Protein AF-0000000084445106 (afdb_homodimer)

Organism: NCBI:txid207340

Sequence (430 aa):
MARELQQRLFGEDIYAGFAPTLRKDLQGWNSHHPALTREITARRPRIVIDVGVWKGASTIHMAKHMQALGLDGAVIAVDTFLGSPEHWNRDRPDRIFEDLGLKHGWPSLYWQFLSNVVAEGVSDLVLPVPQTSENAAVILQRLGLRAGMVHIDAAHEYEPVLRDARMYWDLLEPGGLLIGDDHPWPGVARAARDFAAEVGQPLRVEEPKWMIEKAMARELQQRLFGEDIYAGFAPTLRKDLQGWNSHHPALTREITARRPRIVIDVGVWKGASTIHMAKHMQALGLDGAVIAVDTFLGSPEHWNRDRPDRIFEDLGLKHGWPSLYWQFLSNVVAEGVSDLVLPVPQTSENAAVILQRLGLRAGMVHIDAAHEYEPVLRDARMYWDLLEPGGLLIGDDHPWPGVARAARDFAAEVGQPLRVEEPKWMIEKA

pLDDT: mean 97.46, std 1.74, range [87.75, 98.94]

Nearest PDB structures (foldseek):
  2br4-assembly1_C  TM=5.781E-01  e=8.153E-06  Streptomyces clavuligerus
  2bm8-assembly1_F  TM=6.014E-01  e=1.943E-05  Streptomyces clavuligerus
  2br5-assembly1_D  TM=6.025E-01  e=3.845E-05  Streptomyces clavuligerus
  6fnr-assembly1_A  TM=4.358E-01  e=4.091E-05  Mycolicibacterium smegmatis
  4pim-assembly1_A  TM=4.526E-01  e=6.316E-05  Mycolicibacterium smegmatis

InterPro domains:
  IPR029063 S-adenosyl-L-methionine-dependent methyltransferase superfamily [G3DSA:3.40.50.150] (5-211)
  IPR029063 S-adenosyl-L-methionine-dependent methyltransferase superfamily [SSF53335] (29-188)

Foldseek 3Di:
DAVVVCCVQPVDQPCVVDAQPDDQDLDDDCLQPPVLLVVCVVQVKQEEEEEAQQQNSNVLNNLVSSVVVVRNHAYEYEELLQDDPVLCPCPDPVNSVVVQVDDVRGGCRVSSNSSNCVVSPRSSHYHYDNDHLVVVLVSCVVVVAAIQEYEHDHDLAQVVLLVSCVSVVVRHDAFHKYKYFQCVRPSNVVSQVVNCVVQVFDWDCDPPMIMTTHD/DAVVVCCVQPVDQPCVVDAQPDDQDLDDDCLQPPVLLVVCVVQVKQEEEEEAQQQNSNVLNNLVSSVVVVRNHAYEYEELLQDDPVLCPCPDPVNSVVVQVDDVRGGCRVSSNSSNCVVSPRSSHYHYDNDHLVVVLVSCVVVVAAIQEYEHDHDLAQVVLLVSCVSVVVRHDAFHKYKYFQCVRPSNVVSQVVNCVVQVFDWDDDPPMIMTTHD

Secondary structure (DSSP, 8-state):
-HHHHHHHHHSS-TTTT----S------SSTT-HHHHHHHHHH--SEEEEE--TTSHHHHHHHHHHHHHT---EEEEEE-SS--GGGG-TT-TT-GGGGG--BTTB--HHHHHHHHHHHTT-TTTEEEEES-HHHHHHHHHHTT--EEEEEE-S--SHHHHHHHHHHHHTTEEEEEEEEES-TTSHHHHHHHHHHHHHHT-PPEEETTEEEEE--/-HHHHHHHHHSS-TTTT----S------SSTT-HHHHHHHHHH--SEEEEE--TTSHHHHHHHHHHHHHT---EEEEEE-SS--GGGG-TT-TT-GGGGG--BTTB--HHHHHHHHHHHTT-TTTEEEEES-HHHHHHHHHHTT--EEEEEE-S--SHHHHHHHHHHHHTTEEEEEEEEES-TTSHHHHHHHHHHHHHHT-PPEEETTEEEEE--

Solvent-accessible surface area (backbone atoms only — not comparable to full-atom values): 22506 Å² total; per-residue (Å²): 87,28,62,60,49,35,39,71,68,66,71,44,70,47,61,67,91,64,68,67,84,50,79,84,58,64,62,69,73,80,39,76,47,63,65,61,56,51,49,42,68,74,64,58,47,48,27,34,38,33,32,42,37,73,28,28,30,42,54,49,47,51,40,51,50,38,53,74,70,66,55,78,24,25,36,36,37,30,26,62,41,53,74,55,50,74,37,63,37,75,84,45,88,82,48,53,35,66,72,36,46,64,57,65,71,40,46,38,28,54,58,42,20,52,18,35,37,51,74,70,70,40,56,74,27,51,44,79,42,59,25,52,73,69,45,40,45,53,48,43,52,73,71,67,54,59,21,37,31,36,40,41,51,61,66,64,46,34,66,59,35,35,52,49,51,54,54,50,54,72,32,39,34,76,68,9,37,42,34,35,48,52,35,83,39,68,31,26,35,50,23,51,51,52,48,24,60,74,72,71,38,68,72,45,75,56,86,47,32,32,35,38,59,39,110,88,27,62,59,50,35,38,71,68,66,69,44,69,49,62,66,90,65,68,68,85,51,78,83,58,63,64,69,73,80,38,76,46,63,66,62,56,52,49,43,68,74,64,59,47,48,27,34,38,32,32,40,37,72,29,29,30,40,54,49,47,51,40,51,49,38,54,74,70,66,56,77,24,25,35,36,37,29,26,63,41,52,72,55,50,75,38,64,39,75,83,45,88,81,48,54,34,65,71,37,47,63,57,65,72,40,46,37,28,53,56,43,20,53,18,34,37,51,75,68,68,40,56,73,28,51,42,79,42,59,25,50,74,69,44,42,45,53,46,43,51,73,71,67,55,59,20,36,31,37,39,41,52,60,67,64,45,34,69,59,35,36,50,49,53,56,54,51,53,72,32,38,36,77,68,8,37,42,34,35,50,52,34,82,39,67,34,26,34,50,23,50,52,52,47,24,60,72,72,71,37,67,74,44,75,57,84,47,32,33,35,39,58,38,112

Structure (mmCIF, N/CA/C/O backbone):
data_AF-0000000084445106-model_v1
#
loop_
_entity.id
_entity.type
_entity.pdbx_description
1 polymer Methyltransferase
#
loop_
_atom_site.group_PDB
_atom_site.id
_atom_site.type_symbol
_atom_site.label_atom_id
_atom_site.label_alt_id
_atom_site.label_comp_id
_atom_site.label_asym_id
_atom_site.label_entity_id
_atom_site.label_seq_id
_atom_site.pdbx_PDB_ins_code
_atom_site.Cartn_x
_atom_site.Cartn_y
_atom_site.Cartn_z
_atom_site.occupancy
_atom_site.B_iso_or_equiv
_atom_site.auth_seq_id
_atom_site.auth_comp_id
_atom_site.auth_asym_id
_atom_site.auth_atom_id
_atom_site.pdbx_PDB_model_num
ATOM 1 N N . MET A 1 1 ? 7.664 -17.156 -20.156 1 92.69 1 MET A N 1
ATOM 2 C CA . MET A 1 1 ? 6.488 -16.484 -19.625 1 92.69 1 MET A CA 1
ATOM 3 C C . MET A 1 1 ? 6.895 -15.328 -18.703 1 92.69 1 MET A C 1
ATOM 5 O O . MET A 1 1 ? 6.453 -14.195 -18.891 1 92.69 1 MET A O 1
ATOM 9 N N . ALA A 1 2 ? 7.781 -15.531 -17.734 1 93.25 2 ALA A N 1
ATOM 10 C CA . ALA A 1 2 ? 8.195 -14.508 -16.766 1 93.25 2 ALA A CA 1
ATOM 11 C C . ALA A 1 2 ? 8.891 -13.344 -17.469 1 93.25 2 ALA A C 1
ATOM 13 O O . ALA A 1 2 ? 8.641 -12.18 -17.141 1 93.25 2 ALA A O 1
ATOM 14 N N . ARG A 1 3 ? 9.711 -13.672 -18.453 1 93 3 ARG A N 1
ATOM 15 C CA . ARG A 1 3 ? 10.438 -12.633 -19.172 1 93 3 ARG A CA 1
ATOM 16 C C . ARG A 1 3 ? 9.477 -11.758 -19.984 1 93 3 ARG A C 1
ATOM 18 O O . ARG A 1 3 ? 9.641 -10.539 -20.047 1 93 3 ARG A O 1
ATOM 25 N N . GLU A 1 4 ? 8.57 -12.359 -20.594 1 94.12 4 GLU A N 1
ATOM 26 C CA . GLU A 1 4 ? 7.566 -11.625 -21.359 1 94.12 4 GLU A CA 1
ATOM 27 C C . GLU A 1 4 ? 6.758 -10.695 -20.453 1 94.12 4 GLU A C 1
ATOM 29 O O . GLU A 1 4 ? 6.527 -9.531 -20.797 1 94.12 4 GLU A O 1
ATOM 34 N N . LEU A 1 5 ? 6.324 -11.219 -19.344 1 95.12 5 LEU A N 1
ATOM 35 C CA . LEU A 1 5 ? 5.547 -10.422 -18.391 1 95.12 5 LEU A CA 1
ATOM 36 C C . LEU A 1 5 ? 6.371 -9.266 -17.844 1 95.12 5 LEU A C 1
ATOM 38 O O . LEU A 1 5 ? 5.852 -8.164 -17.641 1 95.12 5 LEU A O 1
ATOM 42 N N . GLN A 1 6 ? 7.621 -9.57 -17.578 1 95.56 6 GLN A N 1
ATOM 43 C CA . GLN A 1 6 ? 8.531 -8.531 -17.094 1 95.56 6 GLN A CA 1
ATOM 44 C C . GLN A 1 6 ? 8.625 -7.375 -18.094 1 95.56 6 GLN A C 1
ATOM 46 O O . GLN A 1 6 ? 8.609 -6.207 -17.703 1 95.56 6 GLN A O 1
ATOM 51 N N . GLN A 1 7 ? 8.75 -7.742 -19.344 1 94.75 7 GLN A N 1
ATOM 52 C CA . GLN A 1 7 ? 8.828 -6.723 -20.375 1 94.75 7 GLN A CA 1
ATOM 53 C C . GLN A 1 7 ? 7.543 -5.906 -20.453 1 94.75 7 GLN A C 1
ATOM 55 O O . GLN A 1 7 ? 7.582 -4.688 -20.641 1 94.75 7 GLN A O 1
ATOM 60 N N . ARG A 1 8 ? 6.477 -6.523 -20.297 1 94.88 8 ARG A N 1
ATOM 61 C CA . ARG A 1 8 ? 5.188 -5.84 -20.391 1 94.88 8 ARG A CA 1
ATOM 62 C C . ARG A 1 8 ? 4.957 -4.941 -19.188 1 94.88 8 ARG A C 1
ATOM 64 O O . ARG A 1 8 ? 4.402 -3.848 -19.312 1 94.88 8 ARG A O 1
ATOM 71 N N . LEU A 1 9 ? 5.348 -5.383 -18.016 1 95.75 9 LEU A N 1
ATOM 72 C CA . LEU A 1 9 ? 5.074 -4.664 -16.781 1 95.75 9 LEU A CA 1
ATOM 73 C C . LEU A 1 9 ? 6.09 -3.547 -16.562 1 95.75 9 LEU A C 1
ATOM 75 O O . LEU A 1 9 ? 5.727 -2.438 -16.172 1 95.75 9 LEU A O 1
ATOM 79 N N . PHE A 1 10 ? 7.359 -3.881 -16.859 1 96.38 10 PHE A N 1
ATOM 80 C CA . PHE A 1 10 ? 8.422 -2.971 -16.453 1 96.38 10 PHE A CA 1
ATOM 81 C C . PHE A 1 10 ? 9.094 -2.346 -17.688 1 96.38 10 PHE A C 1
ATOM 83 O O . PHE A 1 10 ? 9.727 -1.293 -17.578 1 96.38 10 PHE A O 1
ATOM 90 N N . GLY A 1 11 ? 9.047 -2.932 -18.828 1 94.12 11 GLY A N 1
ATOM 91 C CA . GLY A 1 11 ? 9.75 -2.471 -20.016 1 94.12 11 GLY A CA 1
ATOM 92 C C . GLY A 1 11 ? 11.234 -2.779 -19.984 1 94.12 11 GLY A C 1
ATOM 93 O O . GLY A 1 11 ? 11.984 -2.352 -20.859 1 94.12 11 GLY A O 1
ATOM 94 N N . GLU A 1 12 ? 11.656 -3.498 -18.922 1 93.38 12 GLU A N 1
ATOM 95 C CA . GLU A 1 12 ? 13.062 -3.848 -18.75 1 93.38 12 GLU A CA 1
ATOM 96 C C . GLU A 1 12 ? 13.219 -5.094 -17.875 1 93.38 12 GLU A C 1
ATOM 98 O O . GLU A 1 12 ? 12.258 -5.543 -17.25 1 93.38 12 GLU A O 1
ATOM 103 N N . ASP A 1 13 ? 14.383 -5.684 -18 1 95.88 13 ASP A N 1
ATOM 104 C CA . ASP A 1 13 ? 14.758 -6.762 -17.094 1 95.88 13 ASP A CA 1
ATOM 105 C C . ASP A 1 13 ? 15.125 -6.215 -15.719 1 95.88 13 ASP A C 1
ATOM 107 O O . ASP A 1 13 ? 16.203 -5.645 -15.539 1 95.88 13 ASP A O 1
ATOM 111 N N . ILE A 1 14 ? 14.312 -6.508 -14.695 1 97.25 14 ILE A N 1
ATOM 112 C CA . ILE A 1 14 ? 14.5 -5.875 -13.398 1 97.25 14 ILE A CA 1
ATOM 113 C C . ILE A 1 14 ? 15.656 -6.539 -12.664 1 97.25 14 ILE A C 1
ATOM 115 O O . ILE A 1 14 ? 16.156 -6.008 -11.672 1 97.25 14 ILE A O 1
ATOM 119 N N . TYR A 1 15 ? 16.062 -7.66 -13.094 1 97.38 15 TYR A N 1
ATOM 120 C CA . TYR A 1 15 ? 17.141 -8.375 -12.43 1 97.38 15 TYR A CA 1
ATOM 121 C C . TYR A 1 15 ? 18.484 -8.039 -13.07 1 97.38 15 TYR A C 1
ATOM 123 O O . TYR A 1 15 ? 19.547 -8.383 -12.531 1 97.38 15 TYR A O 1
ATOM 131 N N . ALA A 1 16 ? 18.406 -7.434 -14.242 1 96.25 16 ALA A N 1
ATOM 132 C CA . ALA A 1 16 ? 19.641 -7.09 -14.93 1 96.25 16 ALA A CA 1
ATOM 133 C C . ALA A 1 16 ? 20.547 -6.238 -14.039 1 96.25 16 ALA A C 1
ATOM 135 O O . ALA A 1 16 ? 20.141 -5.176 -13.562 1 96.25 16 ALA A O 1
ATOM 136 N N . GLY A 1 17 ? 21.75 -6.688 -13.789 1 95.62 17 GLY A N 1
ATOM 137 C CA . GLY A 1 17 ? 22.75 -5.945 -13.023 1 95.62 17 GLY A CA 1
ATOM 138 C C . GLY A 1 17 ? 22.484 -5.98 -11.531 1 95.62 17 GLY A C 1
ATOM 139 O O . GLY A 1 17 ? 23.219 -5.352 -10.758 1 95.62 17 GLY A O 1
ATOM 140 N N . PHE A 1 18 ? 21.453 -6.703 -11.164 1 96.69 18 PHE A N 1
ATOM 141 C CA . PHE A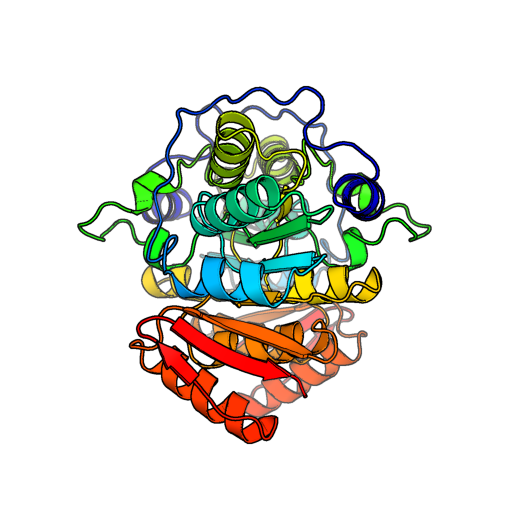 1 18 ? 21.156 -6.777 -9.734 1 96.69 18 PHE A CA 1
ATOM 142 C C . PHE A 1 18 ? 22.078 -7.781 -9.047 1 96.69 18 PHE A C 1
ATOM 144 O O . PHE A 1 18 ? 22.188 -8.93 -9.484 1 96.69 18 PHE A O 1
ATOM 151 N N . ALA A 1 19 ? 22.781 -7.34 -7.996 1 93.31 19 ALA A N 1
ATOM 152 C CA . ALA A 1 19 ? 23.562 -8.188 -7.102 1 93.31 19 ALA A CA 1
ATOM 153 C C . ALA A 1 19 ? 23.016 -8.141 -5.676 1 93.31 19 ALA A C 1
ATOM 155 O O . ALA A 1 19 ? 22.719 -7.062 -5.16 1 93.31 19 ALA A O 1
ATOM 156 N N . PRO A 1 20 ? 22.859 -9.359 -5.129 1 92.94 20 PRO A N 1
ATOM 157 C CA . PRO A 1 20 ? 22.359 -9.336 -3.746 1 92.94 20 PRO A CA 1
ATOM 158 C C . PRO A 1 20 ? 23.219 -8.469 -2.83 1 92.94 20 PRO A C 1
ATOM 160 O O . PRO A 1 20 ? 24.453 -8.578 -2.844 1 92.94 20 PRO A O 1
ATOM 163 N N . THR A 1 21 ? 22.562 -7.621 -2.127 1 87.75 21 THR A N 1
ATOM 164 C CA . THR A 1 21 ? 23.281 -6.73 -1.22 1 87.75 21 THR A CA 1
ATOM 165 C C . THR A 1 21 ? 23.031 -7.121 0.234 1 87.75 21 THR A C 1
ATOM 167 O O . THR A 1 21 ? 23.719 -6.645 1.138 1 87.75 21 THR A O 1
ATOM 170 N N . LEU A 1 22 ? 22.031 -7.918 0.43 1 94.94 22 LEU A N 1
ATOM 171 C CA . LEU A 1 22 ? 21.656 -8.359 1.771 1 94.94 22 LEU A CA 1
ATOM 172 C C . LEU A 1 22 ? 21.844 -9.859 1.921 1 94.94 22 LEU A C 1
ATOM 174 O O . LEU A 1 22 ? 21.703 -10.609 0.953 1 94.94 22 LEU A O 1
ATOM 178 N N . ARG A 1 23 ? 22.203 -10.312 3.143 1 95.38 23 ARG A N 1
ATOM 179 C CA . ARG A 1 23 ? 22.328 -11.742 3.428 1 95.38 23 ARG A CA 1
ATOM 180 C C . ARG A 1 23 ? 20.984 -12.445 3.305 1 95.38 23 ARG A C 1
ATOM 182 O O . ARG A 1 23 ? 19.953 -11.875 3.645 1 95.38 23 ARG A O 1
ATOM 189 N N . LYS A 1 24 ? 21.125 -13.656 2.873 1 96.75 24 LYS A N 1
ATOM 190 C CA . LYS A 1 24 ? 19.922 -14.469 2.729 1 96.75 24 LYS A CA 1
ATOM 191 C C . LYS A 1 24 ? 19.141 -14.523 4.035 1 96.75 24 LYS A C 1
ATOM 193 O O . LYS A 1 24 ? 19.719 -14.766 5.102 1 96.75 24 LYS A O 1
ATOM 198 N N . ASP A 1 25 ? 17.906 -14.172 4.043 1 97.56 25 ASP A N 1
ATOM 199 C CA . ASP A 1 25 ? 16.938 -14.219 5.129 1 97.56 25 ASP A CA 1
ATOM 200 C C . ASP A 1 25 ? 15.555 -14.594 4.605 1 97.56 25 ASP A C 1
ATOM 202 O O . ASP A 1 25 ? 14.805 -13.727 4.137 1 97.56 25 ASP A O 1
ATOM 206 N N . LEU A 1 26 ? 15.188 -15.844 4.707 1 96.56 26 LEU A N 1
ATOM 207 C CA . LEU A 1 26 ? 13.93 -16.328 4.156 1 96.56 26 LEU A CA 1
ATOM 208 C C . LEU A 1 26 ? 12.867 -16.438 5.242 1 96.56 26 LEU A C 1
ATOM 210 O O . LEU A 1 26 ? 12.062 -17.375 5.25 1 96.56 26 LEU A O 1
ATOM 214 N N . GLN A 1 27 ? 12.984 -15.531 6.234 1 95.5 27 GLN A N 1
ATOM 215 C CA . GLN A 1 27 ? 11.953 -15.5 7.262 1 95.5 27 GLN A CA 1
ATOM 216 C C . GLN A 1 27 ? 10.562 -15.5 6.641 1 95.5 27 GLN A C 1
ATOM 218 O O . GLN A 1 27 ? 10.297 -14.766 5.688 1 95.5 27 GLN A O 1
ATOM 223 N N . GLY A 1 28 ? 9.695 -16.359 7.047 1 94.12 28 GLY A N 1
ATOM 224 C CA . GLY A 1 28 ? 8.312 -16.484 6.602 1 94.12 28 GLY A CA 1
ATOM 225 C C . GLY A 1 28 ? 7.5 -17.438 7.465 1 94.12 28 GLY A C 1
ATOM 226 O O . GLY A 1 28 ? 8.016 -18 8.43 1 94.12 28 GLY A O 1
ATOM 227 N N . TRP A 1 29 ? 6.25 -17.5 7.156 1 94.19 29 TRP A N 1
ATOM 228 C CA . TRP A 1 29 ? 5.312 -18.312 7.922 1 94.19 29 TRP A CA 1
ATOM 229 C C . TRP A 1 29 ? 4.457 -19.172 6.992 1 94.19 29 TRP A C 1
ATOM 231 O O . TRP A 1 29 ? 3.965 -18.688 5.969 1 94.19 29 TRP A O 1
ATOM 241 N N . ASN A 1 30 ? 4.324 -20.438 7.289 1 96.75 30 ASN A N 1
ATOM 242 C CA . ASN A 1 30 ? 3.5 -21.406 6.57 1 96.75 30 ASN A CA 1
ATOM 243 C C . ASN A 1 30 ? 3.885 -21.484 5.094 1 96.75 30 ASN A C 1
ATOM 245 O O . ASN A 1 30 ? 3.082 -21.906 4.262 1 96.75 30 ASN A O 1
ATOM 249 N N . SER A 1 31 ? 5.07 -21.141 4.746 1 97.94 31 SER A N 1
ATOM 250 C CA . SER A 1 31 ? 5.504 -20.953 3.365 1 97.94 31 SER A CA 1
ATOM 251 C C . SER A 1 31 ? 5.695 -22.297 2.664 1 97.94 31 SER A C 1
ATOM 253 O O . SER A 1 31 ? 5.703 -22.359 1.433 1 97.94 31 SER A O 1
ATOM 255 N N . HIS A 1 32 ? 5.859 -23.375 3.424 1 98.06 32 HIS A N 1
ATOM 256 C CA . HIS A 1 32 ? 6.168 -24.672 2.85 1 98.06 32 HIS A CA 1
ATOM 257 C C . HIS A 1 32 ? 5.004 -25.641 3.02 1 98.06 32 HIS A C 1
ATOM 259 O O . HIS A 1 32 ? 5.191 -26.859 2.977 1 98.06 32 HIS A O 1
ATOM 265 N N . HIS A 1 33 ? 3.861 -25.047 3.27 1 98.56 33 HIS A N 1
ATOM 266 C CA . HIS A 1 33 ? 2.689 -25.891 3.395 1 98.56 33 HIS A CA 1
ATOM 267 C C . HIS A 1 33 ? 2.545 -26.812 2.186 1 98.56 33 HIS A C 1
ATOM 269 O O . HIS A 1 33 ? 2.656 -26.359 1.043 1 98.56 33 HIS A O 1
ATOM 275 N N . PRO A 1 34 ? 2.258 -28.062 2.342 1 98.44 34 PRO A N 1
ATOM 276 C CA . PRO A 1 34 ? 2.27 -29.047 1.254 1 98.44 34 PRO A CA 1
ATOM 277 C C . PRO A 1 34 ? 1.213 -28.766 0.19 1 98.44 34 PRO A C 1
ATOM 279 O O . PRO A 1 34 ? 1.38 -29.156 -0.97 1 98.44 34 PRO A O 1
ATOM 282 N N . ALA A 1 35 ? 0.178 -28.094 0.567 1 98.62 35 ALA A N 1
ATOM 283 C CA . ALA A 1 35 ? -0.872 -27.766 -0.395 1 98.62 35 ALA A CA 1
ATOM 284 C C . ALA A 1 35 ? -0.31 -26.969 -1.574 1 98.62 35 ALA A C 1
ATOM 286 O O . ALA A 1 35 ? -0.778 -27.125 -2.705 1 98.62 35 ALA A O 1
ATOM 287 N N . LEU A 1 36 ? 0.643 -26.141 -1.328 1 98.81 36 LEU A N 1
ATOM 288 C CA . LEU A 1 36 ? 1.185 -25.281 -2.379 1 98.81 36 LEU A CA 1
ATOM 289 C C . LEU A 1 36 ? 1.844 -26.109 -3.473 1 98.81 36 LEU A C 1
ATOM 291 O O . LEU A 1 36 ? 1.515 -25.969 -4.652 1 98.81 36 LEU A O 1
ATOM 295 N N . THR A 1 37 ? 2.709 -27.047 -3.104 1 98.56 37 THR A N 1
ATOM 296 C CA . THR A 1 37 ? 3.406 -27.844 -4.105 1 98.56 37 THR A CA 1
ATOM 297 C C . THR A 1 37 ? 2.484 -28.922 -4.676 1 98.56 37 THR A C 1
ATOM 299 O O . THR A 1 37 ? 2.568 -29.25 -5.859 1 98.56 37 THR A O 1
ATOM 302 N N . ARG A 1 38 ? 1.618 -29.453 -3.832 1 98.75 38 ARG A N 1
ATOM 303 C CA . ARG A 1 38 ? 0.662 -30.453 -4.309 1 98.75 38 ARG A CA 1
ATOM 304 C C . ARG A 1 38 ? -0.212 -29.875 -5.418 1 98.75 38 ARG A C 1
ATOM 306 O O . ARG A 1 38 ? -0.396 -30.516 -6.457 1 98.75 38 ARG A O 1
ATOM 313 N N . GLU A 1 39 ? -0.718 -28.703 -5.215 1 98.56 39 GLU A N 1
ATOM 314 C CA . GLU A 1 39 ? -1.634 -28.109 -6.184 1 98.56 39 GLU A CA 1
ATOM 315 C C . GLU A 1 39 ? -0.894 -27.672 -7.441 1 98.56 39 GLU A C 1
ATOM 317 O O . GLU A 1 39 ? -1.443 -27.734 -8.547 1 98.56 39 GLU A O 1
ATOM 322 N N . ILE A 1 40 ? 0.32 -27.188 -7.336 1 98.75 40 ILE A N 1
ATOM 323 C CA . ILE A 1 40 ? 1.127 -26.828 -8.5 1 98.75 40 ILE A CA 1
ATOM 324 C C . ILE A 1 40 ? 1.41 -28.078 -9.328 1 98.75 40 ILE A C 1
ATOM 326 O O . ILE A 1 40 ? 1.364 -28.047 -10.562 1 98.75 40 ILE A O 1
ATOM 330 N N . THR A 1 41 ? 1.743 -29.172 -8.641 1 98.75 41 THR A N 1
ATOM 331 C CA . THR A 1 41 ? 1.991 -30.422 -9.344 1 98.75 41 THR A CA 1
ATOM 332 C C . THR A 1 41 ? 0.75 -30.875 -10.109 1 98.75 41 THR A C 1
ATOM 334 O O . THR A 1 41 ? 0.844 -31.266 -11.273 1 98.75 41 THR A O 1
ATOM 337 N N . ALA A 1 42 ? -0.36 -30.75 -9.508 1 98 42 ALA A N 1
ATOM 338 C CA . ALA A 1 42 ? -1.611 -31.234 -10.078 1 98 42 ALA A CA 1
ATOM 339 C C . ALA A 1 42 ? -2.072 -30.359 -11.234 1 98 42 ALA A C 1
ATOM 341 O O . ALA A 1 42 ? -2.555 -30.844 -12.25 1 98 42 ALA A O 1
ATOM 342 N N . ARG A 1 43 ? -1.922 -29.031 -11.125 1 97.44 43 ARG A N 1
ATOM 343 C CA . ARG A 1 43 ? -2.545 -28.078 -12.047 1 97.44 43 ARG A CA 1
ATOM 344 C C . ARG A 1 43 ? -1.547 -27.594 -13.086 1 97.44 43 ARG A C 1
ATOM 346 O O . ARG A 1 43 ? -1.938 -27.172 -14.18 1 97.44 43 ARG A O 1
ATOM 353 N N . ARG A 1 44 ? -0.31 -27.656 -12.711 1 98.12 44 ARG A N 1
ATOM 354 C CA . ARG A 1 44 ? 0.765 -27.188 -13.586 1 98.12 44 ARG A CA 1
ATOM 355 C C . ARG A 1 44 ? 0.466 -25.812 -14.141 1 98.12 44 ARG A C 1
ATOM 357 O O . ARG A 1 44 ? 0.494 -25.594 -15.352 1 98.12 44 ARG A O 1
ATOM 364 N N . PRO A 1 45 ? 0.193 -24.844 -13.219 1 98.12 45 PRO A N 1
ATOM 365 C CA . PRO A 1 45 ? -0.197 -23.5 -13.656 1 98.12 45 PRO A CA 1
ATOM 366 C C . PRO A 1 45 ? 0.918 -22.781 -14.406 1 98.12 45 PRO A C 1
ATOM 368 O O . PRO A 1 45 ? 2.094 -22.922 -14.062 1 98.12 45 PRO A O 1
ATOM 371 N N . ARG A 1 46 ? 0.559 -22.047 -15.414 1 97 46 ARG A N 1
ATOM 372 C CA . ARG A 1 46 ? 1.513 -21.188 -16.094 1 97 46 ARG A CA 1
ATOM 373 C C . ARG A 1 46 ? 1.823 -19.938 -15.266 1 97 46 ARG A C 1
ATOM 375 O O . ARG A 1 46 ? 2.965 -19.484 -15.234 1 97 46 ARG A O 1
ATOM 382 N N . ILE A 1 47 ? 0.787 -19.422 -14.633 1 98.44 47 ILE A N 1
ATOM 383 C CA . ILE A 1 47 ? 0.947 -18.234 -13.805 1 98.44 47 ILE A CA 1
ATOM 384 C C . ILE A 1 47 ? 0.437 -18.5 -12.391 1 98.44 47 ILE A C 1
ATOM 386 O O . ILE A 1 47 ? -0.679 -19 -12.219 1 98.44 47 ILE A O 1
ATOM 390 N N . VAL A 1 48 ? 1.24 -18.266 -11.43 1 98.88 48 VAL A N 1
ATOM 391 C CA . VAL A 1 48 ? 0.877 -18.219 -10.023 1 98.88 48 VAL A CA 1
ATOM 392 C C . VAL A 1 48 ? 1.015 -16.781 -9.5 1 98.88 48 VAL A C 1
ATOM 394 O O . VAL A 1 48 ? 1.995 -16.094 -9.797 1 98.88 48 VAL A O 1
ATOM 397 N N . ILE A 1 49 ? 0.004 -16.312 -8.781 1 98.94 49 ILE A N 1
ATOM 398 C CA . ILE A 1 49 ? 0.098 -15.023 -8.117 1 98.94 49 ILE A CA 1
ATOM 399 C C . ILE A 1 49 ? 0.176 -15.227 -6.602 1 98.94 49 ILE A C 1
ATOM 401 O O . ILE A 1 49 ? -0.662 -15.922 -6.02 1 98.94 49 ILE A O 1
ATOM 405 N N . ASP A 1 50 ? 1.217 -14.75 -6 1 98.94 50 ASP A N 1
ATOM 406 C CA . ASP A 1 50 ? 1.409 -14.75 -4.551 1 98.94 50 ASP A CA 1
ATOM 407 C C . ASP A 1 50 ? 1.205 -13.352 -3.975 1 98.94 50 ASP A C 1
ATOM 409 O O . ASP A 1 50 ? 1.979 -12.43 -4.262 1 98.94 50 ASP A O 1
ATOM 413 N N . VAL A 1 51 ? 0.138 -13.164 -3.162 1 98.88 51 VAL A N 1
ATOM 414 C CA . VAL A 1 51 ? -0.235 -11.859 -2.609 1 98.88 51 VAL A CA 1
ATOM 415 C C . VAL A 1 51 ? 0.146 -11.805 -1.132 1 98.88 51 VAL A C 1
ATOM 417 O O . VAL A 1 51 ? -0.401 -12.547 -0.312 1 98.88 51 VAL A O 1
ATOM 420 N N . GLY A 1 52 ? 0.977 -10.852 -0.768 1 98.56 52 GLY A N 1
ATOM 421 C CA . GLY A 1 52 ? 1.604 -10.859 0.544 1 98.56 52 GLY A CA 1
ATOM 422 C C . GLY A 1 52 ? 2.783 -11.812 0.634 1 98.56 52 GLY A C 1
ATOM 423 O O . GLY A 1 52 ? 2.611 -12.992 0.938 1 98.56 52 GLY A O 1
ATOM 424 N N . VAL A 1 53 ? 4.062 -11.188 0.379 1 98.69 53 VAL A N 1
ATOM 425 C CA . VAL A 1 53 ? 5.152 -12.141 0.172 1 98.69 53 VAL A CA 1
ATOM 426 C C . VAL A 1 53 ? 6.266 -11.875 1.182 1 98.69 53 VAL A C 1
ATOM 428 O O . VAL A 1 53 ? 7.195 -12.672 1.312 1 98.69 53 VAL A O 1
ATOM 431 N N . TRP A 1 54 ? 6.234 -10.695 1.922 1 98.19 54 TRP A N 1
ATOM 432 C CA . TRP A 1 54 ? 7.262 -10.383 2.912 1 98.19 54 TRP A CA 1
ATOM 433 C C . TRP A 1 54 ? 8.656 -10.547 2.318 1 98.19 54 TRP A C 1
ATOM 435 O O . TRP A 1 54 ? 9.023 -9.852 1.374 1 98.19 54 TRP A O 1
ATOM 445 N N . LYS A 1 55 ? 9.391 -11.523 2.746 1 98.5 55 LYS A N 1
ATOM 446 C CA . LYS A 1 55 ? 10.758 -11.703 2.26 1 98.5 55 LYS A CA 1
ATOM 447 C C . LYS A 1 55 ? 10.828 -12.805 1.203 1 98.5 55 LYS A C 1
ATOM 449 O O . LYS A 1 55 ? 11.914 -13.172 0.756 1 98.5 55 LYS A O 1
ATOM 454 N N . GLY A 1 56 ? 9.688 -13.438 0.79 1 98.75 56 GLY A N 1
ATOM 455 C CA . GLY A 1 56 ? 9.609 -14.234 -0.425 1 98.75 56 GLY A CA 1
ATOM 456 C C . GLY A 1 56 ? 9.609 -15.727 -0.161 1 98.75 56 GLY A C 1
ATOM 457 O O . GLY A 1 56 ? 9.727 -16.531 -1.092 1 98.75 56 GLY A O 1
ATOM 458 N N . ALA A 1 57 ? 9.398 -16.172 1.085 1 98.81 57 ALA A N 1
ATOM 459 C CA . ALA A 1 57 ? 9.508 -17.594 1.407 1 98.81 57 ALA A CA 1
ATOM 460 C C . ALA A 1 57 ? 8.531 -18.422 0.583 1 98.81 57 ALA A C 1
ATOM 462 O O . ALA A 1 57 ? 8.914 -19.406 -0.065 1 98.81 57 ALA A O 1
ATOM 463 N N . SER A 1 58 ? 7.262 -18.062 0.585 1 98.81 58 SER A N 1
ATOM 464 C CA . SER A 1 58 ? 6.266 -18.812 -0.173 1 98.81 58 SER A CA 1
ATOM 465 C C . SER A 1 58 ? 6.504 -18.688 -1.674 1 98.81 58 SER A C 1
ATOM 467 O O . SER A 1 58 ? 6.41 -19.672 -2.408 1 98.81 58 SER A O 1
ATOM 469 N N . THR A 1 59 ? 6.824 -17.5 -2.121 1 98.94 59 THR A N 1
ATOM 470 C CA . THR A 1 59 ? 7.09 -17.25 -3.531 1 98.94 59 THR A CA 1
ATOM 471 C C . THR A 1 59 ? 8.211 -18.141 -4.043 1 98.94 59 THR A C 1
ATOM 473 O O . THR A 1 59 ? 8.07 -18.797 -5.074 1 98.94 59 THR A O 1
ATOM 476 N N . ILE A 1 60 ? 9.297 -18.156 -3.299 1 98.88 60 ILE A N 1
ATOM 477 C CA . ILE A 1 60 ? 10.484 -18.906 -3.688 1 98.88 60 ILE A CA 1
ATOM 478 C C . ILE A 1 60 ? 10.188 -20.406 -3.629 1 98.88 60 ILE A C 1
ATOM 480 O O . ILE A 1 60 ? 10.602 -21.156 -4.512 1 98.88 60 ILE A O 1
ATOM 484 N N . HIS A 1 61 ? 9.43 -20.812 -2.629 1 98.88 61 HIS A N 1
ATOM 485 C CA . HIS A 1 61 ? 9.031 -22.203 -2.504 1 98.88 61 HIS A CA 1
ATOM 486 C C . HIS A 1 61 ? 8.25 -22.672 -3.727 1 98.88 61 HIS A C 1
ATOM 488 O O . HIS A 1 61 ? 8.547 -23.719 -4.305 1 98.88 61 HIS A O 1
ATOM 494 N N . MET A 1 62 ? 7.309 -21.906 -4.129 1 98.88 62 MET A N 1
ATOM 495 C CA . MET A 1 62 ? 6.48 -22.25 -5.281 1 98.88 62 MET A CA 1
ATOM 496 C C . MET A 1 62 ? 7.281 -22.172 -6.574 1 98.88 62 MET A C 1
ATOM 498 O O . MET A 1 62 ? 7.168 -23.047 -7.434 1 98.88 62 MET A O 1
ATOM 502 N N . ALA A 1 63 ? 8.133 -21.188 -6.691 1 98.88 63 ALA A N 1
ATOM 503 C CA . ALA A 1 63 ? 8.961 -21.031 -7.887 1 98.88 63 ALA A CA 1
ATOM 504 C C . ALA A 1 63 ? 9.922 -22.203 -8.047 1 98.88 63 ALA A C 1
ATOM 506 O O . ALA A 1 63 ? 10.086 -22.734 -9.148 1 98.88 63 ALA A O 1
ATOM 507 N N . LYS A 1 64 ? 10.539 -22.594 -6.953 1 98.81 64 LYS A N 1
ATOM 508 C CA . LYS A 1 64 ? 11.461 -23.719 -6.992 1 98.81 64 LYS A CA 1
ATOM 509 C C . LYS A 1 64 ? 10.742 -25 -7.422 1 98.81 64 LYS A C 1
ATOM 511 O O . LYS A 1 64 ? 11.305 -25.812 -8.164 1 98.81 64 LYS A O 1
ATOM 516 N N . HIS A 1 65 ? 9.562 -25.141 -6.91 1 98.88 65 HIS A N 1
ATOM 517 C CA . HIS A 1 65 ? 8.797 -26.328 -7.273 1 98.88 65 HIS A CA 1
ATOM 518 C C . HIS A 1 65 ? 8.438 -26.328 -8.75 1 98.88 65 HIS A C 1
ATOM 520 O O . HIS A 1 65 ? 8.547 -27.359 -9.43 1 98.88 65 HIS A O 1
ATOM 526 N N . MET A 1 66 ? 8.016 -25.203 -9.25 1 98.75 66 MET A N 1
ATOM 527 C CA . MET A 1 66 ? 7.727 -25.078 -10.68 1 98.75 66 MET A CA 1
ATOM 528 C C . MET A 1 66 ? 8.977 -25.344 -11.516 1 98.75 66 MET A C 1
ATOM 530 O O . MET A 1 66 ? 8.906 -26.031 -12.539 1 98.75 66 MET A O 1
ATOM 534 N N . GLN A 1 67 ? 10.039 -24.797 -11.055 1 98.44 67 GLN A N 1
ATOM 535 C CA . GLN A 1 67 ? 11.32 -25.016 -11.719 1 98.44 67 GLN A CA 1
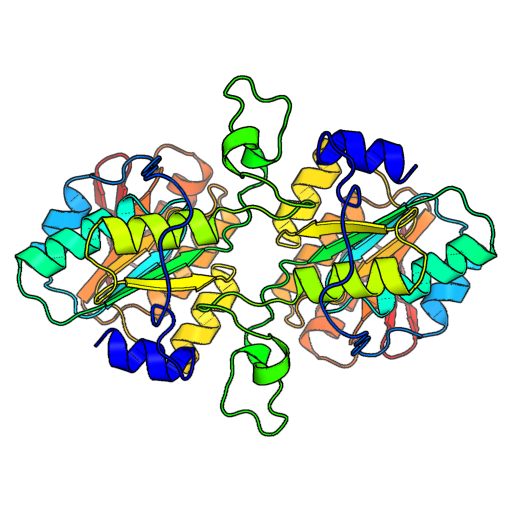ATOM 536 C C . GLN A 1 67 ? 11.648 -26.516 -11.773 1 98.44 67 GLN A C 1
ATOM 538 O O . GLN A 1 67 ? 12.055 -27.031 -12.82 1 98.44 67 GLN A O 1
ATOM 543 N N . ALA A 1 68 ? 11.484 -27.188 -10.695 1 98.5 68 ALA A N 1
ATOM 544 C CA . ALA A 1 68 ? 11.781 -28.625 -10.594 1 98.5 68 ALA A CA 1
ATOM 545 C C . ALA A 1 68 ? 10.898 -29.438 -11.531 1 98.5 68 ALA A C 1
ATOM 547 O O . ALA A 1 68 ? 11.328 -30.469 -12.062 1 98.5 68 ALA A O 1
ATOM 548 N N . LEU A 1 69 ? 9.711 -28.938 -11.742 1 98.38 69 LEU A N 1
ATOM 549 C CA . LEU A 1 69 ? 8.766 -29.625 -12.617 1 98.38 69 LEU A CA 1
ATOM 550 C C . LEU A 1 69 ? 9.023 -29.281 -14.078 1 98.38 69 LEU A C 1
ATOM 552 O O . LEU A 1 69 ? 8.406 -29.859 -14.977 1 98.38 69 LEU A O 1
ATOM 556 N N . GLY A 1 70 ? 9.844 -28.297 -14.32 1 97.75 70 GLY A N 1
ATOM 557 C CA . GLY A 1 70 ? 10.156 -27.875 -15.68 1 97.75 70 GLY A CA 1
ATOM 558 C C . GLY A 1 70 ? 9.062 -27.031 -16.312 1 97.75 70 GLY A C 1
ATOM 559 O O . GLY A 1 70 ? 8.906 -27.031 -17.531 1 97.75 70 GLY A O 1
ATOM 560 N N . LEU A 1 71 ? 8.32 -26.391 -15.5 1 97.06 71 LEU A N 1
ATOM 561 C CA . LEU A 1 71 ? 7.234 -25.547 -16.016 1 97.06 71 LEU A CA 1
ATOM 562 C C . LEU A 1 71 ? 7.773 -24.234 -16.578 1 97.06 71 LEU A C 1
ATOM 564 O O . LEU A 1 71 ? 8.695 -23.641 -16 1 97.06 71 LEU A O 1
ATOM 568 N N . ASP A 1 72 ? 7.281 -23.891 -17.719 1 94.38 72 ASP A N 1
ATOM 569 C CA . ASP A 1 72 ? 7.547 -22.578 -18.281 1 94.38 72 ASP A CA 1
ATOM 570 C C . ASP A 1 72 ? 6.508 -21.562 -17.812 1 94.38 72 ASP A C 1
ATOM 572 O O . ASP A 1 72 ? 5.59 -21.219 -18.547 1 94.38 72 ASP A O 1
ATOM 576 N N . GLY A 1 73 ? 6.609 -21.141 -16.578 1 97.12 73 GLY A N 1
ATOM 577 C CA . GLY A 1 73 ? 5.621 -20.266 -15.992 1 97.12 73 GLY A CA 1
ATOM 578 C C . GLY A 1 73 ? 6.242 -19.094 -15.234 1 97.12 73 GLY A C 1
ATOM 579 O O . GLY A 1 73 ? 7.398 -18.75 -15.469 1 97.12 73 GLY A O 1
ATOM 580 N N . ALA A 1 74 ? 5.406 -18.375 -14.5 1 98.5 74 ALA A N 1
ATOM 581 C CA . ALA A 1 74 ? 5.836 -17.234 -13.695 1 98.5 74 ALA A CA 1
ATOM 582 C C . ALA A 1 74 ? 5.121 -17.219 -12.344 1 98.5 74 ALA A C 1
ATOM 584 O O . ALA A 1 74 ? 3.953 -17.594 -12.25 1 98.5 74 ALA A O 1
ATOM 585 N N . VAL A 1 75 ? 5.848 -16.859 -11.367 1 98.88 75 VAL A N 1
ATOM 586 C CA . VAL A 1 75 ? 5.273 -16.531 -10.07 1 98.88 75 VAL A CA 1
ATOM 587 C C . VAL A 1 75 ? 5.309 -15.016 -9.859 1 98.88 75 VAL A C 1
ATOM 589 O O . VAL A 1 75 ? 6.383 -14.43 -9.734 1 98.88 75 VAL A O 1
ATOM 592 N N . ILE A 1 76 ? 4.121 -14.438 -9.852 1 98.88 76 ILE A N 1
ATOM 593 C CA . ILE A 1 76 ? 3.988 -13 -9.617 1 98.88 76 ILE A CA 1
ATOM 594 C C . ILE A 1 76 ? 3.834 -12.734 -8.125 1 98.88 76 ILE A C 1
ATOM 596 O O . ILE A 1 76 ? 2.91 -13.242 -7.484 1 98.88 76 ILE A O 1
ATOM 600 N N . ALA A 1 77 ? 4.773 -11.992 -7.582 1 98.94 77 ALA A N 1
ATOM 601 C CA . ALA A 1 77 ? 4.793 -11.688 -6.152 1 98.94 77 ALA A CA 1
ATOM 602 C C . ALA A 1 77 ? 4.289 -10.266 -5.895 1 98.94 77 ALA A C 1
ATOM 604 O O . ALA A 1 77 ? 4.973 -9.289 -6.207 1 98.94 77 ALA A O 1
ATOM 605 N N . VAL A 1 78 ? 3.133 -10.18 -5.289 1 98.88 78 VAL A N 1
ATOM 606 C CA . VAL A 1 78 ? 2.5 -8.898 -5.008 1 98.88 78 VAL A CA 1
ATOM 607 C C . VAL A 1 78 ? 2.697 -8.539 -3.537 1 98.88 78 VAL A C 1
ATOM 609 O O . VAL A 1 78 ? 2.328 -9.305 -2.646 1 98.88 78 VAL A O 1
ATOM 612 N N . ASP A 1 79 ? 3.268 -7.395 -3.311 1 98.81 79 ASP A N 1
ATOM 613 C CA . ASP A 1 79 ? 3.455 -6.875 -1.959 1 98.81 79 ASP A CA 1
ATOM 614 C C . ASP A 1 79 ? 3.787 -5.387 -1.986 1 98.81 79 ASP A C 1
ATOM 616 O O . ASP A 1 79 ? 4.426 -4.902 -2.924 1 98.81 79 ASP A O 1
ATOM 620 N N . THR A 1 80 ? 3.365 -4.684 -0.955 1 98.69 80 THR A N 1
ATOM 621 C CA . THR A 1 80 ? 3.832 -3.305 -0.84 1 98.69 80 THR A CA 1
ATOM 622 C C . THR A 1 80 ? 5.297 -3.262 -0.421 1 98.69 80 THR A C 1
ATOM 624 O O . THR A 1 80 ? 5.984 -2.262 -0.641 1 98.69 80 THR A O 1
ATOM 627 N N . PHE A 1 81 ? 5.695 -4.277 0.277 1 98.69 81 PHE A N 1
ATOM 628 C CA . PHE A 1 81 ? 7.023 -4.398 0.875 1 98.69 81 PHE A CA 1
ATOM 629 C C . PHE A 1 81 ? 7.262 -3.283 1.889 1 98.69 81 PHE A C 1
ATOM 631 O O . PHE A 1 81 ? 8.391 -2.826 2.059 1 98.69 81 PHE A O 1
ATOM 638 N N . LEU A 1 82 ? 6.191 -2.797 2.492 1 98.56 82 LEU A N 1
ATOM 639 C CA . LEU A 1 82 ? 6.266 -1.734 3.488 1 98.56 82 LEU A CA 1
ATOM 640 C C . LEU A 1 82 ? 5.984 -2.277 4.883 1 98.56 82 LEU A C 1
ATOM 642 O O . LEU A 1 82 ? 6.168 -1.57 5.879 1 98.56 82 LEU A O 1
ATOM 646 N N . GLY A 1 83 ? 5.602 -3.504 4.941 1 97.62 83 GLY A N 1
ATOM 647 C CA . GLY A 1 83 ? 5.184 -4.082 6.207 1 97.62 83 GLY A CA 1
ATOM 648 C C . GLY A 1 83 ? 3.748 -3.748 6.57 1 97.62 83 GLY A C 1
ATOM 649 O O . GLY A 1 83 ? 3.137 -2.869 5.957 1 97.62 83 GLY A O 1
ATOM 650 N N . SER A 1 84 ? 3.182 -4.492 7.5 1 96.56 84 SER A N 1
ATOM 651 C CA . SER A 1 84 ? 1.844 -4.262 8.039 1 96.56 84 SER A CA 1
ATOM 652 C C . SER A 1 84 ? 1.902 -3.512 9.367 1 96.56 84 SER A C 1
ATOM 654 O O . SER A 1 84 ? 2.982 -3.311 9.922 1 96.56 84 SER A O 1
ATOM 656 N N . PRO A 1 85 ? 0.749 -3.012 9.836 1 96.31 85 PRO A N 1
ATOM 657 C CA . PRO A 1 85 ? 0.765 -2.203 11.062 1 96.31 85 PRO A CA 1
ATOM 658 C C . PRO A 1 85 ? 1.456 -2.908 12.227 1 96.31 85 PRO A C 1
ATOM 660 O O . PRO A 1 85 ? 2.146 -2.264 13.023 1 96.31 85 PRO A O 1
ATOM 663 N N . GLU A 1 86 ? 1.3 -4.207 12.32 1 94.88 86 GLU A N 1
ATOM 664 C CA . GLU A 1 86 ? 1.917 -4.941 13.422 1 94.88 86 GLU A CA 1
ATOM 665 C C . GLU A 1 86 ? 3.439 -4.879 13.336 1 94.88 86 GLU A C 1
ATOM 667 O O . GLU A 1 86 ? 4.121 -4.859 14.367 1 94.88 86 GLU A O 1
ATOM 672 N N . HIS A 1 87 ? 4.035 -4.828 12.164 1 96.75 87 HIS A N 1
ATOM 673 C CA . HIS A 1 87 ? 5.48 -4.73 11.984 1 96.75 87 HIS A CA 1
ATOM 674 C C . HIS A 1 87 ? 6 -3.371 12.438 1 96.75 87 HIS A C 1
ATOM 676 O O . HIS A 1 87 ? 7.156 -3.25 12.852 1 96.75 87 HIS A O 1
ATOM 682 N N . TRP A 1 88 ? 5.109 -2.396 12.391 1 96.94 88 TRP A N 1
ATOM 683 C CA . TRP A 1 88 ? 5.5 -1.028 12.711 1 96.94 88 TRP A CA 1
ATOM 684 C C . TRP A 1 88 ? 5.262 -0.725 14.188 1 96.94 88 TRP A C 1
ATOM 686 O O . TRP A 1 88 ? 5.453 0.409 14.633 1 96.94 88 TRP A O 1
ATOM 696 N N . ASN A 1 89 ? 4.777 -1.663 14.938 1 96.06 89 ASN A N 1
ATOM 697 C CA . ASN A 1 89 ? 4.637 -1.536 16.375 1 96.06 89 ASN A CA 1
ATOM 698 C C . ASN A 1 89 ? 5.953 -1.829 17.094 1 96.06 89 ASN A C 1
ATOM 700 O O . ASN A 1 89 ? 6.273 -2.988 17.359 1 96.06 89 ASN A O 1
ATOM 704 N N . ARG A 1 90 ? 6.664 -0.849 17.531 1 94.44 90 ARG A N 1
ATOM 705 C CA . ARG A 1 90 ? 8 -0.961 18.094 1 94.44 90 ARG A CA 1
ATOM 706 C C . ARG A 1 90 ? 7.953 -1.583 19.484 1 94.44 90 ARG A C 1
ATOM 708 O O . ARG A 1 90 ? 8.977 -2.02 20.016 1 94.44 90 ARG A O 1
ATOM 715 N N . ASP A 1 91 ? 6.762 -1.595 20.078 1 93.62 91 ASP A N 1
ATOM 716 C CA . ASP A 1 91 ? 6.621 -2.061 21.453 1 93.62 91 ASP A CA 1
ATOM 717 C C . ASP A 1 91 ? 6.43 -3.574 21.5 1 93.62 91 ASP A C 1
ATOM 719 O O . ASP A 1 91 ? 6.395 -4.168 22.578 1 93.62 91 ASP A O 1
ATOM 723 N N . ARG A 1 92 ? 6.344 -4.148 20.344 1 95.12 92 ARG A N 1
ATOM 724 C CA . ARG A 1 92 ? 6.148 -5.594 20.328 1 95.12 92 ARG A CA 1
ATOM 725 C C . ARG A 1 92 ? 7.367 -6.316 20.906 1 95.12 92 ARG A C 1
ATOM 727 O O . ARG A 1 92 ? 8.508 -5.957 20.594 1 95.12 92 ARG A O 1
ATOM 734 N N . PRO A 1 93 ? 7.195 -7.391 21.578 1 95.75 93 PRO A N 1
ATOM 735 C CA . PRO A 1 93 ? 8.305 -8.102 22.219 1 95.75 93 PRO A CA 1
ATOM 736 C C . PRO A 1 93 ? 9.156 -8.883 21.234 1 95.75 93 PRO A C 1
ATOM 738 O O . PRO A 1 93 ? 10.336 -9.133 21.484 1 95.75 93 PRO A O 1
ATOM 741 N N . ASP A 1 94 ? 8.594 -9.25 20.109 1 94.06 94 ASP A N 1
ATOM 742 C CA . ASP A 1 94 ? 9.328 -10.07 19.156 1 94.06 94 ASP A CA 1
ATOM 743 C C . ASP A 1 94 ? 10.242 -9.211 18.281 1 94.06 94 ASP A C 1
ATOM 745 O O . ASP A 1 94 ? 10.984 -9.727 17.453 1 94.06 94 ASP A O 1
ATOM 749 N N . ARG A 1 95 ? 10.227 -7.887 18.469 1 94.44 95 ARG A N 1
ATOM 750 C CA . ARG A 1 95 ? 11.109 -6.922 17.828 1 94.44 95 ARG A CA 1
ATOM 751 C C . ARG A 1 95 ? 11.031 -7.027 16.312 1 94.44 95 ARG A C 1
ATOM 753 O O . ARG A 1 95 ? 12.031 -6.844 15.617 1 94.44 95 ARG A O 1
ATOM 760 N N . ILE A 1 96 ? 9.828 -7.387 15.766 1 96.19 96 ILE A N 1
ATOM 761 C CA . ILE A 1 96 ? 9.641 -7.59 14.336 1 96.19 96 ILE A CA 1
ATOM 762 C C . ILE A 1 96 ? 9.883 -6.273 13.594 1 96.19 96 ILE A C 1
ATOM 764 O O . ILE A 1 96 ? 10.156 -6.273 12.391 1 96.19 96 ILE A O 1
ATOM 768 N N . PHE A 1 97 ? 9.797 -5.219 14.289 1 97.19 97 PHE A N 1
ATOM 769 C CA . PHE A 1 97 ? 10.094 -3.908 13.727 1 97.19 97 PHE A CA 1
ATOM 770 C C . PHE A 1 97 ? 11.492 -3.885 13.125 1 97.19 97 PHE A C 1
ATOM 772 O O . PHE A 1 97 ? 11.711 -3.264 12.078 1 97.19 97 PHE A O 1
ATOM 779 N N . GLU A 1 98 ? 12.422 -4.543 13.734 1 96.25 98 GLU A N 1
ATOM 780 C CA . GLU A 1 98 ? 13.812 -4.555 13.281 1 96.25 98 GLU A CA 1
ATOM 781 C C . GLU A 1 98 ? 13.945 -5.266 11.938 1 96.25 98 GLU A C 1
ATOM 783 O O . GLU A 1 98 ? 14.852 -4.969 11.164 1 96.25 98 GLU A O 1
ATOM 788 N N . ASP A 1 99 ? 12.992 -6.133 11.648 1 96.69 99 ASP A N 1
ATOM 789 C CA . ASP A 1 99 ? 13.031 -6.91 10.414 1 96.69 99 ASP A CA 1
ATOM 790 C C . ASP A 1 99 ? 12.68 -6.043 9.203 1 96.69 99 ASP A C 1
ATOM 792 O O . ASP A 1 99 ? 12.93 -6.43 8.062 1 96.69 99 ASP A O 1
ATOM 796 N N . LEU A 1 100 ? 12.086 -4.887 9.391 1 97.5 100 LEU A N 1
ATOM 797 C CA . LEU A 1 100 ? 11.781 -3.975 8.297 1 97.5 100 LEU A CA 1
ATOM 798 C C . LEU A 1 100 ? 13.055 -3.455 7.645 1 97.5 100 LEU A C 1
ATOM 800 O O . LEU A 1 100 ? 13.07 -3.146 6.453 1 97.5 100 LEU A O 1
ATOM 804 N N . GLY A 1 101 ? 14.164 -3.336 8.484 1 96.5 101 GLY A N 1
ATOM 805 C CA . GLY A 1 101 ? 15.414 -2.812 7.961 1 96.5 101 GLY A CA 1
ATOM 806 C C . GLY A 1 101 ? 15.281 -1.414 7.391 1 96.5 101 GLY A C 1
ATOM 807 O O . GLY A 1 101 ? 15.672 -1.166 6.246 1 96.5 101 GLY A O 1
ATOM 808 N N . LEU A 1 102 ? 14.789 -0.504 8.219 1 96.62 102 LEU A N 1
ATOM 809 C CA . LEU A 1 102 ? 14.492 0.84 7.738 1 96.62 102 LEU A CA 1
ATOM 810 C C . LEU A 1 102 ? 15.773 1.571 7.34 1 96.62 102 LEU A C 1
ATOM 812 O O . LEU A 1 102 ? 16.797 1.452 8.016 1 96.62 102 LEU A O 1
ATOM 816 N N . LYS A 1 103 ? 15.773 2.188 6.25 1 95.44 103 LYS A N 1
ATOM 817 C CA . LYS A 1 103 ? 16.75 3.186 5.816 1 95.44 103 LYS A CA 1
ATOM 818 C C . LYS A 1 103 ? 16.078 4.531 5.555 1 95.44 103 LYS A C 1
ATOM 820 O O . LYS A 1 103 ? 15.352 4.688 4.562 1 95.44 103 LYS A O 1
ATOM 825 N N . HIS A 1 104 ? 16.297 5.492 6.375 1 97.06 104 HIS A N 1
ATOM 826 C CA . HIS A 1 104 ? 15.641 6.793 6.332 1 97.06 104 HIS A CA 1
ATOM 827 C C . HIS A 1 104 ? 14.125 6.645 6.32 1 97.06 104 HIS A C 1
ATOM 829 O O . HIS A 1 104 ? 13.438 7.301 5.535 1 97.06 104 HIS A O 1
ATOM 835 N N . GLY A 1 105 ? 13.688 5.707 7.105 1 96.94 105 GLY A N 1
ATOM 836 C CA . GLY A 1 105 ? 12.258 5.543 7.285 1 96.94 105 GLY A CA 1
ATOM 837 C C . GLY A 1 105 ? 11.633 4.598 6.273 1 96.94 105 GLY A C 1
ATOM 838 O O . GLY A 1 105 ? 10.445 4.289 6.355 1 96.94 105 GLY A O 1
ATOM 839 N N . TRP A 1 106 ? 12.367 4.133 5.312 1 96.94 106 TRP A N 1
ATOM 840 C CA . TRP A 1 106 ? 11.875 3.266 4.246 1 96.94 106 TRP A CA 1
ATOM 841 C C . TRP A 1 106 ? 12.32 1.825 4.473 1 96.94 106 TRP A C 1
ATOM 843 O O . TRP A 1 106 ? 13.508 1.561 4.684 1 96.94 106 TRP A O 1
ATOM 853 N N . PRO A 1 107 ? 11.359 0.836 4.438 1 97.56 107 PRO A N 1
ATOM 854 C CA . PRO A 1 107 ? 11.734 -0.561 4.668 1 97.56 107 PRO A CA 1
ATOM 855 C C . PRO A 1 107 ? 12.609 -1.131 3.553 1 97.56 107 PRO A C 1
ATOM 857 O O . PRO A 1 107 ? 12.406 -0.809 2.379 1 97.56 107 PRO A O 1
ATOM 860 N N . SER A 1 108 ? 13.477 -2.068 3.83 1 97 108 SER A N 1
ATOM 861 C CA . SER A 1 108 ? 14.383 -2.699 2.879 1 97 108 SER A CA 1
ATOM 862 C C . SER A 1 108 ? 13.836 -4.039 2.396 1 97 108 SER A C 1
ATOM 864 O O . SER A 1 108 ? 14.555 -4.82 1.771 1 97 108 SER A O 1
ATOM 866 N N . LEU A 1 109 ? 12.578 -4.277 2.67 1 98.38 109 LEU A N 1
ATOM 867 C CA . LEU A 1 109 ? 11.961 -5.582 2.434 1 98.38 109 LEU A CA 1
ATOM 868 C C . LEU A 1 109 ? 12.047 -5.961 0.959 1 98.38 109 LEU A C 1
ATOM 870 O O . LEU A 1 109 ? 12.305 -7.121 0.626 1 98.38 109 LEU A O 1
ATOM 874 N N . TYR A 1 110 ? 11.844 -4.996 0.071 1 98.44 110 TYR A N 1
ATOM 875 C CA . TYR A 1 110 ? 11.922 -5.281 -1.357 1 98.44 110 TYR A CA 1
ATOM 876 C C . TYR A 1 110 ? 13.312 -5.773 -1.745 1 98.44 110 TYR A C 1
ATOM 878 O O . TYR A 1 110 ? 13.445 -6.742 -2.494 1 98.44 110 TYR A O 1
ATOM 886 N N . TRP A 1 111 ? 14.297 -5.137 -1.249 1 98.12 111 TRP A N 1
ATOM 887 C CA . TRP A 1 111 ? 15.68 -5.492 -1.561 1 98.12 111 TRP A CA 1
ATOM 888 C C . TRP A 1 111 ? 16.047 -6.844 -0.956 1 98.12 111 TRP A C 1
ATOM 890 O O . TRP A 1 111 ? 16.781 -7.629 -1.567 1 98.12 111 TRP A O 1
ATOM 900 N N . GLN A 1 112 ? 15.562 -7.059 0.262 1 98.44 112 GLN A N 1
ATOM 901 C CA . GLN A 1 112 ? 15.727 -8.383 0.861 1 98.44 112 GLN A CA 1
ATOM 902 C C . GLN A 1 112 ? 15.07 -9.453 -0 1 98.44 112 GLN A C 1
ATOM 904 O O . GLN A 1 112 ? 15.672 -10.5 -0.259 1 98.44 112 GLN A O 1
ATOM 909 N N . PHE A 1 113 ? 13.859 -9.156 -0.488 1 98.75 113 PHE A N 1
ATOM 910 C CA . PHE A 1 113 ? 13.117 -10.078 -1.335 1 98.75 113 PHE A CA 1
ATOM 911 C C . PHE A 1 113 ? 13.891 -10.398 -2.607 1 98.75 113 PHE A C 1
ATOM 913 O O . PHE A 1 113 ? 14.094 -11.562 -2.943 1 98.75 113 PHE A O 1
ATOM 920 N N . LEU A 1 114 ? 14.375 -9.398 -3.336 1 98.44 114 LEU A N 1
ATOM 921 C CA . LEU A 1 114 ? 15.117 -9.602 -4.574 1 98.44 114 LEU A CA 1
ATOM 922 C C . LEU A 1 114 ? 16.391 -10.391 -4.316 1 98.44 114 LEU A C 1
ATOM 924 O O . LEU A 1 114 ? 16.766 -11.266 -5.098 1 98.44 114 LEU A O 1
ATOM 928 N N . SER A 1 115 ? 17.078 -9.977 -3.223 1 98.56 115 SER A N 1
ATOM 929 C CA . SER A 1 115 ? 18.312 -10.68 -2.865 1 98.56 115 SER A CA 1
ATOM 930 C C . SER A 1 115 ? 18.047 -12.164 -2.646 1 98.56 115 SER A C 1
ATOM 932 O O . SER A 1 115 ? 18.828 -13.008 -3.102 1 98.56 115 SER A O 1
ATOM 934 N N . ASN A 1 116 ? 16.953 -12.469 -1.979 1 98.75 116 ASN A N 1
ATOM 935 C CA . ASN A 1 116 ? 16.594 -13.859 -1.728 1 98.75 116 ASN A CA 1
ATOM 936 C C . ASN A 1 116 ? 16.281 -14.602 -3.025 1 98.75 116 ASN A C 1
ATOM 938 O O . ASN A 1 116 ? 16.719 -15.727 -3.225 1 98.75 116 ASN A O 1
ATOM 942 N N . VAL A 1 117 ? 15.484 -13.969 -3.881 1 98.56 117 VAL A N 1
ATOM 943 C CA . VAL A 1 117 ? 15.07 -14.57 -5.148 1 98.56 117 VAL A CA 1
ATOM 944 C C . VAL A 1 117 ? 16.297 -14.922 -5.98 1 98.56 117 VAL A C 1
ATOM 946 O O . VAL A 1 117 ? 16.406 -16.031 -6.504 1 98.56 117 VAL A O 1
ATOM 949 N N . VAL A 1 118 ? 17.234 -14.016 -6.094 1 98.25 118 VAL A N 1
ATOM 950 C CA . VAL A 1 118 ? 18.438 -14.219 -6.891 1 98.25 118 VAL A CA 1
ATOM 951 C C . VAL A 1 118 ? 19.328 -15.281 -6.238 1 98.25 118 VAL A C 1
ATOM 953 O O . VAL A 1 118 ? 19.828 -16.172 -6.918 1 98.25 118 VAL A O 1
ATOM 956 N N . ALA A 1 119 ? 19.484 -15.18 -4.953 1 97.69 119 ALA A N 1
ATOM 957 C CA . ALA A 1 119 ? 20.328 -16.125 -4.223 1 97.69 119 ALA A CA 1
ATOM 958 C C . ALA A 1 119 ? 19.797 -17.547 -4.371 1 97.69 119 ALA A C 1
ATOM 960 O O . ALA A 1 119 ? 20.562 -18.516 -4.402 1 97.69 119 ALA A O 1
ATOM 961 N N . GLU A 1 120 ? 18.484 -17.656 -4.469 1 98.06 120 GLU A N 1
ATOM 962 C CA . GLU A 1 120 ? 17.844 -18.984 -4.512 1 98.06 120 GLU A CA 1
ATOM 963 C C . GLU A 1 120 ? 17.719 -19.484 -5.945 1 98.06 120 GLU A C 1
ATOM 965 O O . GLU A 1 120 ? 17.25 -20.594 -6.176 1 98.06 120 GLU A O 1
ATOM 970 N N . GLY A 1 121 ? 18.141 -18.719 -6.914 1 97.38 121 GLY A N 1
ATOM 971 C CA . GLY A 1 121 ? 18.281 -19.172 -8.289 1 97.38 121 GLY A CA 1
ATOM 972 C C . GLY A 1 121 ? 16.953 -19.281 -9.023 1 97.38 121 GLY A C 1
ATOM 973 O O . GLY A 1 121 ? 16.766 -20.156 -9.867 1 97.38 121 GLY A O 1
ATOM 974 N N . VAL A 1 122 ? 15.977 -18.422 -8.672 1 98.19 122 VAL A N 1
ATOM 975 C CA . VAL A 1 122 ? 14.672 -18.547 -9.312 1 98.19 122 VAL A CA 1
ATOM 976 C C . VAL A 1 122 ? 14.258 -17.203 -9.914 1 98.19 122 VAL A C 1
ATOM 978 O O . VAL A 1 122 ? 13.07 -16.953 -10.133 1 98.19 122 VAL A O 1
ATOM 981 N N . SER A 1 123 ? 15.211 -16.297 -10.211 1 97.69 123 SER A N 1
ATOM 982 C CA . SER A 1 123 ? 14.922 -14.977 -10.758 1 97.69 123 SER A CA 1
ATOM 983 C C . SER A 1 123 ? 14.312 -15.07 -12.148 1 97.69 123 SER A C 1
ATOM 985 O O . SER A 1 123 ? 13.664 -14.133 -12.617 1 97.69 123 SER A O 1
ATOM 987 N N . ASP A 1 124 ? 14.461 -16.188 -12.805 1 97.12 124 ASP A N 1
ATOM 988 C CA . ASP A 1 124 ? 13.914 -16.375 -14.148 1 97.12 124 ASP A CA 1
ATOM 989 C C . ASP A 1 124 ? 12.414 -16.656 -14.086 1 97.12 124 ASP A C 1
ATOM 991 O O . ASP A 1 124 ? 11.727 -16.578 -15.109 1 97.12 124 ASP A O 1
ATOM 995 N N . LEU A 1 125 ? 11.875 -16.969 -12.922 1 98.25 125 LEU A N 1
ATOM 996 C CA . LEU A 1 125 ? 10.469 -17.344 -12.789 1 98.25 125 LEU A CA 1
ATOM 997 C C . LEU A 1 125 ? 9.703 -16.297 -11.984 1 98.25 125 LEU A C 1
ATOM 999 O O . LEU A 1 125 ? 8.477 -16.219 -12.078 1 98.25 125 LEU A O 1
ATOM 1003 N N . VAL A 1 126 ? 10.375 -15.516 -11.172 1 98.75 126 VAL A N 1
ATOM 1004 C CA . VAL A 1 126 ? 9.703 -14.68 -10.188 1 98.75 126 VAL A CA 1
ATOM 1005 C C . VAL A 1 126 ? 9.641 -13.234 -10.688 1 98.75 126 VAL A C 1
ATOM 1007 O O . VAL A 1 126 ? 10.656 -12.68 -11.117 1 98.75 126 VAL A O 1
ATOM 1010 N N . LEU A 1 127 ? 8.469 -12.641 -10.602 1 98.19 127 LEU A N 1
ATOM 1011 C CA . LEU A 1 127 ? 8.219 -11.25 -10.969 1 98.19 127 LEU A CA 1
ATOM 1012 C C . LEU A 1 127 ? 7.578 -10.484 -9.812 1 98.19 127 LEU A C 1
ATOM 1014 O O . LEU A 1 127 ? 6.406 -10.711 -9.492 1 98.19 127 LEU A O 1
ATOM 1018 N N . PRO A 1 128 ? 8.32 -9.57 -9.18 1 98.5 128 PRO A N 1
ATOM 1019 C CA . PRO A 1 128 ? 7.691 -8.758 -8.133 1 98.5 128 PRO A CA 1
ATOM 1020 C C . PRO A 1 128 ? 6.785 -7.672 -8.695 1 98.5 128 PRO A C 1
ATOM 1022 O O . PRO A 1 128 ? 7.078 -7.105 -9.75 1 98.5 128 PRO A O 1
ATOM 1025 N N . VAL A 1 129 ? 5.68 -7.422 -8.109 1 98.38 129 VAL A N 1
ATOM 1026 C CA . VAL A 1 129 ? 4.797 -6.281 -8.32 1 98.38 129 VAL A CA 1
ATOM 1027 C C . VAL A 1 129 ? 4.637 -5.496 -7.02 1 98.38 129 VAL A C 1
ATOM 1029 O O . VAL A 1 129 ? 3.717 -5.758 -6.242 1 98.38 129 VAL A O 1
ATOM 1032 N N . PRO A 1 130 ? 5.562 -4.523 -6.77 1 98.56 130 PRO A N 1
ATOM 1033 C CA . PRO A 1 130 ? 5.469 -3.721 -5.547 1 98.56 130 PRO A CA 1
ATOM 1034 C C . PRO A 1 130 ? 4.254 -2.797 -5.539 1 98.56 130 PRO A C 1
ATOM 1036 O O . PRO A 1 130 ? 4.336 -1.657 -6.004 1 98.56 130 PRO A O 1
ATOM 1039 N N . GLN A 1 131 ? 3.176 -3.262 -5.023 1 98.62 131 GLN A N 1
ATOM 1040 C CA . GLN A 1 131 ? 1.892 -2.568 -5.012 1 98.62 131 GLN A CA 1
ATOM 1041 C C . GLN A 1 131 ? 0.998 -3.086 -3.887 1 98.62 131 GLN A C 1
ATOM 1043 O O . GLN A 1 131 ? 1.261 -4.145 -3.314 1 98.62 131 GLN A O 1
ATOM 1048 N N . THR A 1 132 ? 0.004 -2.273 -3.568 1 98.12 132 THR A N 1
ATOM 1049 C CA . THR A 1 132 ? -1.083 -2.84 -2.777 1 98.12 132 THR A CA 1
ATOM 1050 C C . THR A 1 132 ? -1.757 -3.986 -3.525 1 98.12 132 THR A C 1
ATOM 1052 O O . THR A 1 132 ? -1.71 -4.043 -4.758 1 98.12 132 THR A O 1
ATOM 1055 N N . SER A 1 133 ? -2.381 -4.898 -2.738 1 98.31 133 SER A N 1
ATOM 1056 C CA . SER A 1 133 ? -3.088 -6 -3.383 1 98.31 133 SER A CA 1
ATOM 1057 C C . SER A 1 133 ? -4.168 -5.488 -4.328 1 98.31 133 SER A C 1
ATOM 1059 O O . SER A 1 133 ? -4.32 -5.996 -5.441 1 98.31 133 SER A O 1
ATOM 1061 N N . GLU A 1 134 ? -4.828 -4.402 -3.955 1 97.56 134 GLU A N 1
ATOM 1062 C CA . GLU A 1 134 ? -5.895 -3.828 -4.77 1 97.56 134 GLU A CA 1
ATOM 1063 C C . GLU A 1 134 ? -5.348 -3.258 -6.074 1 97.56 134 GLU A C 1
ATOM 1065 O O . GLU A 1 134 ? -5.859 -3.562 -7.152 1 97.56 134 GLU A O 1
ATOM 1070 N N . ASN A 1 135 ? -4.352 -2.43 -5.988 1 97.94 135 ASN A N 1
ATOM 1071 C CA . ASN A 1 135 ? -3.77 -1.8 -7.168 1 97.94 135 ASN A CA 1
ATOM 1072 C C . ASN A 1 135 ? -3.137 -2.832 -8.102 1 97.94 135 ASN A C 1
ATOM 1074 O O . ASN A 1 135 ? -3.236 -2.713 -9.32 1 97.94 135 ASN A O 1
ATOM 1078 N N . ALA A 1 136 ? -2.475 -3.828 -7.508 1 98.5 136 ALA A N 1
ATOM 1079 C CA . ALA A 1 136 ? -1.856 -4.879 -8.312 1 98.5 136 ALA A CA 1
ATOM 1080 C C . ALA A 1 136 ? -2.902 -5.633 -9.125 1 98.5 136 ALA A C 1
ATOM 1082 O O . ALA A 1 136 ? -2.674 -5.961 -10.297 1 98.5 136 ALA A O 1
ATOM 1083 N N . ALA A 1 137 ? -4.035 -5.941 -8.5 1 98.38 137 ALA A N 1
ATOM 1084 C CA . ALA A 1 137 ? -5.09 -6.648 -9.219 1 98.38 137 ALA A CA 1
ATOM 1085 C C . ALA A 1 137 ? -5.531 -5.867 -10.453 1 98.38 137 ALA A C 1
ATOM 1087 O O . ALA A 1 137 ? -5.734 -6.445 -11.523 1 98.38 137 ALA A O 1
ATOM 1088 N N . VAL A 1 138 ? -5.641 -4.551 -10.305 1 97.38 138 VAL A N 1
ATOM 1089 C CA . VAL A 1 138 ? -6.043 -3.684 -11.406 1 97.38 138 VAL A CA 1
ATOM 1090 C C . VAL A 1 138 ? -4.98 -3.715 -12.5 1 97.38 138 VAL A C 1
ATOM 1092 O O . VAL A 1 138 ? -5.305 -3.838 -13.688 1 97.38 138 VAL A O 1
ATOM 1095 N N . ILE A 1 139 ? -3.74 -3.598 -12.117 1 97.81 139 ILE A N 1
ATOM 1096 C CA . ILE A 1 139 ? -2.627 -3.588 -13.055 1 97.81 139 ILE A CA 1
ATOM 1097 C C . ILE A 1 139 ? -2.578 -4.914 -13.812 1 97.81 139 ILE A C 1
ATOM 1099 O O . ILE A 1 139 ? -2.449 -4.934 -15.039 1 97.81 139 ILE A O 1
ATOM 1103 N N . LEU A 1 140 ? -2.73 -6.023 -13.094 1 97.94 140 LEU A N 1
ATOM 1104 C CA . LEU A 1 140 ? -2.639 -7.352 -13.688 1 97.94 140 LEU A CA 1
ATOM 1105 C C . LEU A 1 140 ? -3.836 -7.629 -14.586 1 97.94 140 LEU A C 1
ATOM 1107 O O . LEU A 1 140 ? -3.703 -8.297 -15.617 1 97.94 140 LEU A O 1
ATOM 1111 N N . GLN A 1 141 ? -4.98 -7.156 -14.172 1 97.31 141 GLN A N 1
ATOM 1112 C CA . GLN A 1 141 ? -6.16 -7.285 -15.023 1 97.31 141 GLN A CA 1
ATOM 1113 C C . GLN A 1 141 ? -5.965 -6.562 -16.344 1 97.31 141 GLN A C 1
ATOM 1115 O O . GLN A 1 141 ? -6.348 -7.07 -17.406 1 97.31 141 GLN A O 1
ATOM 1120 N N . ARG A 1 142 ? -5.418 -5.383 -16.297 1 95.75 142 ARG A N 1
ATOM 1121 C CA . ARG A 1 142 ? -5.168 -4.602 -17.516 1 95.75 142 ARG A CA 1
ATOM 1122 C C . ARG A 1 142 ? -4.23 -5.34 -18.453 1 95.75 142 ARG A C 1
ATOM 1124 O O . ARG A 1 142 ? -4.352 -5.215 -19.672 1 95.75 142 ARG A O 1
ATOM 1131 N N . LEU A 1 143 ? -3.344 -6.133 -17.922 1 94.25 143 LEU A N 1
ATOM 1132 C CA . LEU A 1 143 ? -2.398 -6.898 -18.719 1 94.25 143 LEU A CA 1
ATOM 1133 C C . LEU A 1 143 ? -3.076 -8.109 -19.359 1 94.25 143 LEU A C 1
ATOM 1135 O O . LEU A 1 143 ? -2.477 -8.805 -20.188 1 94.25 143 LEU A O 1
ATOM 1139 N N . GLY A 1 144 ? -4.297 -8.406 -18.969 1 94.12 144 GLY A N 1
ATOM 1140 C CA . GLY A 1 144 ? -5.039 -9.516 -19.531 1 94.12 144 GLY A CA 1
ATOM 1141 C C . GLY A 1 144 ? -4.559 -10.867 -19.031 1 94.12 144 GLY A C 1
ATOM 1142 O O . GLY A 1 144 ? -4.723 -11.883 -19.719 1 94.12 144 GLY A O 1
ATOM 1143 N N . LEU A 1 145 ? -3.984 -10.906 -17.844 1 92.75 145 LEU A N 1
ATOM 1144 C CA . LEU A 1 145 ? -3.42 -12.133 -17.297 1 92.75 145 LEU A CA 1
ATOM 1145 C C . LEU A 1 145 ? -4.504 -12.984 -16.641 1 92.75 145 LEU A C 1
ATOM 1147 O O . LEU A 1 145 ? -5.461 -12.445 -16.078 1 92.75 145 LEU A O 1
ATOM 1151 N N . ARG A 1 146 ? -4.309 -14.273 -16.781 1 96.06 146 ARG A N 1
ATOM 1152 C CA . ARG A 1 146 ? -5.121 -15.227 -16.031 1 96.06 146 ARG A CA 1
ATOM 1153 C C . ARG A 1 146 ? -4.242 -16.234 -15.305 1 96.06 146 ARG A C 1
ATOM 1155 O O . ARG A 1 146 ? -3.355 -16.844 -15.906 1 96.06 146 ARG A O 1
ATOM 1162 N N . ALA A 1 147 ? -4.508 -16.422 -14.086 1 98.5 147 ALA A N 1
ATOM 1163 C CA . ALA A 1 147 ? -3.666 -17.266 -13.234 1 98.5 147 ALA A CA 1
ATOM 1164 C C . ALA A 1 147 ? -4.297 -18.641 -13.023 1 98.5 147 ALA A C 1
ATOM 1166 O O . ALA A 1 147 ? -5.52 -18.766 -12.93 1 98.5 147 ALA A O 1
ATOM 1167 N N . GLY A 1 148 ? -3.424 -19.594 -12.969 1 98.75 148 GLY A N 1
ATOM 1168 C CA . GLY A 1 148 ? -3.904 -20.922 -12.609 1 98.75 148 GLY A CA 1
ATOM 1169 C C . GLY A 1 148 ? -4.016 -21.125 -11.117 1 98.75 148 GLY A C 1
ATOM 1170 O O . GLY A 1 148 ? -4.699 -22.047 -10.656 1 98.75 148 GLY A O 1
ATOM 1171 N N . MET A 1 149 ? -3.303 -20.328 -10.367 1 98.88 149 MET A N 1
ATOM 1172 C CA . MET A 1 149 ? -3.307 -20.406 -8.906 1 98.88 149 MET A CA 1
ATOM 1173 C C . MET A 1 149 ? -3.012 -19.047 -8.289 1 98.88 149 MET A C 1
ATOM 1175 O O . MET A 1 149 ? -2.15 -18.312 -8.781 1 98.88 149 MET A O 1
ATOM 1179 N N . VAL A 1 150 ? -3.779 -18.703 -7.27 1 98.94 150 VAL A N 1
ATOM 1180 C CA . VAL A 1 150 ? -3.535 -17.516 -6.461 1 98.94 150 VAL A CA 1
ATOM 1181 C C . VAL A 1 150 ? -3.377 -17.906 -4.996 1 98.94 150 VAL A C 1
ATOM 1183 O O . VAL A 1 150 ? -4.18 -18.672 -4.465 1 98.94 150 VAL A O 1
ATOM 1186 N N . HIS A 1 151 ? -2.311 -17.484 -4.402 1 98.94 151 HIS A N 1
ATOM 1187 C CA . HIS A 1 151 ? -2.082 -17.609 -2.967 1 98.94 151 HIS A CA 1
ATOM 1188 C C . HIS A 1 151 ? -2.182 -16.266 -2.264 1 98.94 151 HIS A C 1
ATOM 1190 O O . HIS A 1 151 ? -1.494 -15.312 -2.637 1 98.94 151 HIS A O 1
ATOM 1196 N N . ILE A 1 152 ? -3.082 -16.125 -1.262 1 98.88 152 ILE A N 1
ATOM 1197 C CA . ILE A 1 152 ? -3.303 -14.867 -0.566 1 98.88 152 ILE A CA 1
ATOM 1198 C C . ILE A 1 152 ? -2.871 -15 0.893 1 98.88 152 ILE A C 1
ATOM 1200 O O . ILE A 1 152 ? -3.439 -15.789 1.646 1 98.88 152 ILE A O 1
ATOM 1204 N N . ASP A 1 153 ? -1.893 -14.258 1.309 1 98.38 153 ASP A N 1
ATOM 1205 C CA . ASP A 1 153 ? -1.467 -14.086 2.693 1 98.38 153 ASP A CA 1
ATOM 1206 C C . ASP A 1 153 ? -1.064 -12.641 2.971 1 98.38 153 ASP A C 1
ATOM 1208 O O . ASP A 1 153 ? 0.046 -12.383 3.438 1 98.38 153 ASP A O 1
ATOM 1212 N N . ALA A 1 154 ? -1.973 -11.711 2.711 1 96.56 154 ALA A N 1
ATOM 1213 C CA . ALA A 1 154 ? -1.726 -10.273 2.877 1 96.56 154 ALA A CA 1
ATOM 1214 C C . ALA A 1 154 ? -2.311 -9.766 4.191 1 96.56 154 ALA A C 1
ATOM 1216 O O . ALA A 1 154 ? -1.755 -10.016 5.266 1 96.56 154 ALA A O 1
ATOM 1217 N N . ALA A 1 155 ? -3.469 -9.086 4.145 1 94.31 155 ALA A N 1
ATOM 1218 C CA . ALA A 1 155 ? -4.125 -8.602 5.355 1 94.31 155 ALA A CA 1
ATOM 1219 C C . ALA A 1 155 ? -4.859 -9.734 6.066 1 94.31 155 ALA A C 1
ATOM 1221 O O . ALA A 1 155 ? -5.148 -10.773 5.465 1 94.31 155 ALA A O 1
ATOM 1222 N N . HIS A 1 156 ? -5.137 -9.539 7.402 1 95.75 156 HIS A N 1
ATOM 1223 C CA . HIS A 1 156 ? -5.75 -10.617 8.172 1 95.75 156 HIS A CA 1
ATOM 1224 C C . HIS A 1 156 ? -7.129 -10.219 8.68 1 95.75 156 HIS A C 1
ATOM 1226 O O . HIS A 1 156 ? -7.781 -10.992 9.391 1 95.75 156 HIS A O 1
ATOM 1232 N N . GLU A 1 157 ? -7.527 -9.039 8.297 1 95.12 157 GLU A N 1
ATOM 1233 C CA . GLU A 1 157 ? -8.852 -8.555 8.672 1 95.12 157 GLU A CA 1
ATOM 1234 C C . GLU A 1 157 ? -9.906 -8.992 7.664 1 95.12 157 GLU A C 1
ATOM 1236 O O . GLU A 1 157 ? -9.602 -9.188 6.488 1 95.12 157 GLU A O 1
ATOM 1241 N N . TYR A 1 158 ? -11.148 -9.008 8.039 1 97.62 158 TYR A N 1
ATOM 1242 C CA . TYR A 1 158 ? -12.258 -9.539 7.254 1 97.62 158 TYR A CA 1
ATOM 1243 C C . TYR A 1 158 ? -12.383 -8.797 5.926 1 97.62 158 TYR A C 1
ATOM 1245 O O . TYR A 1 158 ? -12.328 -9.422 4.859 1 97.62 158 TYR A O 1
ATOM 1253 N N . GLU A 1 159 ? -12.477 -7.465 5.961 1 96.25 159 GLU A N 1
ATOM 1254 C CA . GLU A 1 159 ? -12.797 -6.691 4.766 1 96.25 159 GLU A CA 1
ATOM 1255 C C . GLU A 1 159 ? -11.688 -6.789 3.727 1 96.25 159 GLU A C 1
ATOM 1257 O O . GLU A 1 159 ? -11.953 -7.039 2.549 1 96.25 159 GLU A O 1
ATOM 1262 N N . PRO A 1 160 ? -10.469 -6.629 4.137 1 96.81 160 PRO A N 1
ATOM 1263 C CA . PRO A 1 160 ? -9.414 -6.73 3.127 1 96.81 160 PRO A CA 1
ATOM 1264 C C . PRO A 1 160 ? -9.258 -8.148 2.576 1 96.81 160 PRO A C 1
ATOM 1266 O O . PRO A 1 160 ? -8.938 -8.32 1.398 1 96.81 160 PRO A O 1
ATOM 1269 N N . VAL A 1 161 ? -9.438 -9.195 3.385 1 98.38 161 VAL A N 1
ATOM 1270 C CA . VAL A 1 161 ? -9.336 -10.57 2.902 1 98.38 161 VAL A CA 1
ATOM 1271 C C . VAL A 1 161 ? -10.438 -10.844 1.877 1 98.38 161 VAL A C 1
ATOM 1273 O O . VAL A 1 161 ? -10.18 -11.422 0.819 1 98.38 161 VAL A O 1
ATOM 1276 N N . LEU A 1 162 ? -11.641 -10.43 2.193 1 98.56 162 LEU A N 1
ATOM 1277 C CA . LEU A 1 162 ? -12.766 -10.633 1.289 1 98.56 162 LEU A CA 1
ATOM 1278 C C . LEU A 1 162 ? -12.555 -9.898 -0.026 1 98.56 162 LEU A C 1
ATOM 1280 O O . LEU A 1 162 ? -12.82 -10.438 -1.101 1 98.56 162 LEU A O 1
ATOM 1284 N N . ARG A 1 163 ? -12.086 -8.656 0.072 1 97.69 163 ARG A N 1
ATOM 1285 C CA . ARG A 1 163 ? -11.789 -7.859 -1.114 1 97.69 163 ARG A CA 1
ATOM 1286 C C . ARG A 1 163 ? -10.742 -8.547 -1.989 1 97.69 163 ARG A C 1
ATOM 1288 O O . ARG A 1 163 ? -10.914 -8.641 -3.207 1 97.69 163 ARG A O 1
ATOM 1295 N N . ASP A 1 164 ? -9.664 -9.031 -1.393 1 98.69 164 ASP A N 1
ATOM 1296 C CA . ASP A 1 164 ? -8.625 -9.711 -2.15 1 98.69 164 ASP A CA 1
ATOM 1297 C C . ASP A 1 164 ? -9.156 -10.992 -2.795 1 98.69 164 ASP A C 1
ATOM 1299 O O . ASP A 1 164 ? -8.852 -11.281 -3.953 1 98.69 164 ASP A O 1
ATOM 1303 N N . ALA A 1 165 ? -9.938 -11.742 -1.987 1 98.88 165 ALA A N 1
ATOM 1304 C CA . ALA A 1 165 ? -10.523 -12.953 -2.555 1 98.88 165 ALA A CA 1
ATOM 1305 C C . ALA A 1 165 ? -11.328 -12.633 -3.816 1 98.88 165 ALA A C 1
ATOM 1307 O O . ALA A 1 165 ? -11.164 -13.297 -4.84 1 98.88 165 ALA A O 1
ATOM 1308 N N . ARG A 1 166 ? -12.133 -11.594 -3.777 1 98.75 166 ARG A N 1
ATOM 1309 C CA . ARG A 1 166 ? -12.977 -11.203 -4.906 1 98.75 166 ARG A CA 1
ATOM 1310 C C . ARG A 1 166 ? -12.125 -10.758 -6.09 1 98.75 166 ARG A C 1
ATOM 1312 O O . ARG A 1 166 ? -12.328 -11.227 -7.215 1 98.75 166 ARG A O 1
ATOM 1319 N N . MET A 1 167 ? -11.195 -9.883 -5.863 1 98.44 167 MET A N 1
ATOM 1320 C CA . MET A 1 167 ? -10.422 -9.273 -6.938 1 98.44 167 MET A CA 1
ATOM 1321 C C . MET A 1 167 ? -9.531 -10.305 -7.621 1 98.44 167 MET A C 1
ATOM 1323 O O . MET A 1 167 ? -9.367 -10.281 -8.844 1 98.44 167 MET A O 1
ATOM 1327 N N . TYR A 1 168 ? -8.984 -11.227 -6.871 1 98.81 168 TYR A N 1
ATOM 1328 C CA . TYR A 1 168 ? -8.055 -12.18 -7.465 1 98.81 168 TYR A CA 1
ATOM 1329 C C . TYR A 1 168 ? -8.789 -13.406 -7.996 1 98.81 168 TYR A C 1
ATOM 1331 O O . TYR A 1 168 ? -8.258 -14.148 -8.82 1 98.81 168 TYR A O 1
ATOM 1339 N N . TRP A 1 169 ? -9.992 -13.625 -7.492 1 98.75 169 TRP A N 1
ATOM 1340 C CA . TRP A 1 169 ? -10.883 -14.578 -8.148 1 98.75 169 TRP A CA 1
ATOM 1341 C C . TRP A 1 169 ? -11.125 -14.188 -9.602 1 98.75 169 TRP A C 1
ATOM 1343 O O . TRP A 1 169 ? -11.133 -15.047 -10.492 1 98.75 169 TRP A O 1
ATOM 1353 N N . ASP A 1 170 ? -11.242 -12.914 -9.812 1 98.25 170 ASP A N 1
ATOM 1354 C CA . ASP A 1 170 ? -11.484 -12.398 -11.156 1 98.25 170 ASP A CA 1
ATOM 1355 C C . ASP A 1 170 ? -10.273 -12.617 -12.055 1 98.25 170 ASP A C 1
ATOM 1357 O O . ASP A 1 170 ? -10.398 -12.617 -13.281 1 98.25 170 ASP A O 1
ATOM 1361 N N . LEU A 1 171 ? -9.094 -12.859 -11.516 1 98.56 171 LEU A N 1
ATOM 1362 C CA . LEU A 1 171 ? -7.863 -13.055 -12.273 1 98.56 171 LEU A CA 1
ATOM 1363 C C . LEU A 1 171 ? -7.598 -14.539 -12.508 1 98.56 171 LEU A C 1
ATOM 1365 O O . LEU A 1 171 ? -6.664 -14.898 -13.227 1 98.56 171 LEU A O 1
ATOM 1369 N N . LEU A 1 172 ? -8.414 -15.391 -11.875 1 98.56 172 LEU A N 1
ATOM 1370 C CA . LEU A 1 172 ? -8.227 -16.828 -12.016 1 98.56 172 LEU A CA 1
ATOM 1371 C C . LEU A 1 172 ? -8.852 -17.328 -13.312 1 98.56 172 LEU A C 1
ATOM 1373 O O . LEU A 1 172 ? -9.945 -16.906 -13.688 1 98.56 172 LEU A O 1
ATOM 1377 N N . GLU A 1 173 ? -8.203 -18.203 -14 1 97.94 173 GLU A N 1
ATOM 1378 C CA . GLU A 1 173 ? -8.812 -18.906 -15.125 1 97.94 173 GLU A CA 1
ATOM 1379 C C . GLU A 1 173 ? -9.797 -19.969 -14.633 1 97.94 173 GLU A C 1
ATOM 1381 O O . GLU A 1 173 ? -9.758 -20.375 -13.469 1 97.94 173 GLU A O 1
ATOM 1386 N N . PRO A 1 174 ? -10.68 -20.391 -15.555 1 96.94 174 PRO A N 1
ATOM 1387 C CA . PRO A 1 174 ? -11.5 -21.547 -15.172 1 96.94 174 PRO A CA 1
ATOM 1388 C C . PRO A 1 174 ? -10.664 -22.75 -14.742 1 96.94 174 PRO A C 1
ATOM 1390 O O . PRO A 1 174 ? -9.656 -23.062 -15.375 1 96.94 174 PRO A O 1
ATOM 1393 N N . GLY A 1 175 ? -11.047 -23.328 -13.641 1 97.38 175 GLY A N 1
ATOM 1394 C CA . GLY A 1 175 ? -10.281 -24.453 -13.094 1 97.38 175 GLY A CA 1
ATOM 1395 C C . GLY A 1 175 ? -9.156 -24 -12.18 1 97.38 175 GLY A C 1
ATOM 1396 O O . GLY A 1 175 ? -8.5 -24.844 -11.555 1 97.38 175 GLY A O 1
ATOM 1397 N N . GLY A 1 176 ? -8.984 -22.672 -12.031 1 98.56 176 GLY A N 1
ATOM 1398 C CA . GLY A 1 176 ? -7.949 -22.141 -11.156 1 98.56 176 GLY A CA 1
ATOM 1399 C C . GLY A 1 176 ? -8.273 -22.281 -9.688 1 98.56 176 GLY A C 1
ATOM 1400 O O . GLY A 1 176 ? -9.414 -22.578 -9.32 1 98.56 176 GLY A O 1
ATOM 1401 N N . LEU A 1 177 ? -7.254 -22.125 -8.852 1 98.88 177 LEU A N 1
ATOM 1402 C CA . LEU A 1 177 ? -7.398 -22.328 -7.414 1 98.88 177 LEU A CA 1
ATOM 1403 C C . LEU A 1 177 ? -7.023 -21.062 -6.648 1 98.88 177 LEU A C 1
ATOM 1405 O O . LEU A 1 177 ? -5.984 -20.453 -6.914 1 98.88 177 LEU A O 1
ATOM 1409 N N . LEU A 1 178 ? -7.906 -20.672 -5.781 1 98.94 178 LEU A N 1
ATOM 1410 C CA . LEU A 1 178 ? -7.609 -19.641 -4.785 1 98.94 178 LEU A CA 1
ATOM 1411 C C . LEU A 1 178 ? -7.223 -20.281 -3.453 1 98.94 178 LEU A C 1
ATOM 1413 O O . LEU A 1 178 ? -8.008 -21.031 -2.873 1 98.94 178 LEU A O 1
ATOM 1417 N N . ILE A 1 179 ? -6.012 -20.016 -3.002 1 98.94 179 ILE A N 1
ATOM 1418 C CA . ILE A 1 179 ? -5.527 -20.484 -1.709 1 98.94 179 ILE A CA 1
ATOM 1419 C C . ILE A 1 179 ? -5.281 -19.297 -0.787 1 98.94 179 ILE A C 1
ATOM 1421 O O . ILE A 1 179 ? -4.645 -18.312 -1.186 1 98.94 179 ILE A O 1
ATOM 1425 N N . GLY A 1 180 ? -5.84 -19.344 0.385 1 98.81 180 GLY A N 1
ATOM 1426 C CA . GLY A 1 180 ? -5.543 -18.359 1.41 1 98.81 180 GLY A CA 1
ATOM 1427 C C . GLY A 1 180 ? -4.832 -18.938 2.613 1 98.81 180 GLY A C 1
ATOM 1428 O O . GLY A 1 180 ? -4.773 -20.156 2.773 1 98.81 180 GLY A O 1
ATOM 1429 N N . ASP A 1 181 ? -4.211 -18.078 3.387 1 98.69 181 ASP A N 1
ATOM 1430 C CA . ASP A 1 181 ? -3.496 -18.484 4.594 1 98.69 181 ASP A CA 1
ATOM 1431 C C . ASP A 1 181 ? -4.199 -17.969 5.848 1 98.69 181 ASP A C 1
ATOM 1433 O O . ASP A 1 181 ? -5.195 -17.25 5.75 1 98.69 181 ASP A O 1
ATOM 1437 N N . ASP A 1 182 ? -3.838 -18.453 6.996 1 98.31 182 ASP A N 1
ATOM 1438 C CA . ASP A 1 182 ? -4.199 -17.984 8.328 1 98.31 182 ASP A CA 1
ATOM 1439 C C . ASP A 1 182 ? -5.691 -18.188 8.594 1 98.31 182 ASP A C 1
ATOM 1441 O O . ASP A 1 182 ? -6.328 -17.344 9.234 1 98.31 182 ASP A O 1
ATOM 1445 N N . HIS A 1 183 ? -6.215 -19.281 8.172 1 98.25 183 HIS A N 1
ATOM 1446 C CA . HIS A 1 183 ? -7.625 -19.609 8.344 1 98.25 183 HIS A CA 1
ATOM 1447 C C . HIS A 1 183 ? -8.031 -19.531 9.805 1 98.25 183 HIS A C 1
ATOM 1449 O O . HIS A 1 183 ? -9.164 -19.141 10.117 1 98.25 183 HIS A O 1
ATOM 1455 N N . PRO A 1 184 ? -7.172 -19.844 10.766 1 97.12 184 PRO A N 1
ATOM 1456 C CA . PRO A 1 184 ? -7.574 -19.781 12.172 1 97.12 184 PRO A CA 1
ATOM 1457 C C . PRO A 1 184 ? -7.867 -18.344 12.633 1 97.12 184 PRO A C 1
ATOM 1459 O O . PRO A 1 184 ? -8.461 -18.141 13.695 1 97.12 184 PRO A O 1
ATOM 1462 N N . TRP A 1 185 ? -7.426 -17.344 11.953 1 97.12 185 TRP A N 1
ATOM 1463 C CA . TRP A 1 185 ? -7.781 -15.969 12.289 1 97.12 185 TRP A CA 1
ATOM 1464 C C . TRP A 1 185 ? -9.258 -15.703 12.008 1 97.12 185 TRP A C 1
ATOM 1466 O O . TRP A 1 185 ? -9.727 -15.906 10.883 1 97.12 185 TRP A O 1
ATOM 1476 N N . PRO A 1 186 ? -9.977 -15.195 12.938 1 97.94 186 PRO A N 1
ATOM 1477 C CA . PRO A 1 186 ? -11.43 -15.078 12.797 1 97.94 186 PRO A CA 1
ATOM 1478 C C . PRO A 1 186 ? -11.844 -14.289 11.555 1 97.94 186 PRO A C 1
ATOM 1480 O O . PRO A 1 186 ? -12.766 -14.688 10.844 1 97.94 186 PRO A O 1
ATOM 1483 N N . GLY A 1 187 ? -11.211 -13.141 11.289 1 98.12 187 GLY A N 1
ATOM 1484 C CA . GLY A 1 187 ? -11.531 -12.344 10.109 1 98.12 187 GLY A CA 1
ATOM 1485 C C . GLY A 1 187 ? -11.266 -13.078 8.805 1 98.12 187 GLY A C 1
ATOM 1486 O O . GLY A 1 187 ? -12.023 -12.945 7.848 1 98.12 187 GLY A O 1
ATOM 1487 N N . VAL A 1 188 ? -10.227 -13.891 8.781 1 98.56 188 VAL A N 1
ATOM 1488 C CA . VAL A 1 188 ? -9.852 -14.641 7.59 1 98.56 188 VAL A CA 1
ATOM 1489 C C . VAL A 1 188 ? -10.836 -15.781 7.363 1 98.56 188 VAL A C 1
ATOM 1491 O O . VAL A 1 188 ? -11.336 -15.977 6.25 1 98.56 188 VAL A O 1
ATOM 1494 N N . ALA A 1 189 ? -11.109 -16.484 8.43 1 98.62 189 ALA A N 1
ATOM 1495 C CA . ALA A 1 189 ? -12.039 -17.609 8.344 1 98.62 189 ALA A CA 1
ATOM 1496 C C . ALA A 1 189 ? -13.414 -17.156 7.852 1 98.62 189 ALA A C 1
ATOM 1498 O O . ALA A 1 189 ? -14.023 -17.797 7.008 1 98.62 189 ALA A O 1
ATOM 1499 N N . ARG A 1 190 ? -13.867 -16.062 8.414 1 98.88 190 ARG A N 1
ATOM 1500 C CA . ARG A 1 190 ? -15.164 -15.516 8.016 1 98.88 190 ARG A CA 1
ATOM 1501 C C . ARG A 1 190 ? -15.164 -15.102 6.547 1 98.88 190 ARG A C 1
ATOM 1503 O O . ARG A 1 190 ? -16.109 -15.383 5.816 1 98.88 190 ARG A O 1
ATOM 1510 N N . ALA A 1 191 ? -14.117 -14.414 6.102 1 98.88 191 ALA A N 1
ATOM 1511 C CA . ALA A 1 191 ? -14.008 -13.992 4.707 1 98.88 191 ALA A CA 1
ATOM 1512 C C . ALA A 1 191 ? -14 -15.195 3.766 1 98.88 191 ALA A C 1
ATOM 1514 O O . ALA A 1 191 ? -14.648 -15.172 2.721 1 98.88 191 ALA A O 1
ATOM 1515 N N . ALA A 1 192 ? -13.234 -16.234 4.152 1 98.88 192 ALA A N 1
ATOM 1516 C CA . ALA A 1 192 ? -13.156 -17.453 3.34 1 98.88 192 ALA A CA 1
ATOM 1517 C C . ALA A 1 192 ? -14.531 -18.094 3.184 1 98.88 192 ALA A C 1
ATOM 1519 O O . ALA A 1 192 ? -14.938 -18.438 2.074 1 98.88 192 ALA A O 1
ATOM 1520 N N . ARG A 1 193 ? -15.188 -18.219 4.277 1 98.81 193 ARG A N 1
ATOM 1521 C CA . ARG A 1 193 ? -16.5 -18.828 4.285 1 98.81 193 ARG A CA 1
ATOM 1522 C C . ARG A 1 193 ? -17.5 -18.031 3.455 1 98.81 193 ARG A C 1
ATOM 1524 O O . ARG A 1 193 ? -18.219 -18.578 2.629 1 98.81 193 ARG A O 1
ATOM 1531 N N . ASP A 1 194 ? -17.547 -16.781 3.727 1 98.94 194 ASP A N 1
ATOM 1532 C CA . ASP A 1 194 ? -18.5 -15.922 3.033 1 98.94 194 ASP A CA 1
ATOM 1533 C C . ASP A 1 194 ? -18.2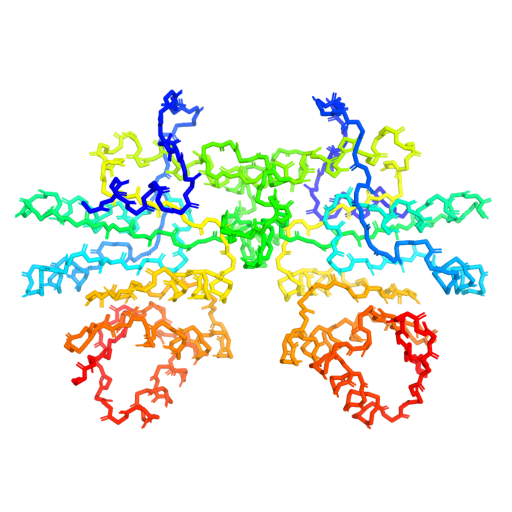03 -15.875 1.535 1 98.94 194 ASP A C 1
ATOM 1535 O O . ASP A 1 194 ? -19.125 -15.836 0.72 1 98.94 194 ASP A O 1
ATOM 1539 N N . PHE A 1 195 ? -16.953 -15.852 1.199 1 98.94 195 PHE A N 1
ATOM 1540 C CA . PHE A 1 195 ? -16.625 -15.789 -0.217 1 98.94 195 PHE A CA 1
ATOM 1541 C C . PHE A 1 195 ? -16.984 -17.094 -0.915 1 98.94 195 PHE A C 1
ATOM 1543 O O . PHE A 1 195 ? -17.484 -17.078 -2.041 1 98.94 195 PHE A O 1
ATOM 1550 N N . ALA A 1 196 ? -16.672 -18.203 -0.322 1 98.88 196 ALA A N 1
ATOM 1551 C CA . ALA A 1 196 ? -17.062 -19.5 -0.881 1 98.88 196 ALA A CA 1
ATOM 1552 C C . ALA A 1 196 ? -18.562 -19.547 -1.174 1 98.88 196 ALA A C 1
ATOM 1554 O O . ALA A 1 196 ? -18.984 -20.016 -2.23 1 98.88 196 ALA A O 1
ATOM 1555 N N . ALA A 1 197 ? -19.297 -19.078 -0.203 1 98.81 197 ALA A N 1
ATOM 1556 C CA . ALA A 1 197 ? -20.75 -19.016 -0.377 1 98.81 197 ALA A CA 1
ATOM 1557 C C . ALA A 1 197 ? -21.125 -18.094 -1.532 1 98.81 197 ALA A C 1
ATOM 1559 O O . ALA A 1 197 ? -22.016 -18.406 -2.324 1 98.81 197 ALA A O 1
ATOM 1560 N N . GLU A 1 198 ? -20.531 -16.953 -1.598 1 98.75 198 GLU A N 1
ATOM 1561 C CA . GLU A 1 198 ? -20.797 -15.945 -2.625 1 98.75 198 GLU A CA 1
ATOM 1562 C C . GLU A 1 198 ? -20.609 -16.531 -4.023 1 98.75 198 GLU A C 1
ATOM 1564 O O . GLU A 1 198 ? -21.391 -16.234 -4.93 1 98.75 198 GLU A O 1
ATOM 1569 N N . VAL A 1 199 ? -19.562 -17.344 -4.234 1 98.62 199 VAL A N 1
ATOM 1570 C CA . VAL A 1 199 ? -19.234 -17.828 -5.574 1 98.62 199 VAL A CA 1
ATOM 1571 C C . VAL A 1 199 ? -19.859 -19.203 -5.785 1 98.62 199 VAL A C 1
ATOM 1573 O O . VAL A 1 199 ? -19.766 -19.766 -6.875 1 98.62 199 VAL A O 1
ATOM 1576 N N . GLY A 1 200 ? -20.406 -19.766 -4.816 1 98.38 200 GLY A N 1
ATOM 1577 C CA . GLY A 1 200 ? -21.094 -21.047 -4.906 1 98.38 200 GLY A CA 1
ATOM 1578 C C . GLY A 1 200 ? -20.141 -22.219 -5.078 1 98.38 200 GLY A C 1
ATOM 1579 O O . GLY A 1 200 ? -20.422 -23.156 -5.844 1 98.38 200 GLY A O 1
ATOM 1580 N N . GLN A 1 201 ? -18.953 -22.188 -4.52 1 98.69 201 GLN A N 1
ATOM 1581 C CA . GLN A 1 201 ? -17.953 -23.25 -4.574 1 98.69 201 GLN A CA 1
ATOM 1582 C C . GLN A 1 201 ? -17.609 -23.75 -3.174 1 98.69 201 GLN A C 1
ATOM 1584 O O . GLN A 1 201 ? -17.734 -23 -2.195 1 98.69 201 GLN A O 1
ATOM 1589 N N . PRO A 1 202 ? -17.219 -24.953 -3.025 1 98.44 202 PRO A N 1
ATOM 1590 C CA . PRO A 1 202 ? -16.891 -25.484 -1.7 1 98.44 202 PRO A CA 1
ATOM 1591 C C . PRO A 1 202 ? -15.602 -24.891 -1.135 1 98.44 202 PRO A C 1
ATOM 1593 O O . PRO A 1 202 ? -14.648 -24.641 -1.881 1 98.44 202 PRO A O 1
ATOM 1596 N N . LEU A 1 203 ? -15.641 -24.703 0.13 1 98.81 203 LEU A N 1
ATOM 1597 C CA . LEU A 1 203 ? -14.445 -24.297 0.87 1 98.81 203 LEU A CA 1
ATOM 1598 C C . LEU A 1 203 ? -13.703 -25.516 1.402 1 98.81 203 LEU A C 1
ATOM 1600 O O . LEU A 1 203 ? -14.281 -26.328 2.131 1 98.81 203 LEU A O 1
ATOM 1604 N N . ARG A 1 204 ? -12.484 -25.703 0.977 1 98.69 204 ARG A N 1
ATOM 1605 C CA . ARG A 1 204 ? -11.602 -26.734 1.526 1 98.69 204 ARG A CA 1
ATOM 1606 C C . ARG A 1 204 ? -10.586 -26.125 2.492 1 98.69 204 ARG A C 1
ATOM 1608 O O . ARG A 1 204 ? -9.953 -25.109 2.18 1 98.69 204 ARG A O 1
ATOM 1615 N N . VAL A 1 205 ? -10.445 -26.734 3.668 1 98.62 205 VAL A N 1
ATOM 1616 C CA . VAL A 1 205 ? -9.516 -26.188 4.656 1 98.62 205 VAL A CA 1
ATOM 1617 C C . VAL A 1 205 ? -8.461 -27.234 4.996 1 98.62 205 VAL A C 1
ATOM 1619 O O . VAL A 1 205 ? -8.789 -28.375 5.344 1 98.62 205 VAL A O 1
ATOM 1622 N N . GLU A 1 206 ? -7.281 -26.953 4.785 1 98.44 206 GLU A N 1
ATOM 1623 C CA . GLU A 1 206 ? -6.09 -27.625 5.289 1 98.44 206 GLU A CA 1
ATOM 1624 C C . GLU A 1 206 ? -5.246 -26.688 6.145 1 98.44 206 GLU A C 1
ATOM 1626 O O . GLU A 1 206 ? -4.316 -26.047 5.645 1 98.44 206 GLU A O 1
ATOM 1631 N N . GLU A 1 207 ? -5.535 -26.734 7.387 1 97.25 207 GLU A N 1
ATOM 1632 C CA . GLU A 1 207 ? -5.012 -25.688 8.266 1 97.25 207 GLU A CA 1
ATOM 1633 C C . GLU A 1 207 ? -3.506 -25.516 8.078 1 97.25 207 GLU A C 1
ATOM 1635 O O . GLU A 1 207 ? -2.773 -26.5 7.949 1 97.25 207 GLU A O 1
ATOM 1640 N N . PRO A 1 208 ? -3.02 -24.219 8.031 1 98.5 208 PRO A N 1
ATOM 1641 C CA . PRO A 1 208 ? -3.818 -23 8.164 1 98.5 208 PRO A CA 1
ATOM 1642 C C . PRO A 1 208 ? -4.312 -22.469 6.824 1 98.5 208 PRO A C 1
ATOM 1644 O O . PRO A 1 208 ? -4.777 -21.328 6.742 1 98.5 208 PRO A O 1
ATOM 1647 N N . LYS A 1 209 ? -4.242 -23.266 5.715 1 98.81 209 LYS A N 1
ATOM 1648 C CA . LYS A 1 209 ? -4.656 -22.844 4.383 1 98.81 209 LYS A CA 1
ATOM 1649 C C . LYS A 1 209 ? -6.152 -23.078 4.176 1 98.81 209 LYS A C 1
ATOM 1651 O O . LYS A 1 209 ? -6.738 -23.984 4.777 1 98.81 209 LYS A O 1
ATOM 1656 N N . TRP A 1 210 ? -6.738 -22.25 3.414 1 98.88 210 TRP A N 1
ATOM 1657 C CA . TRP A 1 210 ? -8.086 -22.438 2.895 1 98.88 210 TRP A CA 1
ATOM 1658 C C . TRP A 1 210 ? -8.109 -22.312 1.376 1 98.88 210 TRP A C 1
ATOM 1660 O O . TRP A 1 210 ? -7.348 -21.531 0.802 1 98.88 210 TRP A O 1
ATOM 1670 N N . MET A 1 211 ? -8.953 -23.109 0.706 1 98.94 211 MET A N 1
ATOM 1671 C CA . MET A 1 211 ? -8.883 -23.203 -0.749 1 98.94 211 MET A CA 1
ATOM 1672 C C . MET A 1 211 ? -10.281 -23.219 -1.36 1 98.94 211 MET A C 1
ATOM 1674 O O . MET A 1 211 ? -11.195 -23.844 -0.815 1 98.94 211 MET A O 1
ATOM 1678 N N . ILE A 1 212 ? -10.477 -22.531 -2.459 1 98.88 212 ILE A N 1
ATOM 1679 C CA . ILE A 1 212 ? -11.68 -22.516 -3.275 1 98.88 212 ILE A CA 1
ATOM 1680 C C . ILE A 1 212 ? -11.312 -22.672 -4.75 1 98.88 212 ILE A C 1
ATOM 1682 O O . ILE A 1 212 ? -10.523 -21.891 -5.289 1 98.88 212 ILE A O 1
ATOM 1686 N N . GLU A 1 213 ? -11.828 -23.625 -5.445 1 98.62 213 GLU A N 1
ATOM 1687 C CA . GLU A 1 213 ? -11.547 -23.891 -6.852 1 98.62 213 GLU A CA 1
ATOM 1688 C C . GLU A 1 213 ? -12.594 -23.234 -7.758 1 98.62 213 GLU A C 1
ATOM 1690 O O . GLU A 1 213 ? -13.789 -23.312 -7.48 1 98.62 213 GLU A O 1
ATOM 1695 N N . LYS A 1 214 ? -12.117 -22.594 -8.773 1 97.81 214 LYS A N 1
ATOM 1696 C CA . LYS A 1 214 ? -13.016 -21.953 -9.734 1 97.81 214 LYS A CA 1
ATOM 1697 C C . LYS A 1 214 ? -13.531 -22.969 -10.758 1 97.81 214 LYS A C 1
ATOM 1699 O O . LYS A 1 214 ? -12.75 -23.719 -11.336 1 97.81 214 LYS A O 1
ATOM 1704 N N . ALA A 1 215 ? -14.844 -22.969 -10.922 1 91.69 215 ALA A N 1
ATOM 1705 C CA . ALA A 1 215 ? -15.477 -23.922 -11.836 1 91.69 215 ALA A CA 1
ATOM 1706 C C . ALA A 1 215 ? -15.164 -23.578 -13.289 1 91.69 215 ALA A C 1
ATOM 1708 O O . ALA A 1 215 ? -14.93 -22.406 -13.625 1 91.69 215 ALA A O 1
ATOM 1709 N N . MET B 1 1 ? 7.406 19 17.859 1 92.75 1 MET B N 1
ATOM 1710 C CA . MET B 1 1 ? 6.352 18.031 17.578 1 92.75 1 MET B CA 1
ATOM 1711 C C . MET B 1 1 ? 6.816 17 16.562 1 92.75 1 MET B C 1
ATOM 1713 O O . MET B 1 1 ? 6.734 15.789 16.828 1 92.75 1 MET B O 1
ATOM 1717 N N . ALA B 1 2 ? 7.383 17.375 15.438 1 93.44 2 ALA B N 1
ATOM 1718 C CA . ALA B 1 2 ? 7.809 16.469 14.375 1 93.44 2 ALA B CA 1
ATOM 1719 C C . ALA B 1 2 ? 8.914 15.539 14.859 1 93.44 2 ALA B C 1
ATOM 1721 O O . ALA B 1 2 ? 8.898 14.344 14.57 1 93.44 2 ALA B O 1
ATOM 1722 N N . ARG B 1 3 ? 9.828 16.094 15.633 1 93.19 3 ARG B N 1
ATOM 1723 C CA . ARG B 1 3 ? 10.938 15.297 16.141 1 93.19 3 ARG B CA 1
ATOM 1724 C C . ARG B 1 3 ? 10.445 14.234 17.109 1 93.19 3 ARG B C 1
ATOM 1726 O O . ARG B 1 3 ? 10.93 13.094 17.094 1 93.19 3 ARG B O 1
ATOM 1733 N N . GLU B 1 4 ? 9.586 14.609 17.922 1 94.19 4 GLU B N 1
ATOM 1734 C CA . GLU B 1 4 ? 9.008 13.664 18.875 1 94.19 4 GLU B CA 1
ATOM 1735 C C . GLU B 1 4 ? 8.281 12.531 18.156 1 94.19 4 GLU B C 1
ATOM 1737 O O . GLU B 1 4 ? 8.438 11.359 18.516 1 94.19 4 GLU B O 1
ATOM 1742 N N . LEU B 1 5 ? 7.48 12.891 17.188 1 95.12 5 LEU B N 1
ATOM 1743 C CA . LEU B 1 5 ? 6.734 11.898 16.438 1 95.12 5 LEU B CA 1
ATOM 1744 C C . LEU B 1 5 ? 7.68 10.969 15.672 1 95.12 5 LEU B C 1
ATOM 1746 O O . LEU B 1 5 ? 7.422 9.766 15.562 1 95.12 5 LEU B O 1
ATOM 1750 N N . GLN B 1 6 ? 8.719 11.562 15.141 1 95.56 6 GLN B N 1
ATOM 1751 C CA . GLN B 1 6 ? 9.727 10.781 14.43 1 95.56 6 GLN B CA 1
ATOM 1752 C C . GLN B 1 6 ? 10.336 9.719 15.344 1 95.56 6 GLN B C 1
ATOM 1754 O O . GLN B 1 6 ? 10.523 8.57 14.93 1 95.56 6 GLN B O 1
ATOM 1759 N N . GLN B 1 7 ? 10.641 10.148 16.547 1 94.75 7 GLN B N 1
ATOM 1760 C CA . GLN B 1 7 ? 11.219 9.219 17.5 1 94.75 7 GLN B CA 1
ATOM 1761 C C . GLN B 1 7 ? 10.227 8.102 17.844 1 94.75 7 GLN B C 1
ATOM 1763 O O . GLN B 1 7 ? 10.617 6.941 17.984 1 94.75 7 GLN B O 1
ATOM 1768 N N . ARG B 1 8 ? 9.039 8.43 17.969 1 94.94 8 ARG B N 1
ATOM 1769 C CA . ARG B 1 8 ? 8.023 7.445 18.328 1 94.94 8 ARG B CA 1
ATOM 1770 C C . ARG B 1 8 ? 7.758 6.48 17.188 1 94.94 8 ARG B C 1
ATOM 1772 O O . ARG B 1 8 ? 7.543 5.285 17.406 1 94.94 8 ARG B O 1
ATOM 1779 N N . LEU B 1 9 ? 7.738 6.965 15.977 1 95.88 9 LEU B N 1
ATOM 1780 C CA . LEU B 1 9 ? 7.379 6.164 14.812 1 95.88 9 LEU B CA 1
ATOM 1781 C C . LEU B 1 9 ? 8.57 5.332 14.336 1 95.88 9 LEU B C 1
ATOM 1783 O O . LEU B 1 9 ? 8.414 4.156 14.008 1 95.88 9 LEU B O 1
ATOM 1787 N N . PHE B 1 10 ? 9.742 5.98 14.336 1 96.56 10 PHE B N 1
ATOM 1788 C CA . PHE B 1 10 ? 10.883 5.352 13.68 1 96.56 10 PHE B CA 1
ATOM 1789 C C . PHE B 1 10 ? 11.945 4.957 14.703 1 96.56 10 PHE B C 1
ATOM 1791 O O . PHE B 1 10 ? 12.781 4.094 14.43 1 96.56 10 PHE B O 1
ATOM 1798 N N . GLY B 1 11 ? 12.008 5.559 15.852 1 94.38 11 GLY B N 1
ATOM 1799 C CA . GLY B 1 11 ? 13.062 5.332 16.828 1 94.38 11 GLY B CA 1
ATOM 1800 C C . GLY B 1 11 ? 14.367 6.02 16.469 1 94.38 11 GLY B C 1
ATOM 1801 O O . GLY B 1 11 ? 15.375 5.832 17.156 1 94.38 11 GLY B O 1
ATOM 1802 N N . GLU B 1 12 ? 14.344 6.777 15.367 1 93.69 12 GLU B N 1
ATOM 1803 C CA . GLU B 1 12 ? 15.539 7.473 14.898 1 93.69 12 GLU B CA 1
ATOM 1804 C C . GLU B 1 12 ? 15.172 8.688 14.047 1 93.69 12 GLU B C 1
ATOM 1806 O O . GLU B 1 12 ? 14.008 8.859 13.664 1 93.69 12 GLU B O 1
ATOM 1811 N N . ASP B 1 13 ? 16.125 9.555 13.922 1 96.06 13 ASP B N 1
ATOM 1812 C CA . ASP B 1 13 ? 16.016 10.664 12.977 1 96.06 13 ASP B CA 1
ATOM 1813 C C . ASP B 1 13 ? 16.188 10.18 11.539 1 96.06 13 ASP B C 1
ATOM 1815 O O . ASP B 1 13 ? 17.312 9.898 11.109 1 96.06 13 ASP B O 1
ATOM 1819 N N . ILE B 1 14 ? 15.117 10.219 10.742 1 97.25 14 ILE B N 1
ATOM 1820 C CA . ILE B 1 14 ? 15.164 9.609 9.422 1 97.25 14 ILE B CA 1
ATOM 1821 C C . ILE B 1 14 ? 15.922 10.523 8.461 1 97.25 14 ILE B C 1
ATOM 1823 O O . ILE B 1 14 ? 16.312 10.102 7.363 1 97.25 14 ILE B O 1
ATOM 1827 N N . TYR B 1 15 ? 16.109 11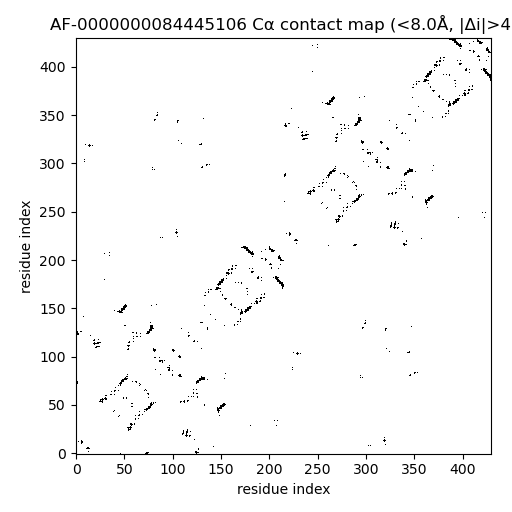.727 8.82 1 97.44 15 TYR B N 1
ATOM 1828 C CA . TYR B 1 15 ? 16.797 12.672 7.945 1 97.44 15 TYR B CA 1
ATOM 1829 C C . TYR B 1 15 ? 18.281 12.711 8.258 1 97.44 15 TYR B C 1
ATOM 1831 O O . TYR B 1 15 ? 19.062 13.297 7.5 1 97.44 15 TYR B O 1
ATOM 1839 N N . ALA B 1 16 ? 18.641 12.156 9.391 1 96.38 16 ALA B N 1
ATOM 1840 C CA . ALA B 1 16 ? 20.047 12.164 9.773 1 96.38 16 ALA B CA 1
ATOM 1841 C C . ALA B 1 16 ? 20.906 11.539 8.68 1 96.38 16 ALA B C 1
ATOM 1843 O O . ALA B 1 16 ? 20.703 10.391 8.289 1 96.38 16 ALA B O 1
ATOM 1844 N N . GLY B 1 17 ? 21.859 12.281 8.164 1 95.81 17 GLY B N 1
ATOM 1845 C CA . GLY B 1 17 ? 22.812 11.789 7.172 1 95.81 17 GLY B CA 1
ATOM 1846 C C . GLY B 1 17 ? 22.219 11.711 5.777 1 95.81 17 GLY B C 1
ATOM 1847 O O . GLY B 1 17 ? 22.891 11.266 4.84 1 95.81 17 GLY B O 1
ATOM 1848 N N . PHE B 1 18 ? 20.984 12.125 5.676 1 96.81 18 PHE B N 1
ATOM 1849 C CA . PHE B 1 18 ? 20.359 12.078 4.355 1 96.81 18 PHE B CA 1
ATOM 1850 C C . PHE B 1 18 ? 20.828 13.258 3.5 1 96.81 18 PHE B C 1
ATOM 1852 O O . PHE B 1 18 ? 20.734 14.406 3.926 1 96.81 18 PHE B O 1
ATOM 1859 N N . ALA B 1 19 ? 21.344 12.953 2.299 1 93.44 19 ALA B N 1
ATOM 1860 C CA . ALA B 1 19 ? 21.656 13.938 1.269 1 93.44 19 ALA B CA 1
ATOM 1861 C C . ALA B 1 19 ? 20.828 13.703 0.01 1 93.44 19 ALA B C 1
ATOM 1863 O O . ALA B 1 19 ? 20.688 12.57 -0.444 1 93.44 19 ALA B O 1
ATOM 1864 N N . PRO B 1 20 ? 20.25 14.82 -0.461 1 93.12 20 PRO B N 1
ATOM 1865 C CA . PRO B 1 20 ? 19.469 14.633 -1.688 1 93.12 20 PRO B CA 1
ATOM 1866 C C . PRO B 1 20 ? 20.281 13.969 -2.801 1 93.12 20 PRO B C 1
ATOM 1868 O O . PRO B 1 20 ? 21.406 14.367 -3.064 1 93.12 20 PRO B O 1
ATOM 1871 N N . THR B 1 21 ? 19.688 12.969 -3.357 1 88 21 THR B N 1
ATOM 1872 C CA . THR B 1 21 ? 20.359 12.242 -4.422 1 88 21 THR B CA 1
ATOM 1873 C C . THR B 1 21 ? 19.703 12.516 -5.77 1 88 21 THR B C 1
ATOM 1875 O O . THR B 1 21 ? 20.266 12.188 -6.82 1 88 21 THR B O 1
ATOM 1878 N N . LEU B 1 22 ? 18.531 13.047 -5.707 1 95.12 22 LEU B N 1
ATOM 1879 C CA . LEU B 1 22 ? 17.781 13.344 -6.918 1 95.12 22 LEU B CA 1
ATOM 1880 C C . LEU B 1 22 ? 17.547 14.844 -7.062 1 95.12 22 LEU B C 1
ATOM 1882 O O . LEU B 1 22 ? 17.438 15.555 -6.062 1 95.12 22 LEU B O 1
ATOM 1886 N N . ARG B 1 23 ? 17.484 15.328 -8.32 1 95.5 23 ARG B N 1
ATOM 1887 C CA . ARG B 1 23 ? 17.188 16.734 -8.578 1 95.5 23 ARG B CA 1
ATOM 1888 C C . ARG B 1 23 ? 15.773 17.078 -8.133 1 95.5 23 ARG B C 1
ATOM 1890 O O . ARG B 1 23 ? 14.859 16.266 -8.234 1 95.5 23 ARG B O 1
ATOM 1897 N N . LYS B 1 24 ? 15.703 18.312 -7.711 1 96.88 24 LYS B N 1
ATOM 1898 C CA . LYS B 1 24 ? 14.398 18.797 -7.273 1 96.88 24 LYS B CA 1
ATOM 1899 C C . LYS B 1 24 ? 13.344 18.609 -8.359 1 96.88 24 LYS B C 1
ATOM 1901 O O . LYS B 1 24 ? 13.578 18.969 -9.523 1 96.88 24 LYS B O 1
ATOM 1906 N N . ASP B 1 25 ? 12.273 17.953 -8.109 1 97.62 25 ASP B N 1
ATOM 1907 C CA . ASP B 1 25 ? 11.094 17.734 -8.938 1 97.62 25 ASP B CA 1
ATOM 1908 C C . ASP B 1 25 ? 9.82 17.766 -8.094 1 97.62 25 ASP B C 1
ATOM 1910 O O . ASP B 1 25 ? 9.453 16.75 -7.492 1 97.62 25 ASP B O 1
ATOM 1914 N N . LEU B 1 26 ? 9.133 18.875 -8.078 1 96.62 26 LEU B N 1
ATOM 1915 C CA . LEU B 1 26 ? 7.949 19.047 -7.238 1 96.62 26 LEU B CA 1
ATOM 1916 C C . LEU B 1 26 ? 6.672 18.844 -8.047 1 96.62 26 LEU B C 1
ATOM 1918 O O . LEU B 1 26 ? 5.68 19.547 -7.84 1 96.62 26 LEU B O 1
ATOM 1922 N N . GLN B 1 27 ? 6.801 17.969 -9.07 1 95.5 27 GLN B N 1
ATOM 1923 C CA . GLN B 1 27 ? 5.605 17.641 -9.836 1 95.5 27 GLN B CA 1
ATOM 1924 C C . GLN B 1 27 ? 4.43 17.312 -8.922 1 95.5 27 GLN B C 1
ATOM 1926 O O . GLN B 1 27 ? 4.586 16.562 -7.949 1 95.5 27 GLN B O 1
ATOM 1931 N N . GLY B 1 28 ? 3.299 17.906 -9.094 1 94.06 28 GLY B N 1
ATOM 1932 C CA . GLY B 1 28 ? 2.072 17.703 -8.336 1 94.06 28 GLY B CA 1
ATOM 1933 C C . GLY B 1 28 ? 0.869 18.391 -8.961 1 94.06 28 GLY B C 1
ATOM 1934 O O . GLY B 1 28 ? 0.989 19.031 -10.008 1 94.06 28 GLY B O 1
ATOM 1935 N N . TRP B 1 29 ? -0.259 18.141 -8.375 1 94.19 29 TRP B N 1
ATOM 1936 C CA . TRP B 1 29 ? -1.524 18.672 -8.875 1 94.19 29 TRP B CA 1
ATOM 1937 C C . TRP B 1 29 ? -2.33 19.312 -7.754 1 94.19 29 TRP B C 1
ATOM 1939 O O . TRP B 1 29 ? -2.447 18.75 -6.66 1 94.19 29 TRP B O 1
ATOM 1949 N N . ASN B 1 30 ? -2.842 20.5 -7.957 1 96.88 30 ASN B N 1
ATOM 1950 C CA . ASN B 1 30 ? -3.689 21.25 -7.039 1 96.88 30 ASN B CA 1
ATOM 1951 C C . ASN B 1 30 ? -3.006 21.453 -5.691 1 96.88 30 ASN B C 1
ATOM 1953 O O . ASN B 1 30 ? -3.672 21.688 -4.684 1 96.88 30 ASN B O 1
ATOM 1957 N N . SER B 1 31 ? -1.722 21.422 -5.637 1 98.06 31 SER B N 1
ATOM 1958 C CA . SER B 1 31 ? -0.95 21.391 -4.398 1 98.06 31 SER B CA 1
ATOM 1959 C C . SER B 1 31 ? -0.944 22.75 -3.719 1 98.06 31 SER B C 1
ATOM 1961 O O . SER B 1 31 ? -0.683 22.844 -2.518 1 98.06 31 SER B O 1
ATOM 1963 N N . HIS B 1 32 ? -1.238 23.812 -4.473 1 98.12 32 HIS B N 1
ATOM 1964 C CA . HIS B 1 32 ? -1.145 25.172 -3.945 1 98.12 32 HIS B CA 1
ATOM 1965 C C . HIS B 1 32 ? -2.523 25.812 -3.812 1 98.12 32 HIS B C 1
ATOM 1967 O O . HIS B 1 32 ? -2.645 27.031 -3.768 1 98.12 32 HIS B O 1
ATOM 1973 N N . HIS B 1 33 ? -3.506 24.922 -3.818 1 98.56 33 HIS B N 1
ATOM 1974 C CA . HIS B 1 33 ? -4.855 25.453 -3.65 1 98.56 33 HIS B CA 1
ATOM 1975 C C . HIS B 1 33 ? -4.949 26.344 -2.414 1 98.56 33 HIS B C 1
ATOM 1977 O O . HIS B 1 33 ? -4.469 25.969 -1.34 1 98.56 33 HIS B O 1
ATOM 1983 N N . PRO B 1 34 ? -5.57 27.484 -2.463 1 98.44 34 PRO B N 1
ATOM 1984 C CA . PRO B 1 34 ? -5.559 28.469 -1.381 1 98.44 34 PRO B CA 1
ATOM 1985 C C . PRO B 1 34 ? -6.238 27.969 -0.111 1 98.44 34 PRO B C 1
ATOM 1987 O O . PRO B 1 34 ? -5.914 28.422 0.99 1 98.44 34 PRO B O 1
ATOM 1990 N N . ALA B 1 35 ? -7.121 27.031 -0.255 1 98.62 35 ALA B N 1
ATOM 1991 C CA . ALA B 1 35 ? -7.809 26.484 0.912 1 98.62 35 ALA B CA 1
ATOM 1992 C C . ALA B 1 35 ? -6.809 25.891 1.907 1 98.62 35 ALA B C 1
ATOM 1994 O O . ALA B 1 35 ? -7.027 25.953 3.121 1 98.62 35 ALA B O 1
ATOM 1995 N N . LEU B 1 36 ? -5.762 25.312 1.412 1 98.81 36 LEU B N 1
ATOM 1996 C CA . LEU B 1 36 ? -4.797 24.656 2.285 1 98.81 36 LEU B CA 1
ATOM 1997 C C . LEU B 1 36 ? -4.137 25.656 3.225 1 98.81 36 LEU B C 1
ATOM 1999 O O . LEU B 1 36 ? -4.141 25.469 4.441 1 98.81 36 LEU B O 1
ATOM 2003 N N . THR B 1 37 ? -3.643 26.781 2.701 1 98.62 37 THR B N 1
ATOM 2004 C CA . THR B 1 37 ? -2.963 27.75 3.541 1 98.62 37 THR B CA 1
ATOM 2005 C C . THR B 1 37 ? -3.971 28.578 4.34 1 98.62 37 THR B C 1
ATOM 2007 O O . THR B 1 37 ? -3.705 28.953 5.484 1 98.62 37 THR B O 1
ATOM 2010 N N . ARG B 1 38 ? -5.117 28.844 3.742 1 98.75 38 ARG B N 1
ATOM 2011 C CA . ARG B 1 38 ? -6.16 29.578 4.457 1 98.75 38 ARG B CA 1
ATOM 2012 C C . ARG B 1 38 ? -6.582 28.828 5.723 1 98.75 38 ARG B C 1
ATOM 2014 O O . ARG B 1 38 ? -6.676 29.438 6.793 1 98.75 38 ARG B O 1
ATOM 2021 N N . GLU B 1 39 ? -6.805 27.578 5.598 1 98.56 39 GLU B N 1
ATOM 2022 C CA . GLU B 1 39 ? -7.293 26.797 6.73 1 98.56 39 GLU B CA 1
ATOM 2023 C C . GLU B 1 39 ? -6.195 26.594 7.773 1 98.56 39 GLU B C 1
ATOM 2025 O O . GLU B 1 39 ? -6.477 26.547 8.969 1 98.56 39 GLU B O 1
ATOM 2030 N N . ILE B 1 40 ? -4.961 26.422 7.371 1 98.75 40 ILE B N 1
ATOM 2031 C CA . ILE B 1 40 ? -3.848 26.328 8.305 1 98.75 40 ILE B CA 1
ATOM 2032 C C . ILE B 1 40 ? -3.711 27.641 9.086 1 98.75 40 ILE B C 1
ATOM 2034 O O . ILE B 1 40 ? -3.461 27.625 10.297 1 98.75 40 ILE B O 1
ATOM 2038 N N . THR B 1 41 ? -3.826 28.75 8.375 1 98.75 41 THR B N 1
ATOM 2039 C CA . THR B 1 41 ? -3.752 30.047 9.039 1 98.75 41 THR B CA 1
ATOM 2040 C C . THR B 1 41 ? -4.855 30.172 10.086 1 98.75 41 THR B C 1
ATOM 2042 O O . THR B 1 41 ? -4.605 30.625 11.203 1 98.75 41 THR B O 1
ATOM 2045 N N . ALA B 1 42 ? -6.012 29.766 9.75 1 98.06 42 ALA B N 1
ATOM 2046 C CA . ALA B 1 42 ? -7.18 29.938 10.609 1 98.06 42 ALA B CA 1
ATOM 2047 C C . ALA B 1 42 ? -7.121 28.984 11.805 1 98.06 42 ALA B C 1
ATOM 2049 O O . ALA B 1 42 ? -7.465 29.375 12.922 1 98.06 42 ALA B O 1
ATOM 2050 N N . ARG B 1 43 ? -6.664 27.75 11.625 1 97.5 43 ARG B N 1
ATOM 2051 C CA . ARG B 1 43 ? -6.797 26.703 12.633 1 97.5 43 ARG B CA 1
ATOM 2052 C C . ARG B 1 43 ? -5.492 26.516 13.406 1 97.5 43 ARG B C 1
ATOM 2054 O O . ARG B 1 43 ? -5.504 26.031 14.539 1 97.5 43 ARG B O 1
ATOM 2061 N N . ARG B 1 44 ? -4.43 26.891 12.758 1 98.12 44 ARG B N 1
ATOM 2062 C CA . ARG B 1 44 ? -3.102 26.734 13.352 1 98.12 44 ARG B CA 1
ATOM 2063 C C . ARG B 1 44 ? -2.902 25.344 13.914 1 98.12 44 ARG B C 1
ATOM 2065 O O . ARG B 1 44 ? -2.543 25.172 15.086 1 98.12 44 ARG B O 1
ATOM 2072 N N . PRO B 1 45 ? -3.135 24.312 13.047 1 98.12 45 PRO B N 1
ATOM 2073 C CA . PRO B 1 45 ? -3.062 22.922 13.523 1 98.12 45 PRO B CA 1
ATOM 2074 C C . PRO B 1 45 ? -1.659 22.531 13.984 1 98.12 45 PRO B C 1
ATOM 2076 O O . PRO B 1 45 ? -0.668 22.969 13.383 1 98.12 45 PRO B O 1
ATOM 2079 N N . ARG B 1 46 ? -1.585 21.766 15.008 1 96.94 46 ARG B N 1
ATOM 2080 C CA . ARG B 1 46 ? -0.314 21.188 15.438 1 96.94 46 ARG B CA 1
ATOM 2081 C C . ARG B 1 46 ? 0.102 20.047 14.523 1 96.94 46 ARG B C 1
ATOM 2083 O O . ARG B 1 46 ? 1.286 19.875 14.219 1 96.94 46 ARG B O 1
ATOM 2090 N N . ILE B 1 47 ? -0.886 19.25 14.125 1 98.44 47 ILE B N 1
ATOM 2091 C CA . ILE B 1 47 ? -0.622 18.125 13.25 1 98.44 47 ILE B CA 1
ATOM 2092 C C . ILE B 1 47 ? -1.494 18.219 12 1 98.44 47 ILE B C 1
ATOM 2094 O O . ILE B 1 47 ? -2.709 18.406 12.094 1 98.44 47 ILE B O 1
ATOM 2098 N N . VAL B 1 48 ? -0.891 18.156 10.883 1 98.88 48 VAL B N 1
ATOM 2099 C CA . VAL B 1 48 ? -1.545 17.969 9.594 1 98.88 48 VAL B CA 1
ATOM 2100 C C . VAL B 1 48 ? -1.173 16.609 9.008 1 98.88 48 VAL B C 1
ATOM 2102 O O . VAL B 1 48 ? -0.009 16.203 9.055 1 98.88 48 VAL B O 1
ATOM 2105 N N . ILE B 1 49 ? -2.168 15.875 8.539 1 98.94 49 ILE B N 1
ATOM 2106 C CA . ILE B 1 49 ? -1.905 14.625 7.828 1 98.94 49 ILE B CA 1
ATOM 2107 C C . ILE B 1 49 ? -2.229 14.797 6.344 1 98.94 49 ILE B C 1
ATOM 2109 O O . ILE B 1 49 ? -3.324 15.242 5.988 1 98.94 49 ILE B O 1
ATOM 2113 N N . ASP B 1 50 ? -1.267 14.586 5.5 1 98.94 50 ASP B N 1
ATOM 2114 C CA . ASP B 1 50 ? -1.416 14.594 4.051 1 98.94 50 ASP B CA 1
ATOM 2115 C C . ASP B 1 50 ? -1.381 13.172 3.49 1 98.94 50 ASP B C 1
ATOM 2117 O O . ASP B 1 50 ? -0.354 12.492 3.566 1 98.94 50 ASP B O 1
ATOM 2121 N N . VAL B 1 51 ? -2.525 12.688 2.93 1 98.94 51 VAL B N 1
ATOM 2122 C CA . VAL B 1 51 ? -2.67 11.32 2.436 1 98.94 51 VAL B CA 1
ATOM 2123 C C . VAL B 1 51 ? -2.635 11.32 0.909 1 98.94 51 VAL B C 1
ATOM 2125 O O . VAL B 1 51 ? -3.525 11.875 0.26 1 98.94 51 VAL B O 1
ATOM 2128 N N . GLY B 1 52 ? -1.692 10.594 0.339 1 98.56 52 GLY B N 1
ATOM 2129 C CA . GLY B 1 52 ? -1.41 10.727 -1.081 1 98.56 52 GLY B CA 1
ATOM 2130 C C . GLY B 1 52 ? -0.567 11.945 -1.413 1 98.56 52 GLY B C 1
ATOM 2131 O O . GLY B 1 52 ? -1.102 13.031 -1.646 1 98.56 52 GLY B O 1
ATOM 2132 N N . VAL B 1 53 ? 0.854 11.672 -1.47 1 98.69 53 VAL B N 1
ATOM 2133 C CA . VAL B 1 53 ? 1.68 12.875 -1.486 1 98.69 53 VAL B CA 1
ATOM 2134 C C . VAL B 1 53 ? 2.566 12.875 -2.73 1 98.69 53 VAL B C 1
ATOM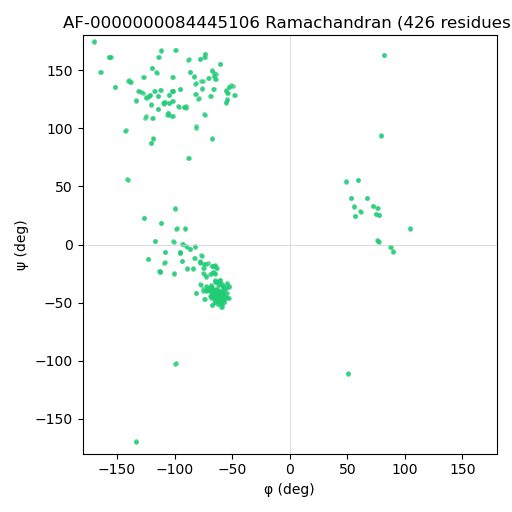 2136 O O . VAL B 1 53 ? 3.195 13.891 -3.051 1 98.69 53 VAL B O 1
ATOM 2139 N N . TRP B 1 54 ? 2.676 11.703 -3.465 1 98.19 54 TRP B N 1
ATOM 2140 C CA . TRP B 1 54 ? 3.496 11.641 -4.672 1 98.19 54 TRP B CA 1
ATOM 2141 C C . TRP B 1 54 ? 4.898 12.18 -4.406 1 98.19 54 TRP B C 1
ATOM 2143 O O . TRP B 1 54 ? 5.633 11.625 -3.58 1 98.19 54 TRP B O 1
ATOM 2153 N N . LYS B 1 55 ? 5.238 13.289 -4.965 1 98.5 55 LYS B N 1
ATOM 2154 C CA . LYS B 1 55 ? 6.586 13.828 -4.801 1 98.5 55 LYS B CA 1
ATOM 2155 C C . LYS B 1 55 ? 6.613 14.938 -3.758 1 98.5 55 LYS B C 1
ATOM 2157 O O . LYS B 1 55 ? 7.641 15.586 -3.561 1 98.5 55 LYS B O 1
ATOM 2162 N N . GLY B 1 56 ? 5.48 15.281 -3.074 1 98.81 56 GLY B N 1
ATOM 2163 C CA . GLY B 1 56 ? 5.48 16.062 -1.852 1 98.81 56 GLY B CA 1
ATOM 2164 C C . GLY B 1 56 ? 5.039 17.5 -2.066 1 98.81 56 GLY B C 1
ATOM 2165 O O . GLY B 1 56 ? 5.156 18.344 -1.164 1 98.81 56 GLY B O 1
ATOM 2166 N N . ALA B 1 57 ? 4.441 17.844 -3.219 1 98.81 57 ALA B N 1
ATOM 2167 C CA . ALA B 1 57 ? 4.109 19.234 -3.518 1 98.81 57 ALA B CA 1
ATOM 2168 C C . ALA B 1 57 ? 3.162 19.812 -2.467 1 98.81 57 ALA B C 1
ATOM 2170 O O . ALA B 1 57 ? 3.43 20.875 -1.896 1 98.81 57 ALA B O 1
ATOM 2171 N N . SER B 1 58 ? 2.068 19.125 -2.193 1 98.81 58 SER B N 1
ATOM 2172 C CA . SER B 1 58 ? 1.116 19.625 -1.207 1 98.81 58 SER B CA 1
ATOM 2173 C C . SER B 1 58 ? 1.715 19.609 0.196 1 98.81 58 SER B C 1
ATOM 2175 O O . SER B 1 58 ? 1.547 20.562 0.958 1 98.81 58 SER B O 1
ATOM 2177 N N . THR B 1 59 ? 2.414 18.562 0.522 1 98.94 59 THR B N 1
ATOM 2178 C CA . THR B 1 59 ? 3.055 18.422 1.825 1 98.94 59 THR B CA 1
ATOM 2179 C C . THR B 1 59 ? 4 19.594 2.092 1 98.94 59 THR B C 1
ATOM 2181 O O . THR B 1 59 ? 3.934 20.219 3.15 1 98.94 59 THR B O 1
ATOM 2184 N N . ILE B 1 60 ? 4.836 19.859 1.119 1 98.88 60 ILE B N 1
ATOM 2185 C CA . ILE B 1 60 ? 5.852 20.891 1.246 1 98.88 60 ILE B CA 1
ATOM 2186 C C . ILE B 1 60 ? 5.18 22.266 1.304 1 98.88 60 ILE B C 1
ATOM 2188 O O . ILE B 1 60 ? 5.578 23.125 2.09 1 98.88 60 ILE B O 1
ATOM 2192 N N . HIS B 1 61 ? 4.133 22.438 0.522 1 98.88 61 HIS B N 1
ATOM 2193 C CA . HIS B 1 61 ? 3.377 23.688 0.533 1 98.88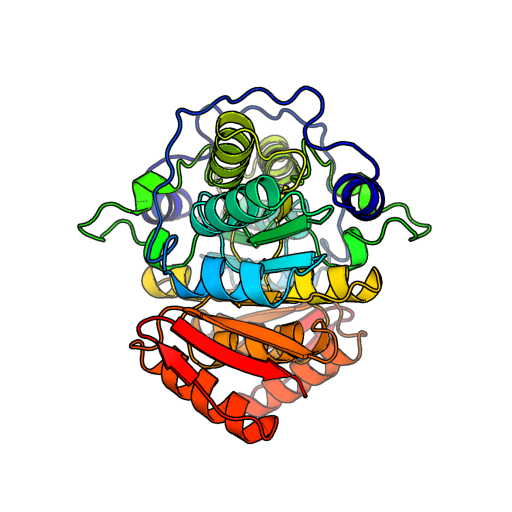 61 HIS B CA 1
ATOM 2194 C C . HIS B 1 61 ? 2.803 23.969 1.916 1 98.88 61 HIS B C 1
ATOM 2196 O O . HIS B 1 61 ? 2.951 25.078 2.439 1 98.88 61 HIS B O 1
ATOM 2202 N N . MET B 1 62 ? 2.209 23 2.496 1 98.88 62 MET B N 1
ATOM 2203 C CA . MET B 1 62 ? 1.605 23.156 3.816 1 98.88 62 MET B CA 1
ATOM 2204 C C . MET B 1 62 ? 2.678 23.328 4.887 1 98.88 62 MET B C 1
ATOM 2206 O O . MET B 1 62 ? 2.545 24.172 5.773 1 98.88 62 MET B O 1
ATOM 2210 N N . ALA B 1 63 ? 3.76 22.594 4.781 1 98.88 63 ALA B N 1
ATOM 2211 C CA . ALA B 1 63 ? 4.848 22.688 5.75 1 98.88 63 ALA B CA 1
ATOM 2212 C C . ALA B 1 63 ? 5.488 24.078 5.723 1 98.88 63 ALA B C 1
ATOM 2214 O O . ALA B 1 63 ? 5.766 24.656 6.77 1 98.88 63 ALA B O 1
ATOM 2215 N N . LYS B 1 64 ? 5.719 24.578 4.527 1 98.81 64 LYS B N 1
ATOM 2216 C CA . LYS B 1 64 ? 6.309 25.906 4.391 1 98.81 64 LYS B CA 1
ATOM 2217 C C . LYS B 1 64 ? 5.41 26.969 5.012 1 98.81 64 LYS B C 1
ATOM 2219 O O . LYS B 1 64 ? 5.898 27.922 5.625 1 98.81 64 LYS B O 1
ATOM 2224 N N . HIS B 1 65 ? 4.152 26.797 4.781 1 98.88 65 HIS B N 1
ATOM 2225 C CA . HIS B 1 65 ? 3.215 27.766 5.344 1 98.88 65 HIS B CA 1
ATOM 2226 C C . HIS B 1 65 ? 3.213 27.703 6.867 1 98.88 65 HIS B C 1
ATOM 2228 O O . HIS B 1 65 ? 3.205 28.75 7.527 1 98.88 65 HIS B O 1
ATOM 2234 N N . MET B 1 66 ? 3.219 26.531 7.418 1 98.75 66 MET B N 1
ATOM 2235 C CA . MET B 1 66 ? 3.305 26.375 8.867 1 98.75 66 MET B CA 1
ATOM 2236 C C . MET B 1 66 ? 4.598 26.984 9.398 1 98.75 66 MET B C 1
ATOM 2238 O O . MET B 1 66 ? 4.594 27.641 10.438 1 98.75 66 MET B O 1
ATOM 2242 N N . GLN B 1 67 ? 5.633 26.703 8.688 1 98.44 67 GLN B N 1
ATOM 2243 C CA . GLN B 1 67 ? 6.926 27.266 9.055 1 98.44 67 GLN B CA 1
ATOM 2244 C C . GLN B 1 67 ? 6.879 28.781 9.07 1 98.44 67 GLN B C 1
ATOM 2246 O O . GLN B 1 67 ? 7.363 29.422 10.008 1 98.44 67 GLN B O 1
ATOM 2251 N N . ALA B 1 68 ? 6.301 29.375 8.086 1 98.5 68 ALA B N 1
ATOM 2252 C CA . ALA B 1 68 ? 6.195 30.828 7.961 1 98.5 68 ALA B CA 1
ATOM 2253 C C . ALA B 1 68 ? 5.379 31.422 9.109 1 98.5 68 ALA B C 1
ATOM 2255 O O . ALA B 1 68 ? 5.641 32.531 9.555 1 98.5 68 ALA B O 1
ATOM 2256 N N . LEU B 1 69 ? 4.426 30.641 9.562 1 98.44 69 LEU B N 1
ATOM 2257 C CA . LEU B 1 69 ? 3.566 31.094 10.656 1 98.44 69 LEU B CA 1
ATOM 2258 C C . LEU B 1 69 ? 4.234 30.875 12.008 1 98.44 69 LEU B C 1
ATOM 2260 O O . LEU B 1 69 ? 3.713 31.297 13.039 1 98.44 69 LEU B O 1
ATOM 2264 N N . GLY B 1 70 ? 5.309 30.141 12.023 1 97.75 70 GLY B N 1
ATOM 2265 C CA . GLY B 1 70 ? 6.02 29.844 13.258 1 97.75 70 GLY B CA 1
ATOM 2266 C C . GLY B 1 70 ? 5.352 28.766 14.094 1 97.75 70 GLY B C 1
ATOM 2267 O O . GLY B 1 70 ? 5.484 28.75 15.32 1 97.75 70 GLY B O 1
ATOM 2268 N N . LEU B 1 71 ? 4.621 27.938 13.461 1 97.12 71 LEU B N 1
ATOM 2269 C CA . LEU B 1 71 ? 3.928 26.875 14.18 1 97.12 71 LEU B CA 1
ATOM 2270 C C . LEU B 1 71 ? 4.895 25.75 14.562 1 97.12 71 LEU B C 1
ATOM 2272 O O . LEU B 1 71 ? 5.777 25.391 13.781 1 97.12 71 LEU B O 1
ATOM 2276 N N . ASP B 1 72 ? 4.789 25.344 15.781 1 94.44 72 ASP B N 1
ATOM 2277 C CA . ASP B 1 72 ? 5.5 24.141 16.234 1 94.44 72 ASP B CA 1
ATOM 2278 C C . ASP B 1 72 ? 4.672 22.891 15.984 1 94.44 72 ASP B C 1
ATOM 2280 O O . ASP B 1 72 ? 4.074 22.328 16.906 1 94.44 72 ASP B O 1
ATOM 2284 N N . GLY B 1 73 ? 4.594 22.469 14.758 1 97.12 73 GLY B N 1
ATOM 2285 C CA . GLY B 1 73 ? 3.758 21.344 14.375 1 97.12 73 GLY B CA 1
ATOM 2286 C C . GLY B 1 73 ? 4.461 20.359 13.469 1 97.12 73 GLY B C 1
ATOM 2287 O O . GLY B 1 73 ? 5.691 20.312 13.422 1 97.12 73 GLY B O 1
ATOM 2288 N N . ALA B 1 74 ? 3.684 19.422 12.906 1 98.5 74 ALA B N 1
ATOM 2289 C CA . ALA B 1 74 ? 4.195 18.406 11.992 1 98.5 74 ALA B CA 1
ATOM 2290 C C . ALA B 1 74 ? 3.221 18.156 10.844 1 98.5 74 ALA B C 1
ATOM 2292 O O . ALA B 1 74 ? 2.004 18.219 11.031 1 98.5 74 ALA B O 1
ATOM 2293 N N . VAL B 1 75 ? 3.779 17.984 9.727 1 98.88 75 VAL B N 1
ATOM 2294 C CA . VAL B 1 75 ? 3.027 17.469 8.578 1 98.88 75 VAL B CA 1
ATOM 2295 C C . VAL B 1 75 ? 3.398 16.016 8.328 1 98.88 75 VAL B C 1
ATOM 2297 O O . VAL B 1 75 ? 4.531 15.703 7.945 1 98.88 75 VAL B O 1
ATOM 2300 N N . ILE B 1 76 ? 2.426 15.133 8.578 1 98.88 76 ILE B N 1
ATOM 2301 C CA . ILE B 1 76 ? 2.613 13.711 8.344 1 98.88 76 ILE B CA 1
ATOM 2302 C C . ILE B 1 76 ? 2.195 13.359 6.914 1 98.88 76 ILE B C 1
ATOM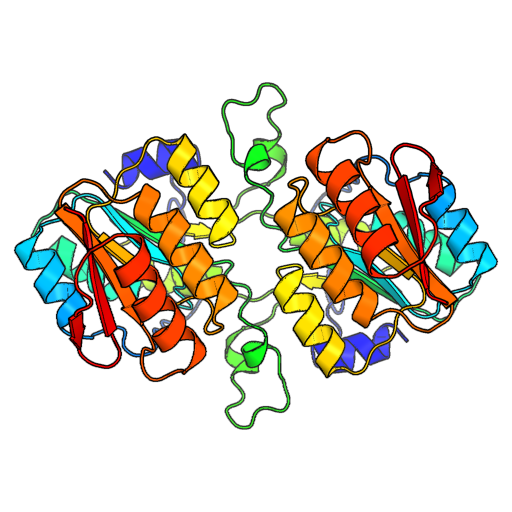 2304 O O . ILE B 1 76 ? 1.048 13.594 6.523 1 98.88 76 ILE B O 1
ATOM 2308 N N . ALA B 1 77 ? 3.145 12.883 6.145 1 98.94 77 ALA B N 1
ATOM 2309 C CA . ALA B 1 77 ? 2.916 12.547 4.742 1 98.94 77 ALA B CA 1
ATOM 2310 C C . ALA B 1 77 ? 2.742 11.039 4.559 1 98.94 77 ALA B C 1
ATOM 2312 O O . ALA B 1 77 ? 3.707 10.281 4.668 1 98.94 77 ALA B O 1
ATOM 2313 N N . VAL B 1 78 ? 1.533 10.641 4.238 1 98.88 78 VAL B N 1
ATOM 2314 C CA . VAL B 1 78 ? 1.201 9.234 4.07 1 98.88 78 VAL B CA 1
ATOM 2315 C C . VAL B 1 78 ? 1.141 8.891 2.584 1 98.88 78 VAL B C 1
ATOM 2317 O O . VAL B 1 78 ? 0.395 9.516 1.825 1 98.88 78 VAL B O 1
ATOM 2320 N N . ASP B 1 79 ? 1.911 7.926 2.199 1 98.81 79 ASP B N 1
ATOM 2321 C CA . ASP B 1 79 ? 1.907 7.426 0.828 1 98.81 79 ASP B CA 1
ATOM 2322 C C . ASP B 1 79 ? 2.602 6.066 0.737 1 98.81 79 ASP B C 1
ATOM 2324 O O . ASP B 1 79 ? 3.541 5.793 1.485 1 98.81 79 ASP B O 1
ATOM 2328 N N . THR B 1 80 ? 2.146 5.246 -0.193 1 98.69 80 THR B N 1
ATOM 2329 C CA . THR B 1 80 ? 2.908 4.031 -0.45 1 98.69 80 THR B CA 1
ATOM 2330 C C . THR B 1 80 ? 4.203 4.348 -1.189 1 98.69 80 THR B C 1
ATOM 2332 O O . THR B 1 80 ? 5.148 3.561 -1.164 1 98.69 80 THR B O 1
ATOM 2335 N N . PHE B 1 81 ? 4.176 5.418 -1.925 1 98.69 81 PHE B N 1
ATOM 2336 C CA . PHE B 1 81 ? 5.254 5.852 -2.805 1 98.69 81 PHE B CA 1
ATOM 2337 C C . PHE B 1 81 ? 5.535 4.805 -3.877 1 98.69 81 PHE B C 1
ATOM 2339 O O . PHE B 1 81 ? 6.676 4.645 -4.312 1 98.69 81 PHE B O 1
ATOM 2346 N N . LEU B 1 82 ? 4.512 4.047 -4.234 1 98.56 82 LEU B N 1
ATOM 2347 C CA . LEU B 1 82 ? 4.629 3.012 -5.258 1 98.56 82 LEU B CA 1
ATOM 2348 C C . LEU B 1 82 ? 3.904 3.424 -6.535 1 98.56 82 LEU B C 1
ATOM 2350 O O . LEU B 1 82 ? 4.031 2.764 -7.566 1 98.56 82 LEU B O 1
ATOM 2354 N N . GLY B 1 83 ? 3.219 4.508 -6.461 1 97.62 83 GLY B N 1
ATOM 2355 C CA . GLY B 1 83 ? 2.385 4.918 -7.578 1 97.62 83 GLY B CA 1
ATOM 2356 C C . GLY B 1 83 ? 1.038 4.219 -7.605 1 97.62 83 GLY B C 1
ATOM 2357 O O . GLY B 1 83 ? 0.83 3.234 -6.898 1 97.62 83 GLY B O 1
ATOM 2358 N N . SER B 1 84 ? 0.096 4.766 -8.359 1 96.5 84 SER B N 1
ATOM 2359 C CA . SER B 1 84 ? -1.226 4.184 -8.57 1 96.5 84 SER B CA 1
ATOM 2360 C C . SER B 1 84 ? -1.292 3.443 -9.906 1 96.5 84 SER B C 1
ATOM 2362 O O . SER B 1 84 ? -0.355 3.508 -10.703 1 96.5 84 SER B O 1
ATOM 2364 N N . PRO B 1 85 ? -2.352 2.65 -10.117 1 96.25 85 PRO B N 1
ATOM 2365 C CA . PRO B 1 85 ? -2.416 1.84 -11.336 1 96.25 85 PRO B CA 1
ATOM 2366 C C . PRO B 1 85 ? -2.211 2.664 -12.602 1 96.25 85 PRO B C 1
ATOM 2368 O O . PRO B 1 85 ? -1.581 2.193 -13.555 1 96.25 85 PRO B O 1
ATOM 2371 N N . GLU B 1 86 ? -2.717 3.873 -12.617 1 94.75 86 GLU B N 1
ATOM 2372 C CA . GLU B 1 86 ? -2.576 4.707 -13.805 1 94.75 86 GLU B CA 1
ATOM 2373 C C . GLU B 1 86 ? -1.112 5.035 -14.078 1 94.75 86 GLU B C 1
ATOM 2375 O O . GLU B 1 86 ? -0.707 5.172 -15.234 1 94.75 86 GLU B O 1
ATOM 2380 N N . HIS B 1 87 ? -0.263 5.164 -13.086 1 96.69 87 HIS B N 1
ATOM 2381 C CA . HIS B 1 87 ? 1.159 5.445 -13.242 1 96.69 87 HIS B CA 1
ATOM 2382 C C . HIS B 1 87 ? 1.891 4.25 -13.844 1 96.69 87 HIS B C 1
ATOM 2384 O O . HIS B 1 87 ? 2.914 4.414 -14.516 1 96.69 87 HIS B O 1
ATOM 2390 N N . TRP B 1 88 ? 1.312 3.084 -13.641 1 96.88 88 TRP B N 1
ATOM 2391 C CA . TRP B 1 88 ? 1.956 1.853 -14.086 1 96.88 88 TRP B CA 1
ATOM 2392 C C . TRP B 1 88 ? 1.471 1.456 -15.477 1 96.88 88 TRP B C 1
ATOM 2394 O O . TRP B 1 88 ? 1.839 0.397 -15.992 1 96.88 88 TRP B O 1
ATOM 2404 N N . ASN B 1 89 ? 0.607 2.211 -16.062 1 96 89 ASN B N 1
ATOM 2405 C CA . ASN B 1 89 ? 0.179 2.014 -17.438 1 96 89 ASN B CA 1
ATOM 2406 C C . ASN B 1 89 ? 1.177 2.611 -18.438 1 96 89 ASN B C 1
ATOM 2408 O O . ASN B 1 89 ? 1.122 3.805 -18.734 1 96 89 ASN B O 1
ATOM 2412 N N . ARG B 1 90 ? 2.002 1.834 -19.031 1 94.44 90 ARG B N 1
ATOM 2413 C CA . ARG B 1 90 ? 3.1 2.268 -19.891 1 94.44 90 ARG B CA 1
ATOM 2414 C C . ARG B 1 90 ? 2.578 2.814 -21.219 1 94.44 90 ARG B C 1
ATOM 2416 O O . ARG B 1 90 ? 3.311 3.479 -21.953 1 94.44 90 ARG B O 1
ATOM 2423 N N . ASP B 1 91 ? 1.312 2.512 -21.516 1 93.62 91 ASP B N 1
ATOM 2424 C CA . ASP B 1 91 ? 0.75 2.889 -22.797 1 93.62 91 ASP B CA 1
ATOM 2425 C C . ASP B 1 91 ? 0.171 4.301 -22.766 1 93.62 91 ASP B C 1
ATOM 2427 O O . ASP B 1 91 ? -0.258 4.832 -23.781 1 93.62 91 ASP B O 1
ATOM 2431 N N . ARG B 1 92 ? 0.212 4.875 -21.594 1 95.19 92 ARG B N 1
ATOM 2432 C CA . ARG B 1 92 ? -0.341 6.223 -21.5 1 95.19 92 ARG B CA 1
ATOM 2433 C C . ARG B 1 92 ? 0.485 7.215 -22.312 1 95.19 92 ARG B C 1
ATOM 2435 O O . ARG B 1 92 ? 1.717 7.172 -22.281 1 95.19 92 ARG B O 1
ATOM 2442 N N . PRO B 1 93 ? -0.115 8.18 -22.906 1 95.81 93 PRO B N 1
ATOM 2443 C CA . PRO B 1 93 ? 0.597 9.133 -23.766 1 95.81 93 PRO B CA 1
ATOM 2444 C C . PRO B 1 93 ? 1.43 10.133 -22.969 1 95.81 93 PRO B C 1
ATOM 2446 O O . PRO B 1 93 ? 2.418 10.672 -23.484 1 95.81 93 PRO B O 1
ATOM 2449 N N . ASP B 1 94 ? 1.059 10.383 -21.734 1 94.06 94 ASP B N 1
ATOM 2450 C CA . ASP B 1 94 ? 1.764 11.383 -20.953 1 94.06 94 ASP B CA 1
ATOM 2451 C C . ASP B 1 94 ? 3.039 10.805 -20.344 1 94.06 94 ASP B C 1
ATOM 2453 O O . ASP B 1 94 ? 3.799 11.516 -19.688 1 94.06 94 ASP B O 1
ATOM 2457 N N . ARG B 1 95 ? 3.311 9.516 -20.562 1 94.62 95 ARG B N 1
ATOM 2458 C CA . ARG B 1 95 ? 4.535 8.82 -20.172 1 94.62 95 ARG B CA 1
ATOM 2459 C C . ARG B 1 95 ? 4.785 8.953 -18.672 1 94.62 95 ARG B C 1
ATOM 2461 O O . ARG B 1 95 ? 5.93 9.055 -18.234 1 94.62 95 ARG B O 1
ATOM 2468 N N . ILE B 1 96 ? 3.691 9 -17.844 1 96.25 96 ILE B N 1
ATOM 2469 C CA . ILE B 1 96 ? 3.801 9.195 -16.406 1 96.25 96 ILE B CA 1
ATOM 2470 C C . ILE B 1 96 ? 4.535 8.016 -15.781 1 96.25 96 ILE B C 1
ATOM 2472 O O . ILE B 1 96 ? 5.074 8.125 -14.68 1 96.25 96 ILE B O 1
ATOM 2476 N N . PHE B 1 97 ? 4.559 6.949 -16.469 1 97.19 97 PHE B N 1
ATOM 2477 C CA . PHE B 1 97 ? 5.301 5.773 -16.031 1 97.19 97 PHE B CA 1
ATOM 2478 C C . PHE B 1 97 ? 6.762 6.125 -15.766 1 97.19 97 PHE B C 1
ATOM 2480 O O . PHE B 1 97 ? 7.367 5.613 -14.828 1 97.19 97 PHE B O 1
ATOM 2487 N N . GLU B 1 98 ? 7.324 6.988 -16.562 1 96.31 98 GLU B N 1
ATOM 2488 C CA . GLU B 1 98 ? 8.727 7.363 -16.453 1 96.31 98 GLU B CA 1
ATOM 2489 C C . GLU B 1 98 ? 8.984 8.125 -15.148 1 96.31 98 GLU B C 1
ATOM 2491 O O . GLU B 1 98 ? 10.102 8.094 -14.617 1 96.31 98 GLU B O 1
ATOM 2496 N N . ASP B 1 99 ? 7.941 8.727 -14.617 1 96.75 99 ASP B N 1
ATOM 2497 C CA . ASP B 1 99 ? 8.062 9.531 -13.406 1 96.75 99 ASP B CA 1
ATOM 2498 C C . ASP B 1 99 ? 8.234 8.641 -12.172 1 96.75 99 ASP B C 1
ATOM 2500 O O . ASP B 1 99 ? 8.625 9.117 -11.109 1 96.75 99 ASP B O 1
ATOM 2504 N N . LEU B 1 100 ? 7.93 7.367 -12.25 1 97.5 100 LEU B N 1
ATOM 2505 C CA . LEU B 1 100 ? 8.125 6.441 -11.141 1 97.5 100 LEU B CA 1
ATOM 2506 C C . LEU B 1 100 ? 9.609 6.289 -10.82 1 97.5 100 LEU B C 1
ATOM 2508 O O . LEU B 1 100 ? 9.969 6.027 -9.664 1 97.5 100 LEU B O 1
ATOM 2512 N N . GLY B 1 101 ? 10.484 6.426 -11.898 1 96.5 101 GLY B N 1
ATOM 2513 C CA . GLY B 1 101 ? 11.914 6.254 -11.688 1 96.5 101 GLY B CA 1
ATOM 2514 C C . GLY B 1 101 ? 12.273 4.883 -11.141 1 96.5 101 GLY B C 1
ATOM 2515 O O . GLY B 1 101 ? 12.961 4.777 -10.125 1 96.5 101 GLY B O 1
ATOM 2516 N N . LEU B 1 102 ? 11.852 3.857 -11.859 1 96.56 102 LEU B N 1
ATOM 2517 C CA . LEU B 1 102 ? 12.023 2.496 -11.367 1 96.56 102 LEU B CA 1
ATOM 2518 C C . LEU B 1 102 ? 13.5 2.127 -11.289 1 96.56 102 LEU B C 1
ATOM 2520 O O . LEU B 1 102 ? 14.281 2.484 -12.18 1 96.56 102 LEU B O 1
ATOM 2524 N N . LYS B 1 103 ? 13.906 1.568 -10.25 1 95.38 103 LYS B N 1
ATOM 2525 C CA . LYS B 1 103 ? 15.172 0.862 -10.07 1 95.38 103 LYS B CA 1
ATOM 2526 C C . LYS B 1 103 ? 14.938 -0.601 -9.703 1 95.38 103 LYS B C 1
ATOM 2528 O O . LYS B 1 103 ? 14.523 -0.909 -8.586 1 95.38 103 LYS B O 1
ATOM 2533 N N . HIS B 1 104 ? 15.211 -1.505 -10.578 1 97 104 HIS B N 1
ATOM 2534 C CA . HIS B 1 104 ? 14.938 -2.928 -10.43 1 97 104 HIS B CA 1
ATOM 2535 C C . HIS B 1 104 ? 13.477 -3.172 -10.07 1 97 104 HIS B C 1
ATOM 2537 O O . HIS B 1 104 ? 13.172 -3.959 -9.172 1 97 104 HIS B O 1
ATOM 2543 N N . GLY B 1 105 ? 12.641 -2.406 -10.711 1 96.81 105 GLY B N 1
ATOM 2544 C CA . GLY B 1 105 ? 11.211 -2.617 -10.555 1 96.81 105 GLY B CA 1
ATOM 2545 C C . GLY B 1 105 ? 10.617 -1.83 -9.406 1 96.81 105 GLY B C 1
ATOM 2546 O O . GLY B 1 105 ? 9.398 -1.829 -9.211 1 96.81 105 GLY B O 1
ATOM 2547 N N . TRP B 1 106 ? 11.406 -1.166 -8.617 1 96.81 106 TRP B N 1
ATOM 2548 C CA . TRP B 1 106 ? 10.961 -0.419 -7.449 1 96.81 106 TRP B CA 1
ATOM 2549 C C . TRP B 1 106 ? 10.969 1.081 -7.723 1 96.81 106 TRP B C 1
ATOM 2551 O O . TRP B 1 106 ? 11.969 1.623 -8.203 1 96.81 106 TRP B O 1
ATOM 2561 N N . PRO B 1 107 ? 9.836 1.805 -7.441 1 97.56 107 PRO B N 1
ATOM 2562 C CA . PRO B 1 107 ? 9.781 3.244 -7.711 1 97.56 107 PRO B CA 1
ATOM 2563 C C . PRO B 1 107 ? 10.711 4.047 -6.805 1 97.56 107 PRO B C 1
ATOM 2565 O O . PRO B 1 107 ? 10.867 3.719 -5.625 1 97.56 107 PRO B O 1
ATOM 2568 N N . SER B 1 108 ? 11.227 5.148 -7.254 1 97 108 SER B N 1
ATOM 2569 C CA . SER B 1 108 ? 12.141 6.016 -6.508 1 97 108 SER B CA 1
ATOM 2570 C C . SER B 1 108 ? 11.398 7.184 -5.871 1 97 108 SER B C 1
ATOM 2572 O O . SER B 1 108 ? 12.016 8.133 -5.395 1 97 108 SER B O 1
ATOM 2574 N N . LEU B 1 109 ? 10.094 7.09 -5.832 1 98.44 109 LEU B N 1
ATOM 2575 C CA . LEU B 1 109 ? 9.242 8.195 -5.422 1 98.44 109 LEU B CA 1
ATOM 2576 C C . LEU B 1 109 ? 9.562 8.633 -3.996 1 98.44 109 LEU B C 1
ATOM 2578 O O . LEU B 1 109 ? 9.578 9.828 -3.695 1 98.44 109 LEU B O 1
ATOM 2582 N N . TYR B 1 110 ? 9.82 7.664 -3.115 1 98.5 110 TYR B N 1
ATOM 2583 C CA . TYR B 1 110 ? 10.141 8 -1.734 1 98.5 110 TYR B CA 1
ATOM 2584 C C . TYR B 1 110 ? 11.414 8.844 -1.661 1 98.5 110 TYR B C 1
ATOM 2586 O O . TYR B 1 110 ? 11.461 9.836 -0.937 1 98.5 110 TYR B O 1
ATOM 2594 N N . TRP B 1 111 ? 12.391 8.477 -2.383 1 98.19 111 TRP B N 1
ATOM 2595 C CA . TRP B 1 111 ? 13.664 9.18 -2.387 1 98.19 111 TRP B CA 1
ATOM 2596 C C . TRP B 1 111 ? 13.523 10.562 -3.018 1 98.19 111 TRP B C 1
ATOM 2598 O O . TRP B 1 111 ? 14.148 11.523 -2.568 1 98.19 111 TRP B O 1
ATOM 2608 N N . GLN B 1 112 ? 12.75 10.609 -4.082 1 98.5 112 GLN B N 1
ATOM 2609 C CA . GLN B 1 112 ? 12.422 11.906 -4.664 1 98.5 112 GLN B CA 1
ATOM 2610 C C . GLN B 1 112 ? 11.734 12.812 -3.645 1 98.5 112 GLN B C 1
ATOM 2612 O O . GLN B 1 112 ? 12.086 13.984 -3.5 1 98.5 112 GLN B O 1
ATOM 2617 N N . PHE B 1 113 ? 10.773 12.227 -2.904 1 98.75 113 PHE B N 1
ATOM 2618 C CA . PHE B 1 113 ? 10.031 12.961 -1.883 1 98.75 113 PHE B CA 1
ATOM 2619 C C . PHE B 1 113 ? 10.969 13.5 -0.812 1 98.75 113 PHE B C 1
ATOM 2621 O O . PHE B 1 113 ? 10.945 14.688 -0.5 1 98.75 113 PHE B O 1
ATOM 2628 N N . LEU B 1 114 ? 11.852 12.68 -0.241 1 98.5 114 LEU B N 1
ATOM 2629 C CA . LEU B 1 114 ? 12.789 13.102 0.797 1 98.5 114 LEU B CA 1
ATOM 2630 C C . LEU B 1 114 ? 13.734 14.18 0.271 1 98.5 114 LEU B C 1
ATOM 2632 O O . LEU B 1 114 ? 14.023 15.148 0.973 1 98.5 114 LEU B O 1
ATOM 2636 N N . SER B 1 115 ? 14.219 13.93 -0.958 1 98.62 115 SER B N 1
ATOM 2637 C CA . SER B 1 115 ? 15.117 14.906 -1.566 1 98.62 115 SER B CA 1
ATOM 2638 C C . SER B 1 115 ? 14.445 16.266 -1.681 1 98.62 115 SER B C 1
ATOM 2640 O O . SER B 1 115 ? 15.062 17.297 -1.392 1 98.62 115 SER B O 1
ATOM 2642 N N . ASN B 1 116 ? 13.188 16.266 -2.072 1 98.75 116 ASN B N 1
ATOM 2643 C CA . ASN B 1 116 ? 12.43 17.5 -2.193 1 98.75 116 ASN B CA 1
ATOM 2644 C C . ASN B 1 116 ? 12.242 18.188 -0.837 1 98.75 116 ASN B C 1
ATOM 2646 O O . ASN B 1 116 ? 12.422 19.391 -0.714 1 98.75 116 ASN B O 1
ATOM 2650 N N . VAL B 1 117 ? 11.859 17.406 0.16 1 98.62 117 VAL B N 1
ATOM 2651 C CA . VAL B 1 117 ? 11.609 17.906 1.504 1 98.62 117 VAL B CA 1
ATOM 2652 C C . VAL B 1 117 ? 12.867 18.594 2.045 1 98.62 117 VAL B C 1
ATOM 2654 O O . VAL B 1 117 ? 12.805 19.703 2.562 1 98.62 117 VAL B O 1
ATOM 2657 N N . VAL B 1 118 ? 13.992 17.969 1.911 1 98.25 118 VAL B N 1
ATOM 2658 C CA . VAL B 1 118 ? 15.258 18.484 2.416 1 98.25 118 VAL B CA 1
ATOM 2659 C C . VAL B 1 118 ? 15.664 19.719 1.613 1 98.25 118 VAL B C 1
ATOM 2661 O O . VAL B 1 118 ? 16.062 20.734 2.186 1 98.25 118 VAL B O 1
ATOM 2664 N N . ALA B 1 119 ? 15.555 19.609 0.318 1 97.75 119 ALA B N 1
ATOM 2665 C CA . ALA B 1 119 ? 15.93 20.719 -0.555 1 97.75 119 ALA B CA 1
ATOM 2666 C C . ALA B 1 119 ? 15.094 21.969 -0.249 1 97.75 119 ALA B C 1
ATOM 2668 O O . ALA B 1 119 ? 15.586 23.094 -0.366 1 97.75 119 ALA B O 1
ATOM 2669 N N . GLU B 1 120 ? 13.867 21.75 0.146 1 98.12 120 GLU B N 1
ATOM 2670 C CA . GLU B 1 120 ? 12.945 22.859 0.368 1 98.12 120 GLU B CA 1
ATOM 2671 C C . GLU B 1 120 ? 13.031 23.359 1.806 1 98.12 120 GLU B C 1
ATOM 2673 O O . GLU B 1 120 ? 12.352 24.328 2.172 1 98.12 120 GLU B O 1
ATOM 2678 N N . GLY B 1 121 ? 13.836 22.75 2.627 1 97.38 121 GLY B N 1
ATOM 2679 C CA . GLY B 1 121 ? 14.164 23.266 3.947 1 97.38 121 GLY B CA 1
ATOM 2680 C C . GLY B 1 121 ? 13.055 23.047 4.965 1 97.38 121 GLY B C 1
ATOM 2681 O O . GLY B 1 121 ? 12.859 23.891 5.852 1 97.38 121 GLY B O 1
ATOM 2682 N N . VAL B 1 122 ? 12.273 21.953 4.832 1 98.19 122 VAL B N 1
ATOM 2683 C CA . VAL B 1 122 ? 11.164 21.766 5.762 1 98.19 122 VAL B CA 1
ATOM 2684 C C . VAL B 1 122 ? 11.25 20.391 6.398 1 98.19 122 VAL B C 1
ATOM 2686 O O . VAL B 1 122 ? 10.25 19.859 6.871 1 98.19 122 VAL B O 1
ATOM 2689 N N . SER B 1 123 ? 12.453 19.766 6.445 1 97.69 123 SER B N 1
ATOM 2690 C CA . SER B 1 123 ? 12.641 18.422 7.004 1 97.69 123 SER B CA 1
ATOM 2691 C C . SER B 1 123 ? 12.359 18.406 8.5 1 97.69 123 SER B C 1
ATOM 2693 O O . SER B 1 123 ? 12.102 17.359 9.078 1 97.69 123 SER B O 1
ATOM 2695 N N . ASP B 1 124 ? 12.367 19.547 9.133 1 97.19 124 ASP B N 1
ATOM 2696 C CA . ASP B 1 124 ? 12.109 19.641 10.57 1 97.19 124 ASP B CA 1
ATOM 2697 C C . ASP B 1 124 ? 10.617 19.531 10.867 1 97.19 124 ASP B C 1
ATOM 2699 O O . ASP B 1 124 ? 10.219 19.312 12.008 1 97.19 124 ASP B O 1
ATOM 2703 N N . LEU B 1 125 ? 9.758 19.672 9.859 1 98.31 125 LEU B N 1
ATOM 2704 C CA . LEU B 1 125 ? 8.312 19.672 10.062 1 98.31 125 LEU B CA 1
ATOM 2705 C C . LEU B 1 125 ? 7.676 18.438 9.43 1 98.31 125 LEU B C 1
ATOM 2707 O O . LEU B 1 125 ? 6.57 18.031 9.805 1 98.31 125 LEU B O 1
ATOM 2711 N N . VAL B 1 126 ? 8.32 17.828 8.453 1 98.75 126 VAL B N 1
ATOM 2712 C CA . VAL B 1 126 ? 7.676 16.812 7.625 1 98.75 126 VAL B CA 1
ATOM 2713 C C . VAL B 1 126 ? 8.102 15.422 8.078 1 98.75 126 VAL B C 1
ATOM 2715 O O . VAL B 1 126 ? 9.297 15.156 8.25 1 98.75 126 VAL B O 1
ATOM 2718 N N . LEU B 1 127 ? 7.137 14.547 8.25 1 98.25 127 LEU B N 1
ATOM 2719 C CA . LEU B 1 127 ? 7.344 13.156 8.617 1 98.25 127 LEU B CA 1
ATOM 2720 C C . LEU B 1 127 ? 6.672 12.219 7.617 1 98.25 127 LEU B C 1
ATOM 2722 O O . LEU B 1 127 ? 5.441 12.141 7.566 1 98.25 127 LEU B O 1
ATOM 2726 N N . PRO B 1 128 ? 7.469 11.484 6.812 1 98.5 128 PRO B N 1
ATOM 2727 C CA . PRO B 1 128 ? 6.84 10.516 5.914 1 98.5 128 PRO B CA 1
ATOM 2728 C C . PRO B 1 128 ? 6.391 9.25 6.637 1 98.5 128 PRO B C 1
ATOM 2730 O O . PRO B 1 128 ? 7.051 8.805 7.582 1 98.5 128 PRO B O 1
ATOM 2733 N N . VAL B 1 129 ? 5.281 8.711 6.305 1 98.44 129 VAL B N 1
ATOM 2734 C CA . VAL B 1 129 ? 4.793 7.391 6.688 1 98.44 129 VAL B CA 1
ATOM 2735 C C . VAL B 1 129 ? 4.543 6.551 5.438 1 98.44 129 VAL B C 1
ATOM 2737 O O . VAL B 1 129 ? 3.434 6.543 4.898 1 98.44 129 VAL B O 1
ATOM 2740 N N . PRO B 1 130 ? 5.609 5.848 4.949 1 98.62 130 PRO B N 1
ATOM 2741 C CA . PRO B 1 130 ? 5.441 5.008 3.762 1 98.62 130 PRO B CA 1
ATOM 2742 C C . PRO B 1 130 ? 4.535 3.805 4.012 1 98.62 130 PRO B C 1
ATOM 2744 O O . PRO B 1 130 ? 5.012 2.742 4.418 1 98.62 130 PRO B O 1
ATOM 2747 N N . GLN B 1 131 ? 3.281 3.961 3.768 1 98.62 131 GLN B N 1
ATOM 2748 C CA . GLN B 1 131 ? 2.25 2.965 4.035 1 98.62 131 GLN B CA 1
ATOM 2749 C C . GLN B 1 131 ? 1.022 3.195 3.156 1 98.62 131 GLN B C 1
ATOM 2751 O O . GLN B 1 131 ? 0.869 4.266 2.564 1 98.62 131 GLN B O 1
ATOM 2756 N N . THR B 1 132 ? 0.223 2.146 3.053 1 98.12 132 THR B N 1
ATOM 2757 C CA . THR B 1 132 ? -1.125 2.387 2.549 1 98.12 132 THR B CA 1
ATOM 2758 C C . THR B 1 132 ? -1.881 3.346 3.465 1 98.12 132 THR B C 1
ATOM 2760 O O . THR B 1 132 ? -1.57 3.451 4.652 1 98.12 132 THR B O 1
ATOM 2763 N N . SER B 1 133 ? -2.879 4.043 2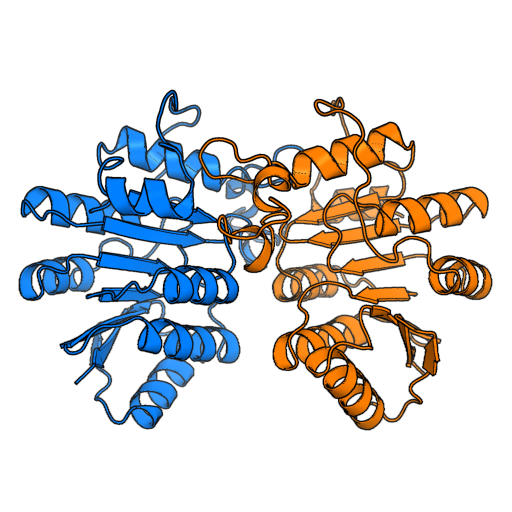.873 1 98.31 133 SER B N 1
ATOM 2764 C CA . SER B 1 133 ? -3.678 4.949 3.693 1 98.31 133 SER B CA 1
ATOM 2765 C C . SER B 1 133 ? -4.344 4.207 4.844 1 98.31 133 SER B C 1
ATOM 2767 O O . SER B 1 133 ? -4.367 4.695 5.977 1 98.31 133 SER B O 1
ATOM 2769 N N . GLU B 1 134 ? -4.77 2.977 4.605 1 97.56 134 GLU B N 1
ATOM 2770 C CA . GLU B 1 134 ? -5.438 2.174 5.625 1 97.56 134 GLU B CA 1
ATOM 2771 C C . GLU B 1 134 ? -4.48 1.805 6.754 1 97.56 134 GLU B C 1
ATOM 2773 O O . GLU B 1 134 ? -4.789 2.002 7.93 1 97.56 134 GLU B O 1
ATOM 2778 N N . ASN B 1 135 ? -3.354 1.262 6.418 1 98 135 ASN B N 1
ATOM 2779 C CA . ASN B 1 135 ? -2.373 0.842 7.414 1 98 135 ASN B CA 1
ATOM 2780 C C . ASN B 1 135 ? -1.833 2.029 8.203 1 98 135 ASN B C 1
ATOM 2782 O O . ASN B 1 135 ? -1.618 1.93 9.414 1 98 135 ASN B O 1
ATOM 2786 N N . ALA B 1 136 ? -1.601 3.141 7.508 1 98.5 136 ALA B N 1
ATOM 2787 C CA . ALA B 1 136 ? -1.105 4.34 8.18 1 98.5 136 ALA B CA 1
ATOM 2788 C C . ALA B 1 136 ? -2.096 4.828 9.234 1 98.5 136 ALA B C 1
ATOM 2790 O O . ALA B 1 136 ? -1.699 5.238 10.328 1 98.5 136 ALA B O 1
ATOM 2791 N N . ALA B 1 137 ? -3.385 4.816 8.891 1 98.38 137 ALA B N 1
ATOM 2792 C CA . ALA B 1 137 ? -4.395 5.258 9.844 1 98.38 137 ALA B CA 1
ATOM 2793 C C . ALA B 1 137 ? -4.332 4.426 11.125 1 98.38 137 ALA B C 1
ATOM 2795 O O . ALA B 1 137 ? -4.426 4.969 12.234 1 98.38 137 ALA B O 1
ATOM 2796 N N . VAL B 1 138 ? -4.129 3.115 10.969 1 97.44 138 VAL B N 1
ATOM 2797 C CA . VAL B 1 138 ? -4.035 2.211 12.109 1 97.44 138 VAL B CA 1
ATOM 2798 C C . VAL B 1 138 ? -2.795 2.545 12.93 1 97.44 138 VAL B C 1
ATOM 2800 O O . VAL B 1 138 ? -2.861 2.621 14.164 1 97.44 138 VAL B O 1
ATOM 2803 N N . ILE B 1 139 ? -1.69 2.746 12.266 1 97.88 139 ILE B N 1
ATOM 2804 C CA . ILE B 1 139 ? -0.426 3.049 12.93 1 97.88 139 ILE B CA 1
ATOM 2805 C C . ILE B 1 139 ? -0.544 4.367 13.688 1 97.88 139 ILE B C 1
ATOM 2807 O O . ILE B 1 139 ? -0.149 4.457 14.859 1 97.88 139 ILE B O 1
ATOM 2811 N N . LEU B 1 140 ? -1.132 5.375 13.055 1 97.94 140 LEU B N 1
ATOM 2812 C CA . LEU B 1 140 ? -1.247 6.703 13.648 1 97.94 140 LEU B CA 1
ATOM 2813 C C . LEU B 1 140 ? -2.232 6.691 14.812 1 97.94 140 LEU B C 1
ATOM 2815 O O . LEU B 1 140 ? -2.041 7.406 15.805 1 97.94 140 LEU B O 1
ATOM 2819 N N . GLN B 1 141 ? -3.279 5.926 14.664 1 97.31 141 GLN B N 1
ATOM 2820 C CA . GLN B 1 141 ? -4.223 5.777 15.766 1 97.31 141 GLN B CA 1
ATOM 2821 C C . GLN B 1 141 ? -3.549 5.168 16.984 1 97.31 141 GLN B C 1
ATOM 2823 O O . GLN B 1 141 ? -3.797 5.594 18.125 1 97.31 141 GLN B O 1
ATOM 2828 N N . ARG B 1 142 ? -2.746 4.172 16.781 1 95.81 142 ARG B N 1
ATOM 2829 C CA . ARG B 1 142 ? -2.033 3.516 17.875 1 95.81 142 ARG B CA 1
ATOM 2830 C C . ARG B 1 142 ? -1.122 4.496 18.609 1 95.81 142 ARG B C 1
ATOM 2832 O O . ARG B 1 142 ? -0.92 4.387 19.812 1 95.81 142 ARG B O 1
ATOM 2839 N N . LEU B 1 143 ? -0.618 5.473 17.906 1 94.31 143 LEU B N 1
ATOM 2840 C CA . LEU B 1 143 ? 0.262 6.477 18.484 1 94.31 143 LEU B CA 1
ATOM 2841 C C . LEU B 1 143 ? -0.537 7.5 19.281 1 94.31 143 LEU B C 1
ATOM 2843 O O . LEU B 1 143 ? 0.04 8.359 19.953 1 94.31 143 LEU B O 1
ATOM 2847 N N . GLY B 1 144 ? -1.851 7.461 19.203 1 94.19 144 GLY B N 1
ATOM 2848 C CA . GLY B 1 144 ? -2.701 8.375 19.953 1 94.19 144 GLY B CA 1
ATOM 2849 C C . GLY B 1 144 ? -2.713 9.781 19.375 1 94.19 144 GLY B C 1
ATOM 2850 O O . GLY B 1 144 ? -2.965 10.742 20.109 1 94.19 144 GLY B O 1
ATOM 2851 N N . LEU B 1 145 ? -2.467 9.898 18.094 1 92.94 145 LEU B N 1
ATOM 2852 C CA . LEU B 1 145 ? -2.373 11.203 17.453 1 92.94 145 LEU B CA 1
ATOM 2853 C C . LEU B 1 145 ? -3.758 11.734 17.094 1 92.94 145 LEU B C 1
ATOM 2855 O O . LEU B 1 145 ? -4.652 10.961 16.75 1 92.94 145 LEU B O 1
ATOM 2859 N N . ARG B 1 146 ? -3.871 13.031 17.234 1 96.06 146 ARG B N 1
ATOM 2860 C CA . ARG B 1 146 ? -5.047 13.742 16.734 1 96.06 146 ARG B CA 1
ATOM 2861 C C . ARG B 1 146 ? -4.645 14.914 15.844 1 96.06 146 ARG B C 1
ATOM 2863 O O . ARG B 1 146 ? -3.838 15.75 16.25 1 96.06 146 ARG B O 1
ATOM 2870 N N . ALA B 1 147 ? -5.223 14.992 14.719 1 98.56 147 ALA B N 1
ATOM 2871 C CA . ALA B 1 147 ? -4.84 15.992 13.727 1 98.56 147 ALA B CA 1
ATOM 2872 C C . ALA B 1 147 ? -5.824 17.156 13.711 1 98.56 147 ALA B C 1
ATOM 2874 O O . ALA B 1 147 ? -7.027 16.953 13.898 1 98.56 147 ALA B O 1
ATOM 2875 N N . GLY B 1 148 ? -5.266 18.312 13.484 1 98.75 148 GLY B N 1
ATOM 2876 C CA . GLY B 1 148 ? -6.137 19.453 13.289 1 98.75 148 GLY B CA 1
ATOM 2877 C C . GLY B 1 148 ? -6.637 19.594 11.859 1 98.75 148 GLY B C 1
ATOM 2878 O O . GLY B 1 148 ? -7.621 20.281 11.602 1 98.75 148 GLY B O 1
ATOM 2879 N N . MET B 1 149 ? -5.934 18.969 10.938 1 98.88 149 MET B N 1
ATOM 2880 C CA . MET B 1 149 ? -6.289 19 9.523 1 98.88 149 MET B CA 1
ATOM 2881 C C . MET B 1 149 ? -5.809 17.734 8.812 1 98.88 149 MET B C 1
ATOM 2883 O O . MET B 1 149 ? -4.703 17.266 9.07 1 98.88 149 MET B O 1
ATOM 2887 N N . VAL B 1 150 ? -6.688 17.172 7.988 1 98.94 150 VAL B N 1
ATOM 2888 C CA . VAL B 1 150 ? -6.34 16.062 7.113 1 98.94 150 VAL B CA 1
ATOM 2889 C C . VAL B 1 150 ? -6.625 16.453 5.66 1 98.94 150 VAL B C 1
ATOM 2891 O O . VAL B 1 150 ? -7.695 16.969 5.348 1 98.94 150 VAL B O 1
ATOM 2894 N N . HIS B 1 151 ? -5.641 16.281 4.828 1 98.94 151 HIS B N 1
ATOM 2895 C CA . HIS B 1 151 ? -5.785 16.438 3.385 1 98.94 151 HIS B CA 1
ATOM 2896 C C . HIS B 1 151 ? -5.699 15.078 2.684 1 98.94 151 HIS B C 1
ATOM 2898 O O . HIS B 1 151 ? -4.727 14.344 2.861 1 98.94 151 HIS B O 1
ATOM 2904 N N . ILE B 1 152 ? -6.738 14.688 1.906 1 98.81 152 ILE B N 1
ATOM 2905 C CA . ILE B 1 152 ? -6.781 13.383 1.24 1 98.81 152 ILE B CA 1
ATOM 2906 C C . ILE B 1 152 ? -6.746 13.578 -0.273 1 98.81 152 ILE B C 1
ATOM 2908 O O . ILE B 1 152 ? -7.656 14.18 -0.85 1 98.81 152 ILE B O 1
ATOM 2912 N N . ASP B 1 153 ? -5.738 13.109 -0.926 1 98.38 153 ASP B N 1
ATOM 2913 C CA . ASP B 1 153 ? -5.613 13.016 -2.377 1 98.38 153 ASP B CA 1
ATOM 2914 C C . ASP B 1 153 ? -4.938 11.711 -2.785 1 98.38 153 ASP B C 1
ATOM 2916 O O . ASP B 1 153 ? -3.941 11.719 -3.512 1 98.38 153 ASP B O 1
ATOM 2920 N N . ALA B 1 154 ? -5.488 10.57 -2.342 1 96.56 154 ALA B N 1
ATOM 2921 C CA . ALA B 1 154 ? -4.93 9.242 -2.607 1 96.56 154 ALA B CA 1
ATOM 2922 C C . ALA B 1 154 ? -5.656 8.57 -3.766 1 96.56 154 ALA B C 1
ATOM 2924 O O . ALA B 1 154 ? -5.438 8.914 -4.93 1 96.56 154 ALA B O 1
ATOM 2925 N N . ALA B 1 155 ? -6.566 7.625 -3.467 1 94.44 155 ALA B N 1
ATOM 2926 C CA . ALA B 1 155 ? -7.34 6.953 -4.512 1 94.44 155 ALA B CA 1
ATOM 2927 C C . ALA B 1 155 ? -8.477 7.844 -5.008 1 94.44 155 ALA B C 1
ATOM 2929 O O . ALA B 1 155 ? -8.867 8.797 -4.328 1 94.44 155 ALA B O 1
ATOM 2930 N N . HIS B 1 156 ? -8.992 7.531 -6.242 1 95.75 156 HIS B N 1
ATOM 2931 C CA . HIS B 1 156 ? -10.008 8.398 -6.824 1 95.75 156 HIS B CA 1
ATOM 2932 C C . HIS B 1 156 ? -11.328 7.652 -7.02 1 95.75 156 HIS B C 1
ATOM 2934 O O . HIS B 1 156 ? -12.289 8.211 -7.543 1 95.75 156 HIS B O 1
ATOM 2940 N N . GLU B 1 157 ? -11.305 6.426 -6.578 1 95.06 157 GLU B N 1
ATOM 2941 C CA . GLU B 1 157 ? -12.516 5.613 -6.656 1 95.06 157 GLU B CA 1
ATOM 2942 C C . GLU B 1 157 ? -13.391 5.797 -5.418 1 95.06 157 GLU B C 1
ATOM 2944 O O . GLU B 1 157 ? -12.883 6.098 -4.336 1 95.06 157 GLU B O 1
ATOM 2949 N N . TYR B 1 158 ? -14.648 5.492 -5.508 1 97.62 158 TYR B N 1
ATOM 2950 C CA . TYR B 1 158 ? -15.648 5.742 -4.473 1 97.62 158 TYR B CA 1
ATOM 2951 C C . TYR B 1 158 ? -15.273 5.039 -3.176 1 97.62 158 TYR B C 1
ATOM 2953 O O . TYR B 1 158 ? -15.141 5.68 -2.129 1 97.62 158 TYR B O 1
ATOM 2961 N N . GLU B 1 159 ? -15.031 3.725 -3.23 1 96.25 159 GLU B N 1
ATOM 2962 C CA . GLU B 1 159 ? -14.867 2.932 -2.018 1 96.25 159 GLU B CA 1
ATOM 2963 C C . GLU B 1 159 ? -13.609 3.336 -1.256 1 96.25 159 GLU B C 1
ATOM 2965 O O . GLU B 1 159 ? -13.648 3.545 -0.042 1 96.25 159 GLU B O 1
ATOM 2970 N N . PRO B 1 160 ? -12.516 3.479 -1.939 1 96.81 160 PRO B N 1
ATOM 2971 C CA . PRO B 1 160 ? -11.312 3.871 -1.195 1 96.81 160 PRO B CA 1
ATOM 2972 C C . PRO B 1 160 ? -11.398 5.293 -0.651 1 96.81 160 PRO B C 1
ATOM 2974 O O . PRO B 1 160 ? -10.875 5.578 0.428 1 96.81 160 PRO B O 1
ATOM 2977 N N . VAL B 1 161 ? -12.031 6.238 -1.362 1 98.38 161 VAL B N 1
ATOM 2978 C CA . VAL B 1 161 ? -12.164 7.605 -0.875 1 98.38 161 VAL B CA 1
ATOM 2979 C C . VAL B 1 161 ? -13.031 7.621 0.382 1 98.38 161 VAL B C 1
ATOM 2981 O O . VAL B 1 161 ? -12.695 8.273 1.37 1 98.38 161 VAL B O 1
ATOM 2984 N N . LEU B 1 162 ? -14.133 6.902 0.338 1 98.56 162 LEU B N 1
ATOM 2985 C CA . LEU B 1 162 ? -15.031 6.844 1.482 1 98.56 162 LEU B CA 1
ATOM 2986 C C . LEU B 1 162 ? -14.344 6.219 2.689 1 98.56 162 LEU B C 1
ATOM 2988 O O . LEU B 1 162 ? -14.484 6.707 3.812 1 98.56 162 LEU B O 1
ATOM 2992 N N . ARG B 1 163 ? -13.609 5.145 2.451 1 97.69 163 ARG B N 1
ATOM 2993 C CA . ARG B 1 163 ? -12.859 4.48 3.512 1 97.69 163 ARG B CA 1
ATOM 2994 C C . ARG B 1 163 ? -11.852 5.43 4.148 1 97.69 163 ARG B C 1
ATOM 2996 O O . ARG B 1 163 ? -11.758 5.512 5.375 1 97.69 163 ARG B O 1
ATOM 3003 N N . ASP B 1 164 ? -11.094 6.148 3.336 1 98.62 164 ASP B N 1
ATOM 3004 C CA . ASP B 1 164 ? -10.117 7.094 3.855 1 98.62 164 ASP B CA 1
ATOM 3005 C C . ASP B 1 164 ? -10.789 8.211 4.645 1 98.62 164 ASP B C 1
ATOM 3007 O O . ASP B 1 164 ? -10.312 8.609 5.711 1 98.62 164 ASP B O 1
ATOM 3011 N N . ALA B 1 165 ? -11.906 8.719 4.066 1 98.88 165 ALA B N 1
ATOM 3012 C CA . ALA B 1 165 ? -12.633 9.758 4.793 1 98.88 165 ALA B CA 1
ATOM 3013 C C . ALA B 1 165 ? -13.016 9.289 6.191 1 98.88 165 ALA B C 1
ATOM 3015 O O . ALA B 1 165 ? -12.797 10 7.176 1 98.88 165 ALA B O 1
ATOM 3016 N N . ARG B 1 166 ? -13.523 8.078 6.305 1 98.75 166 ARG B N 1
ATOM 3017 C CA . ARG B 1 166 ? -13.953 7.52 7.582 1 98.75 166 ARG B CA 1
ATOM 3018 C C . ARG B 1 166 ? -12.773 7.34 8.523 1 98.75 166 ARG B C 1
ATOM 3020 O O . ARG B 1 166 ? -12.82 7.77 9.68 1 98.75 166 ARG B O 1
ATOM 3027 N N . MET B 1 167 ? -11.727 6.727 8.062 1 98.44 167 MET B N 1
ATOM 3028 C CA . MET B 1 167 ? -10.594 6.367 8.914 1 98.44 167 MET B CA 1
ATOM 3029 C C . MET B 1 167 ? -9.867 7.613 9.406 1 98.44 167 MET B C 1
ATOM 3031 O O . MET B 1 167 ? -9.43 7.668 10.555 1 98.44 167 MET B O 1
ATOM 3035 N N . TYR B 1 168 ? -9.758 8.625 8.578 1 98.81 168 TYR B N 1
ATOM 3036 C CA . TYR B 1 168 ? -8.992 9.797 8.969 1 98.81 168 TYR B CA 1
ATOM 3037 C C . TYR B 1 168 ? -9.875 10.812 9.695 1 98.81 168 TYR B C 1
ATOM 3039 O O . TYR B 1 168 ? -9.375 11.695 10.391 1 98.81 168 TYR B O 1
ATOM 3047 N N . TRP B 1 169 ? -11.18 10.703 9.484 1 98.75 169 TRP B N 1
ATOM 3048 C CA . TRP B 1 169 ? -12.109 11.422 10.352 1 98.75 169 TRP B CA 1
ATOM 3049 C C . TRP B 1 169 ? -11.898 11.023 11.812 1 98.75 169 TRP B C 1
ATOM 3051 O O . TRP B 1 169 ? -11.922 11.883 12.703 1 98.75 169 TRP B O 1
ATOM 3061 N N . ASP B 1 170 ? -11.641 9.773 12.008 1 98.25 170 ASP B N 1
ATOM 3062 C CA . ASP B 1 170 ? -11.43 9.25 13.359 1 98.25 170 ASP B CA 1
ATOM 3063 C C . ASP B 1 170 ? -10.141 9.797 13.961 1 98.25 170 ASP B C 1
ATOM 3065 O O . ASP B 1 170 ? -9.977 9.805 15.188 1 98.25 170 ASP B O 1
ATOM 3069 N N . LEU B 1 171 ? -9.219 10.312 13.172 1 98.56 171 LEU B N 1
ATOM 3070 C CA . LEU B 1 171 ? -7.941 10.836 13.633 1 98.56 171 LEU B CA 1
ATOM 3071 C C . LEU B 1 171 ? -8.016 12.344 13.836 1 98.56 171 LEU B C 1
ATOM 3073 O O . LEU B 1 171 ? -7.066 12.953 14.344 1 98.56 171 LEU B O 1
ATOM 3077 N N . LEU B 1 172 ? -9.141 12.938 13.438 1 98.56 172 LEU B N 1
ATOM 3078 C CA . LEU B 1 172 ? -9.297 14.383 13.57 1 98.56 172 LEU B CA 1
ATOM 3079 C C . LEU B 1 172 ? -9.719 14.75 14.984 1 98.56 172 LEU B C 1
ATOM 3081 O O . LEU B 1 172 ? -10.539 14.062 15.594 1 98.56 172 LEU B O 1
ATOM 3085 N N . GLU B 1 173 ? -9.172 15.781 15.547 1 97.94 173 GLU B N 1
ATOM 3086 C CA . GLU B 1 173 ? -9.664 16.344 16.797 1 97.94 173 GLU B CA 1
ATOM 3087 C C . GLU B 1 173 ? -10.977 17.094 16.578 1 97.94 173 GLU B C 1
ATOM 3089 O O . GLU B 1 173 ? -11.305 17.469 15.445 1 97.94 173 GLU B O 1
ATOM 3094 N N . PRO B 1 174 ? -11.703 17.312 17.688 1 97 174 PRO B N 1
ATOM 3095 C CA . PRO B 1 174 ? -12.852 18.203 17.547 1 97 174 PRO B CA 1
ATOM 3096 C C . PRO B 1 174 ? -12.477 19.562 16.969 1 97 174 PRO B C 1
ATOM 3098 O O . PRO B 1 174 ? -11.461 20.141 17.359 1 97 174 PRO B O 1
ATOM 3101 N N . GLY B 1 175 ? -13.242 20 15.984 1 97.38 175 GLY B N 1
ATOM 3102 C CA . GLY B 1 175 ? -12.93 21.25 15.312 1 97.38 175 GLY B CA 1
ATOM 3103 C C . GLY B 1 175 ? -11.969 21.094 14.156 1 97.38 175 GLY B C 1
ATOM 3104 O O . GLY B 1 175 ? -11.711 22.047 13.414 1 97.38 175 GLY B O 1
ATOM 3105 N N . GLY B 1 176 ? -11.5 19.844 13.93 1 98.56 176 GLY B N 1
ATOM 3106 C CA . GLY B 1 176 ? -10.586 19.562 12.836 1 98.56 176 GLY B CA 1
ATOM 3107 C C . GLY B 1 176 ? -11.266 19.578 11.477 1 98.56 176 GLY B C 1
ATOM 3108 O O . GLY B 1 176 ? -12.492 19.562 11.391 1 98.56 176 GLY B O 1
ATOM 3109 N N . LEU B 1 177 ? -10.461 19.656 10.43 1 98.88 177 LEU B N 1
ATOM 3110 C CA . LEU B 1 177 ? -10.969 19.781 9.062 1 98.88 177 LEU B CA 1
ATOM 3111 C C . LEU B 1 177 ? -10.469 18.625 8.203 1 98.88 177 LEU B C 1
ATOM 3113 O O . LEU B 1 177 ? -9.281 18.312 8.211 1 98.88 177 LEU B O 1
ATOM 3117 N N . LEU B 1 178 ? -11.391 17.984 7.543 1 98.94 178 LEU B N 1
ATOM 3118 C CA . LEU B 1 178 ? -11.078 17.047 6.473 1 98.94 178 LEU B CA 1
ATOM 3119 C C . LEU B 1 178 ? -11.18 17.719 5.105 1 98.94 178 LEU B C 1
ATOM 3121 O O . LEU B 1 178 ? -12.242 18.234 4.746 1 98.94 178 LEU B O 1
ATOM 3125 N N . ILE B 1 179 ? -10.07 17.766 4.383 1 98.94 179 ILE B N 1
ATOM 3126 C CA . ILE B 1 179 ? -10.039 18.297 3.025 1 98.94 179 ILE B CA 1
ATOM 3127 C C . ILE B 1 179 ? -9.711 17.188 2.037 1 98.94 179 ILE B C 1
ATOM 3129 O O . ILE B 1 179 ? -8.773 16.406 2.248 1 98.94 179 ILE B O 1
ATOM 3133 N N . GLY B 1 180 ? -10.531 17.047 1.031 1 98.81 180 GLY B N 1
ATOM 3134 C CA . GLY B 1 180 ? -10.234 16.125 -0.064 1 98.81 180 GLY B CA 1
ATOM 3135 C C . GLY B 1 180 ? -9.984 16.844 -1.38 1 98.81 180 GLY B C 1
ATOM 3136 O O . GLY B 1 180 ? -10.266 18.031 -1.511 1 98.81 180 GLY B O 1
ATOM 3137 N N . ASP B 1 181 ? -9.359 16.156 -2.301 1 98.69 181 ASP B N 1
ATOM 3138 C CA . ASP B 1 181 ? -9.07 16.688 -3.629 1 98.69 181 ASP B CA 1
ATOM 3139 C C . ASP B 1 181 ? -9.891 15.969 -4.699 1 98.69 181 ASP B C 1
ATOM 3141 O O . ASP B 1 181 ? -10.609 15.016 -4.398 1 98.69 181 ASP B O 1
ATOM 3145 N N . ASP B 1 182 ? -9.938 16.5 -5.883 1 98.31 182 ASP B N 1
ATOM 3146 C CA . ASP B 1 182 ? -10.461 15.906 -7.109 1 98.31 182 ASP B CA 1
ATOM 3147 C C . ASP B 1 182 ? -11.969 15.719 -7.023 1 98.31 182 ASP B C 1
ATOM 3149 O O . ASP B 1 182 ? -12.508 14.727 -7.523 1 98.31 182 ASP B O 1
ATOM 3153 N N . HIS B 1 183 ? -12.641 16.656 -6.461 1 98.25 183 HIS B N 1
ATOM 3154 C CA . HIS B 1 183 ? -14.094 16.609 -6.297 1 98.25 183 HIS B CA 1
ATOM 3155 C C . HIS B 1 183 ? -14.789 16.375 -7.633 1 98.25 183 HIS B C 1
ATOM 3157 O O . HIS B 1 183 ? -15.828 15.711 -7.688 1 98.25 183 HIS B O 1
ATOM 3163 N N . PRO B 1 184 ? -14.281 16.891 -8.758 1 97.12 184 PRO B N 1
ATOM 3164 C CA . PRO B 1 184 ? -14.961 16.672 -10.031 1 97.12 184 PRO B CA 1
ATOM 3165 C C . PRO B 1 184 ? -14.977 15.211 -10.461 1 97.12 184 PRO B C 1
ATOM 3167 O O . PRO B 1 184 ? -15.734 14.828 -11.352 1 97.12 184 PRO B O 1
ATOM 3170 N N . TRP B 1 185 ? -14.156 14.352 -9.93 1 97.12 185 TRP B N 1
ATOM 3171 C CA . TRP B 1 185 ? -14.219 12.922 -10.219 1 97.12 185 TRP B CA 1
ATOM 3172 C C . TRP B 1 185 ? -15.477 12.305 -9.609 1 97.12 185 TRP B C 1
ATOM 3174 O O . TRP B 1 185 ? -15.711 12.414 -8.406 1 97.12 185 TRP B O 1
ATOM 3184 N N . PRO B 1 186 ? -16.234 11.617 -10.359 1 97.88 186 PRO B N 1
ATOM 3185 C CA . PRO B 1 186 ? -17.531 11.141 -9.891 1 97.88 186 PRO B CA 1
ATOM 3186 C C . PRO B 1 186 ? -17.438 10.312 -8.617 1 97.88 186 PRO B C 1
ATOM 3188 O O . PRO B 1 186 ? -18.25 10.484 -7.703 1 97.88 186 PRO B O 1
ATOM 3191 N N . GLY B 1 187 ? -16.5 9.359 -8.531 1 98.12 187 GLY B N 1
ATOM 3192 C CA . GLY B 1 187 ? -16.328 8.547 -7.336 1 98.12 187 GLY B CA 1
ATOM 3193 C C . GLY B 1 187 ? -15.961 9.359 -6.105 1 98.12 187 GLY B C 1
ATOM 3194 O O . GLY B 1 187 ? -16.422 9.07 -5.004 1 98.12 187 GLY B O 1
ATOM 3195 N N . VAL B 1 188 ? -15.195 10.414 -6.301 1 98.56 188 VAL B N 1
ATOM 3196 C CA . VAL B 1 188 ? -14.758 11.266 -5.203 1 98.56 188 VAL B CA 1
ATOM 3197 C C . VAL B 1 188 ? -15.922 12.133 -4.723 1 98.56 188 VAL B C 1
ATOM 3199 O O . VAL B 1 188 ? -16.188 12.219 -3.52 1 98.56 188 VAL B O 1
ATOM 3202 N N . ALA B 1 189 ? -16.594 12.711 -5.672 1 98.62 189 ALA B N 1
ATOM 3203 C CA . ALA B 1 189 ? -17.734 13.57 -5.34 1 98.62 189 ALA B CA 1
ATOM 3204 C C . ALA B 1 189 ? -18.797 12.789 -4.566 1 98.62 189 ALA B C 1
ATOM 3206 O O . ALA B 1 189 ? -19.359 13.297 -3.584 1 98.62 189 ALA B O 1
ATOM 3207 N N . ARG B 1 190 ? -19.078 11.602 -5.035 1 98.88 190 ARG B N 1
ATOM 3208 C CA . ARG B 1 190 ? -20.062 10.758 -4.371 1 98.88 190 ARG B CA 1
ATOM 3209 C C . ARG B 1 190 ? -19.625 10.406 -2.955 1 98.88 190 ARG B C 1
ATOM 3211 O O . ARG B 1 190 ? -20.422 10.461 -2.018 1 98.88 190 ARG B O 1
ATOM 3218 N N . ALA B 1 191 ? -18.359 10.023 -2.785 1 98.88 191 ALA B N 1
ATOM 3219 C CA . ALA B 1 191 ? -17.828 9.68 -1.467 1 98.88 191 ALA B CA 1
ATOM 3220 C C . ALA B 1 191 ? -17.906 10.867 -0.517 1 98.88 191 ALA B C 1
ATOM 3222 O O . ALA B 1 191 ? -18.281 10.719 0.65 1 98.88 191 ALA B O 1
ATOM 3223 N N . ALA B 1 192 ? -17.562 12.062 -1.034 1 98.88 192 ALA B N 1
ATOM 3224 C CA . ALA B 1 192 ? -17.609 13.281 -0.226 1 98.88 192 ALA B CA 1
ATOM 3225 C C . ALA B 1 192 ? -19.016 13.562 0.26 1 98.88 192 ALA B C 1
ATOM 3227 O O . ALA B 1 192 ? -19.234 13.828 1.444 1 98.88 192 ALA B O 1
ATOM 3228 N N . ARG B 1 193 ? -19.906 13.484 -0.648 1 98.81 193 ARG B N 1
ATOM 3229 C CA . ARG B 1 193 ? -21.312 13.742 -0.334 1 98.81 193 ARG B CA 1
ATOM 3230 C C . ARG B 1 193 ? -21.844 12.734 0.675 1 98.81 193 ARG B C 1
ATOM 3232 O O . ARG B 1 193 ? -22.484 13.117 1.665 1 98.81 193 ARG B O 1
ATOM 3239 N N . ASP B 1 194 ? -21.641 11.516 0.388 1 98.94 194 ASP B N 1
ATOM 3240 C CA . ASP B 1 194 ? -22.156 10.461 1.256 1 98.94 194 ASP B CA 1
ATOM 3241 C C . ASP B 1 194 ? -21.531 10.539 2.645 1 98.94 194 ASP B C 1
ATOM 3243 O O . ASP B 1 194 ? -22.203 10.289 3.65 1 98.94 194 ASP B O 1
ATOM 3247 N N . PHE B 1 195 ? -20.281 10.836 2.666 1 98.94 195 PHE B N 1
ATOM 3248 C CA . PHE B 1 195 ? -19.609 10.914 3.965 1 98.94 195 PHE B CA 1
ATOM 3249 C C . PHE B 1 195 ? -20.125 12.102 4.77 1 98.94 195 PHE B C 1
ATOM 3251 O O . PHE B 1 195 ? -20.344 11.992 5.98 1 98.94 195 PHE B O 1
ATOM 3258 N N . ALA B 1 196 ? -20.266 13.227 4.164 1 98.88 196 ALA B N 1
ATOM 3259 C CA . ALA B 1 196 ? -20.828 14.398 4.84 1 98.88 196 ALA B CA 1
ATOM 3260 C C . ALA B 1 196 ? -22.188 14.062 5.469 1 98.88 196 ALA B C 1
ATOM 3262 O O . ALA B 1 196 ? -22.453 14.445 6.609 1 98.88 196 ALA B O 1
ATOM 3263 N N . ALA B 1 197 ? -22.969 13.398 4.676 1 98.81 197 ALA B N 1
ATOM 3264 C CA . ALA B 1 197 ? -24.281 12.977 5.176 1 98.81 197 ALA B CA 1
ATOM 3265 C C . ALA B 1 197 ? -24.125 12.023 6.359 1 98.81 197 ALA B C 1
ATOM 3267 O O . ALA B 1 197 ? -24.859 12.125 7.344 1 98.81 197 ALA B O 1
ATOM 3268 N N . GLU B 1 198 ? -23.266 11.07 6.25 1 98.75 198 GLU B N 1
ATOM 3269 C CA . GLU B 1 198 ? -23.016 10.062 7.277 1 98.75 198 GLU B CA 1
ATOM 3270 C C . GLU B 1 198 ? -22.672 10.711 8.617 1 98.75 198 GLU B C 1
ATOM 3272 O O . GLU B 1 198 ? -23.125 10.266 9.672 1 98.75 198 GLU B O 1
ATOM 3277 N N . VAL B 1 199 ? -21.844 11.766 8.602 1 98.62 199 VAL B N 1
ATOM 3278 C CA . VAL B 1 199 ? -21.359 12.359 9.844 1 98.62 199 VAL B CA 1
ATOM 3279 C C . VAL B 1 199 ? -22.234 13.547 10.234 1 98.62 199 VAL B C 1
ATOM 3281 O O . VAL B 1 199 ? -22.047 14.148 11.297 1 98.62 199 VAL B O 1
ATOM 3284 N N . GLY B 1 200 ? -23.125 13.922 9.438 1 98.38 200 GLY B N 1
ATOM 3285 C CA . GLY B 1 200 ? -24.078 14.984 9.727 1 98.38 200 GLY B CA 1
ATOM 3286 C C . GLY B 1 200 ? -23.438 16.359 9.711 1 98.38 200 GLY B C 1
ATOM 3287 O O . GLY B 1 200 ? -23.766 17.203 10.555 1 98.38 200 GLY B O 1
ATOM 3288 N N . GLN B 1 201 ? -22.453 16.609 8.891 1 98.75 201 GLN B N 1
ATOM 3289 C CA . GLN B 1 201 ? -21.766 17.891 8.742 1 98.75 201 GLN B CA 1
ATOM 3290 C C . GLN B 1 201 ? -21.906 18.422 7.316 1 98.75 201 GLN B C 1
ATOM 3292 O O . GLN B 1 201 ? -22.031 17.641 6.371 1 98.75 201 GLN B O 1
ATOM 3297 N N . PRO B 1 202 ? -21.875 19.688 7.121 1 98.44 202 PRO B N 1
ATOM 3298 C CA . PRO B 1 202 ? -22 20.234 5.77 1 98.44 202 PRO B CA 1
ATOM 3299 C C . PRO B 1 202 ? -20.766 19.969 4.906 1 98.44 202 PRO B C 1
ATOM 3301 O O . PRO B 1 202 ? -19.641 20 5.406 1 98.44 202 PRO B O 1
ATOM 3304 N N . LEU B 1 203 ? -21.047 19.734 3.684 1 98.81 203 LEU B N 1
ATOM 3305 C CA . LEU B 1 203 ? -19.984 19.641 2.678 1 98.81 203 LEU B CA 1
ATOM 3306 C C . LEU B 1 203 ? -19.719 20.984 2.027 1 98.81 203 LEU B C 1
ATOM 3308 O O . LEU B 1 203 ? -20.641 21.609 1.476 1 98.81 203 LEU B O 1
ATOM 3312 N N . ARG B 1 204 ? -18.516 21.5 2.166 1 98.69 204 ARG B N 1
ATOM 3313 C CA . ARG B 1 204 ? -18.078 22.703 1.459 1 98.69 204 ARG B CA 1
ATOM 3314 C C . ARG B 1 204 ? -17.188 22.328 0.271 1 98.69 204 ARG B C 1
ATOM 3316 O O . ARG B 1 204 ? -16.266 21.531 0.402 1 98.69 204 ARG B O 1
ATOM 3323 N N . VAL B 1 205 ? -17.484 22.922 -0.887 1 98.62 205 VAL B N 1
ATOM 3324 C CA . VAL B 1 205 ? -16.688 22.609 -2.074 1 98.62 205 VAL B CA 1
ATOM 3325 C C . VAL B 1 205 ? -16.047 23.875 -2.621 1 98.62 205 VAL B C 1
ATOM 3327 O O . VAL B 1 205 ? -16.734 24.875 -2.854 1 98.62 205 VAL B O 1
ATOM 3330 N N . GLU B 1 206 ? -14.812 23.906 -2.697 1 98.44 206 GLU B N 1
ATOM 3331 C CA . GLU B 1 206 ? -13.984 24.844 -3.443 1 98.44 206 GLU B CA 1
ATOM 3332 C C . GLU B 1 206 ? -13.148 24.125 -4.496 1 98.44 206 GLU B C 1
ATOM 3334 O O . GLU B 1 206 ? -11.992 23.766 -4.242 1 98.44 206 GLU B O 1
ATOM 3339 N N . GLU B 1 207 ? -13.719 24.031 -5.629 1 97.19 207 GLU B N 1
ATOM 3340 C CA . GLU B 1 207 ? -13.156 23.141 -6.633 1 97.19 207 GLU B CA 1
ATOM 3341 C C . GLU B 1 207 ? -11.656 23.359 -6.801 1 97.19 207 GLU B C 1
ATOM 3343 O O . GLU B 1 207 ? -11.195 24.5 -6.816 1 97.19 207 GLU B O 1
ATOM 3348 N N . PRO B 1 208 ? -10.867 22.25 -6.898 1 98.5 208 PRO B N 1
ATOM 3349 C CA . PRO B 1 208 ? -11.336 20.859 -6.879 1 98.5 208 PRO B CA 1
ATOM 3350 C C . PRO B 1 208 ? -11.359 20.266 -5.473 1 98.5 208 PRO B C 1
ATOM 3352 O O . PRO B 1 208 ? -11.477 19.047 -5.316 1 98.5 208 PRO B O 1
ATOM 3355 N N . LYS B 1 209 ? -11.234 21.094 -4.398 1 98.81 209 LYS B N 1
ATOM 3356 C CA . LYS B 1 209 ? -11.211 20.609 -3.018 1 98.81 209 LYS B CA 1
ATOM 3357 C C . LYS B 1 209 ? -12.633 20.469 -2.469 1 98.81 209 LYS B C 1
ATOM 3359 O O . LYS B 1 209 ? -13.547 21.172 -2.898 1 98.81 209 LYS B O 1
ATOM 3364 N N . TRP B 1 210 ? -12.789 19.547 -1.619 1 98.88 210 TRP B N 1
ATOM 3365 C CA . TRP B 1 210 ? -13.992 19.406 -0.801 1 98.88 210 TRP B CA 1
ATOM 3366 C C . TRP B 1 210 ? -13.641 19.312 0.679 1 98.88 210 TRP B C 1
ATOM 3368 O O . TRP B 1 210 ? -12.594 18.766 1.039 1 98.88 210 TRP B O 1
ATOM 3378 N N . MET B 1 211 ? -14.484 19.891 1.546 1 98.94 211 MET B N 1
ATOM 3379 C CA . MET B 1 211 ? -14.117 20.047 2.949 1 98.94 211 MET B CA 1
ATOM 3380 C C . MET B 1 211 ? -15.289 19.719 3.863 1 98.94 211 MET B C 1
ATOM 3382 O O . MET B 1 211 ? -16.438 20.062 3.559 1 98.94 211 MET B O 1
ATOM 3386 N N . ILE B 1 212 ? -15.039 19.047 4.953 1 98.88 212 ILE B N 1
ATOM 3387 C CA . ILE B 1 212 ? -15.984 18.734 6.023 1 98.88 212 ILE B CA 1
ATOM 3388 C C . ILE B 1 212 ? -15.344 19.031 7.379 1 98.88 212 ILE B C 1
ATOM 3390 O O . ILE B 1 212 ? -14.289 18.484 7.703 1 98.88 212 ILE B O 1
ATOM 3394 N N . GLU B 1 213 ? -15.914 19.844 8.203 1 98.62 213 GLU B N 1
ATOM 3395 C CA . GLU B 1 213 ? -15.391 20.203 9.516 1 98.62 213 GLU B CA 1
ATOM 3396 C C . GLU B 1 213 ? -16 19.344 10.609 1 98.62 213 GLU B C 1
ATOM 3398 O O . GLU B 1 213 ? -17.203 19.094 10.617 1 98.62 213 GLU B O 1
ATOM 3403 N N . LYS B 1 214 ? -15.156 18.859 11.477 1 97.88 214 LYS B N 1
ATOM 3404 C CA . LYS B 1 214 ? -15.617 18.047 12.594 1 97.88 214 LYS B CA 1
ATOM 3405 C C . LYS B 1 214 ? -16.125 18.922 13.734 1 97.88 214 LYS B C 1
ATOM 3407 O O . LYS B 1 214 ? -15.445 19.859 14.148 1 97.88 214 LYS B O 1
ATOM 3412 N N . ALA B 1 215 ? -17.312 18.609 14.203 1 91.81 215 ALA B N 1
ATOM 3413 C CA . ALA B 1 215 ? -17.953 19.391 15.258 1 91.81 215 ALA B CA 1
ATOM 3414 C C . ALA B 1 215 ? -17.234 19.188 16.594 1 91.81 215 ALA B C 1
ATOM 3416 O O . ALA B 1 215 ? -16.641 18.141 16.828 1 91.81 215 ALA B O 1
#

Radius of gyration: 21.67 Å; Cα contacts (8 Å, |Δi|>4): 884; chains: 2; bounding box: 48×62×46 Å